Protein AF-0000000081809065 (afdb_homodimer)

pLDDT: mean 77.15, std 22.98, range [23.12, 98.31]

Nearest PDB structures (foldseek):
  3dem-assembly1_B  TM=3.403E-01  e=5.851E-09  Homo sapiens
  9fth-assembly1_B  TM=2.357E-01  e=2.225E-01  Desulfofustis sp. PB-SRB1
  6erj-assembly1_B  TM=1.792E-01  e=4.354E-01  Salmonella enterica subsp. enterica serovar Paratyphi A str. ATCC 9150
  6cpr-assembly1_A  TM=2.355E-01  e=7.984E+00  Homo sapiens
  3dem-assembly1_B  TM=3.404E-01  e=4.686E-09  Homo sapiens

Solvent-accessible surface area (backbone atoms only — not comparable to full-atom values): 41038 Å² total; per-residue (Å²): 135,84,81,76,78,76,78,76,77,78,78,77,74,78,80,75,82,70,83,76,71,86,68,79,82,69,79,79,72,75,79,72,75,75,69,75,69,56,55,59,58,54,70,56,35,81,76,46,80,61,67,59,70,69,65,39,83,29,70,61,74,52,63,56,88,87,37,73,48,57,20,36,25,27,29,62,67,58,28,50,73,66,66,29,44,76,45,57,62,23,79,93,63,73,21,22,13,21,36,37,67,31,41,71,70,32,67,43,35,50,71,41,28,27,42,39,64,76,77,74,77,52,45,76,36,40,36,37,34,37,56,71,58,76,78,54,75,70,75,75,61,80,61,65,76,61,52,51,37,29,36,36,39,37,23,60,34,33,31,42,39,57,30,36,70,31,84,79,55,56,75,50,6,17,28,42,76,49,15,26,40,33,62,45,56,42,53,71,66,39,46,50,44,40,16,49,37,55,76,42,61,39,49,39,54,40,36,87,88,39,78,52,25,32,36,38,39,37,39,29,54,64,77,60,81,64,85,64,77,67,39,38,34,28,40,31,39,63,34,34,48,53,34,85,78,61,62,58,51,54,29,33,29,71,45,70,61,65,53,53,73,48,65,41,71,16,50,66,61,87,86,56,85,62,48,31,30,53,18,44,28,29,48,18,42,30,44,51,52,48,67,52,38,34,28,40,34,38,39,49,90,41,38,24,49,36,66,35,80,81,48,44,56,40,52,20,40,44,70,72,36,79,60,21,31,38,32,36,74,39,13,39,91,82,42,50,57,41,65,66,54,27,39,22,38,19,19,20,26,56,75,64,49,59,23,36,45,39,54,43,50,41,36,39,25,27,42,42,58,47,64,48,77,80,33,53,28,31,30,36,36,39,33,39,35,59,27,69,107,134,84,81,77,80,76,80,76,77,77,78,79,75,78,79,76,82,70,83,75,72,85,67,78,80,69,79,79,71,75,81,71,74,71,68,73,68,56,55,60,58,55,70,56,36,82,74,45,80,61,64,58,69,69,66,40,83,28,71,59,73,51,62,56,87,86,37,73,45,56,20,36,25,28,28,63,67,58,27,50,75,67,67,29,45,76,46,59,62,22,79,94,64,72,22,22,13,20,36,37,70,31,39,72,69,31,67,44,37,49,69,41,28,27,42,38,61,76,76,74,76,52,45,76,38,38,34,37,34,38,56,71,58,75,78,54,76,69,75,74,60,80,64,63,78,62,53,53,37,30,36,36,41,37,24,60,34,32,31,44,39,58,29,36,71,34,83,79,59,56,73,51,8,18,26,42,74,49,15,26,39,32,61,47,58,42,52,70,67,38,44,50,43,40,16,47,38,55,74,42,60,39,48,40,54,42,36,88,88,40,80,54,26,32,37,37,40,35,38,27,54,62,76,59,80,65,85,65,77,66,41,38,34,29,41,33,39,62,33,35,50,53,34,86,78,60,61,58,50,54,29,33,28,71,45,71,61,65,53,54,72,47,64,41,70,16,49,66,63,86,86,57,84,61,48,29,28,51,17,46,28,29,50,17,41,31,44,53,53,48,66,50,39,32,29,41,33,39,38,50,92,41,37,25,50,35,61,39,82,81,50,46,57,40,52,19,40,44,72,72,35,79,58,22,31,38,32,37,72,40,14,39,92,81,43,51,57,43,63,67,54,28,39,24,38,20,19,21,26,56,75,64,49,61,23,36,47,39,54,44,51,41,38,38,26,26,42,41,59,46,68,49,78,80,33,54,27,31,30,36,36,39,33,39,33,61,28,68,107

Organism: Hyalella azteca (NCBI:txid294128)

Radius of gyration: 30.52 Å; Cα contacts (8 Å, |Δi|>4): 1988; chains: 2; bounding box: 99×77×63 Å

Structure (mmCIF, N/CA/C/O backbone):
data_AF-0000000081809065-model_v1
#
loop_
_entity.id
_entity.type
_entity.pdbx_description
1 polymer 'Uncharacterized protein LOC108675334'
#
loop_
_atom_site.group_PDB
_atom_site.id
_atom_site.type_symbol
_atom_site.label_atom_id
_atom_site.label_alt_id
_atom_site.label_comp_id
_atom_site.label_asym_id
_atom_site.label_entity_id
_atom_site.label_seq_id
_atom_site.pdbx_PDB_ins_code
_atom_site.Cartn_x
_atom_site.Cartn_y
_atom_site.Cartn_z
_atom_site.occupancy
_atom_site.B_iso_or_equiv
_atom_site.auth_seq_id
_atom_site.auth_comp_id
_atom_site.auth_asym_id
_atom_site.auth_atom_id
_atom_site.pdbx_PDB_model_num
ATOM 1 N N . MET A 1 1 ? -63 3.146 37.375 1 24.23 1 MET A N 1
ATOM 2 C CA . MET A 1 1 ? -61.719 3.705 36.875 1 24.23 1 MET A CA 1
ATOM 3 C C . MET A 1 1 ? -61.344 3.1 35.531 1 24.23 1 MET A C 1
ATOM 5 O O . MET A 1 1 ? -61.219 1.881 35.406 1 24.23 1 MET A O 1
ATOM 9 N N . ARG A 1 2 ? -61.844 3.664 34.375 1 30.89 2 ARG A N 1
ATOM 10 C CA . ARG A 1 2 ? -61.625 3.268 33 1 30.89 2 ARG A CA 1
ATOM 11 C C . ARG A 1 2 ? -60.188 3.424 32.594 1 30.89 2 ARG A C 1
ATOM 13 O O . ARG A 1 2 ? -59.594 4.496 32.75 1 30.89 2 ARG A O 1
ATOM 20 N N . ILE A 1 3 ? -59.406 2.365 32.625 1 30.69 3 ILE A N 1
ATOM 21 C CA . ILE A 1 3 ? -58 2.342 32.219 1 30.69 3 ILE A CA 1
ATOM 22 C C . ILE A 1 3 ? -57.875 2.67 30.75 1 30.69 3 ILE A C 1
ATOM 24 O O . ILE A 1 3 ? -58.469 1.993 29.906 1 30.69 3 ILE A O 1
ATOM 28 N N . VAL A 1 4 ? -57.781 3.912 30.328 1 30.38 4 VAL A N 1
ATOM 29 C CA . VAL A 1 4 ? -57.5 4.34 28.953 1 30.38 4 VAL A CA 1
ATOM 30 C C . VAL A 1 4 ? -56.062 3.951 28.578 1 30.38 4 VAL A C 1
ATOM 32 O O . VAL A 1 4 ? -55.125 4.305 29.281 1 30.38 4 VAL A O 1
ATOM 35 N N . PHE A 1 5 ? -55.906 2.824 27.891 1 29.28 5 PHE A N 1
ATOM 36 C CA . PHE A 1 5 ? -54.625 2.443 27.297 1 29.28 5 PHE A CA 1
ATOM 37 C C . PHE A 1 5 ? -54.25 3.396 26.156 1 29.28 5 PHE A C 1
ATOM 39 O O . PHE A 1 5 ? -55.062 3.604 25.234 1 29.28 5 PHE A O 1
ATOM 46 N N . VAL A 1 6 ? -53.594 4.449 26.391 1 27.91 6 VAL A N 1
ATOM 47 C CA . VAL A 1 6 ? -53 5.309 25.375 1 27.91 6 VAL A CA 1
ATOM 48 C C . VAL A 1 6 ? -51.875 4.566 24.641 1 27.91 6 VAL A C 1
ATOM 50 O O . VAL A 1 6 ? -50.906 4.152 25.266 1 27.91 6 VAL A O 1
ATOM 53 N N . THR A 1 7 ? -52.25 3.846 23.625 1 26.67 7 THR A N 1
ATOM 54 C CA . THR A 1 7 ? -51.219 3.293 22.75 1 26.67 7 THR A CA 1
ATOM 55 C C . THR A 1 7 ? -50.406 4.406 22.078 1 26.67 7 THR A C 1
ATOM 57 O O . THR A 1 7 ? -51 5.238 21.359 1 26.67 7 THR A O 1
ATOM 60 N N . VAL A 1 8 ? -49.406 4.871 22.688 1 29.39 8 VAL A N 1
ATOM 61 C CA . VAL A 1 8 ? -48.469 5.773 22.031 1 29.39 8 VAL A CA 1
ATOM 62 C C . VAL A 1 8 ? -47.781 5.051 20.875 1 29.39 8 VAL A C 1
ATOM 64 O O . VAL A 1 8 ? -47.094 4.047 21.078 1 29.39 8 VAL A O 1
ATOM 67 N N . VAL A 1 9 ? -48.406 5.043 19.734 1 28.41 9 VAL A N 1
ATOM 68 C CA . VAL A 1 9 ? -47.719 4.594 18.516 1 28.41 9 VAL A CA 1
ATOM 69 C C . VAL A 1 9 ? -46.531 5.504 18.219 1 28.41 9 VAL A C 1
ATOM 71 O O . VAL A 1 9 ? -46.688 6.711 18.031 1 28.41 9 VAL A O 1
ATOM 74 N N . VAL A 1 10 ? -45.375 5.168 18.734 1 29.55 10 VAL A N 1
ATOM 75 C CA . VAL A 1 10 ? -44.156 5.824 18.328 1 29.55 10 VAL A CA 1
ATOM 76 C C . VAL A 1 10 ? -43.844 5.48 16.875 1 29.55 10 VAL A C 1
ATOM 78 O O . VAL A 1 10 ? -43.656 4.312 16.531 1 29.55 10 VAL A O 1
ATOM 81 N N . VAL A 1 11 ? -44.438 6.219 15.977 1 28.17 11 VAL A N 1
ATOM 82 C CA . VAL A 1 11 ? -44.031 6.105 14.578 1 28.17 11 VAL A CA 1
ATOM 83 C C . VAL A 1 11 ? -42.562 6.539 14.43 1 28.17 11 VAL A C 1
ATOM 85 O O . VAL A 1 11 ? -42.219 7.684 14.742 1 28.17 11 VAL A O 1
ATOM 88 N N . VAL A 1 12 ? -41.656 5.605 14.523 1 28.86 12 VAL A N 1
ATOM 89 C CA . VAL A 1 12 ? -40.281 5.859 14.148 1 28.86 12 VAL A CA 1
ATOM 90 C C . VAL A 1 12 ? -40.156 6.004 12.633 1 28.86 12 VAL A C 1
ATOM 92 O O . VAL A 1 12 ? -40.469 5.07 11.891 1 28.86 12 VAL A O 1
ATOM 95 N N . VAL A 1 13 ? -40.438 7.211 12.148 1 28.44 13 VAL A N 1
ATOM 96 C CA . VAL A 1 13 ? -40.125 7.465 10.742 1 28.44 13 VAL A CA 1
ATOM 97 C C . VAL A 1 13 ? -38.625 7.422 10.516 1 28.44 13 VAL A C 1
ATOM 99 O O . VAL A 1 13 ? -37.875 8.188 11.133 1 28.44 13 VAL A O 1
ATOM 102 N N . VAL A 1 14 ? -38.125 6.305 10.125 1 30.41 14 VAL A N 1
ATOM 103 C CA . VAL A 1 14 ? -36.75 6.137 9.68 1 30.41 14 VAL A CA 1
ATOM 104 C C . VAL A 1 14 ? -36.562 6.75 8.297 1 30.41 14 VAL A C 1
ATOM 106 O O . VAL A 1 14 ? -37.219 6.32 7.332 1 30.41 14 VAL A O 1
ATOM 109 N N . VAL A 1 15 ? -36.281 8.047 8.18 1 28.58 15 VAL A N 1
ATOM 110 C CA . VAL A 1 15 ? -35.969 8.625 6.879 1 28.58 15 VAL A CA 1
ATOM 111 C C . VAL A 1 15 ? -34.562 8.164 6.449 1 28.58 15 VAL A C 1
ATOM 113 O O . VAL A 1 15 ? -33.562 8.438 7.137 1 28.58 15 VAL A O 1
ATOM 116 N N . CYS A 1 16 ? -34.438 7.055 5.785 1 30.27 16 CYS A N 1
ATOM 117 C CA . CYS A 1 16 ? -33.219 6.609 5.148 1 30.27 16 CYS A CA 1
ATOM 118 C C . CYS A 1 16 ? -32.781 7.57 4.047 1 30.27 16 CYS A C 1
ATOM 120 O O . CYS A 1 16 ? -33.594 7.895 3.158 1 30.27 16 CYS A O 1
ATOM 122 N N . GLY A 1 17 ? -31.969 8.586 4.246 1 27.55 17 GLY A N 1
ATOM 123 C CA . GLY A 1 17 ? -31.469 9.5 3.229 1 27.55 17 GLY A CA 1
ATOM 124 C C . GLY A 1 17 ? -30.844 8.781 2.049 1 27.55 17 GLY A C 1
ATOM 125 O O . GLY A 1 17 ? -29.859 8.055 2.209 1 27.55 17 GLY A O 1
ATOM 126 N N . VAL A 1 18 ? -31.594 8.258 1.086 1 25.88 18 VAL A N 1
ATOM 127 C CA . VAL A 1 18 ? -31.016 7.902 -0.207 1 25.88 18 VAL A CA 1
ATOM 128 C C . VAL A 1 18 ? -30.391 9.141 -0.854 1 25.88 18 VAL A C 1
ATOM 130 O O . VAL A 1 18 ? -31.031 10.195 -0.918 1 25.88 18 VAL A O 1
ATOM 133 N N . ALA A 1 19 ? -29.016 9.227 -0.984 1 27.05 19 ALA A N 1
ATOM 134 C CA . ALA A 1 19 ? -28.406 10.242 -1.837 1 27.05 19 ALA A CA 1
ATOM 135 C C . ALA A 1 19 ? -29.094 10.297 -3.199 1 27.05 19 ALA A C 1
ATOM 137 O O . ALA A 1 19 ? -29.188 9.281 -3.893 1 27.05 19 ALA A O 1
ATOM 138 N N . ALA A 1 20 ? -30.047 11.125 -3.479 1 25.81 20 ALA A N 1
ATOM 139 C CA . ALA A 1 20 ? -30.625 11.461 -4.781 1 25.81 20 ALA A CA 1
ATOM 140 C C . ALA A 1 20 ? -29.531 11.75 -5.805 1 25.81 20 ALA A C 1
ATOM 142 O O . ALA A 1 20 ? -28.719 12.656 -5.617 1 25.81 20 ALA A O 1
ATOM 143 N N . GLY A 1 21 ? -28.969 10.805 -6.547 1 24.55 21 GLY A N 1
ATOM 144 C CA . GLY A 1 21 ? -28.328 11.164 -7.801 1 24.55 21 GLY A CA 1
ATOM 145 C C . GLY A 1 21 ? -29.125 12.164 -8.617 1 24.55 21 GLY A C 1
ATOM 146 O O . GLY A 1 21 ? -30.359 12.156 -8.578 1 24.55 21 GLY A O 1
ATOM 147 N N . ASP A 1 22 ? -28.516 13.32 -8.992 1 24.06 22 ASP A N 1
ATOM 148 C CA . ASP A 1 22 ? -29.031 14.383 -9.844 1 24.06 22 ASP A CA 1
ATOM 149 C C . ASP A 1 22 ? -29.688 13.812 -11.094 1 24.06 22 ASP A C 1
ATOM 151 O O . ASP A 1 22 ? -29.016 13.289 -11.977 1 24.06 22 ASP A O 1
ATOM 155 N N . VAL A 1 23 ? -30.812 13.133 -11.047 1 24.42 23 VAL A N 1
ATOM 156 C CA . VAL A 1 23 ? -31.562 12.961 -12.289 1 24.42 23 VAL A CA 1
ATOM 157 C C . VAL A 1 23 ? -31.75 14.32 -12.969 1 24.42 23 VAL A C 1
ATOM 159 O O . VAL A 1 23 ? -31.922 15.336 -12.297 1 24.42 23 VAL A O 1
ATOM 162 N N . ASP A 1 24 ? -31.281 14.461 -14.219 1 23.17 24 ASP A N 1
ATOM 163 C CA . ASP A 1 24 ? -31.578 15.547 -15.148 1 23.17 24 ASP A CA 1
ATOM 164 C C . ASP A 1 24 ? -33.062 15.93 -15.094 1 23.17 24 ASP A C 1
ATOM 166 O O . ASP A 1 24 ? -33.938 15.055 -15.016 1 23.17 24 ASP A O 1
ATOM 170 N N . ASP A 1 25 ? -33.344 17.156 -14.68 1 24.03 25 ASP A N 1
ATOM 171 C CA . ASP A 1 25 ? -34.594 17.922 -14.586 1 24.03 25 ASP A CA 1
ATOM 172 C C . ASP A 1 25 ? -35.375 17.844 -15.883 1 24.03 25 ASP A C 1
ATOM 174 O O . ASP A 1 25 ? -35.312 18.75 -16.719 1 24.03 25 ASP A O 1
ATOM 178 N N . ASN A 1 26 ? -35.312 16.781 -16.688 1 23.92 26 ASN A N 1
ATOM 179 C CA . ASN A 1 26 ? -36.312 16.969 -17.75 1 23.92 26 ASN A CA 1
ATOM 180 C C . ASN A 1 26 ? -37.688 17.281 -17.172 1 23.92 26 ASN A C 1
ATOM 182 O O . ASN A 1 26 ? -37.969 16.922 -16.031 1 23.92 26 ASN A O 1
ATOM 186 N N . ASP A 1 27 ? -38.625 18.094 -18 1 23.73 27 ASP A N 1
ATOM 187 C CA . ASP A 1 27 ? -39.844 18.906 -17.938 1 23.73 27 ASP A CA 1
ATOM 188 C C . ASP A 1 27 ? -41 18.078 -17.42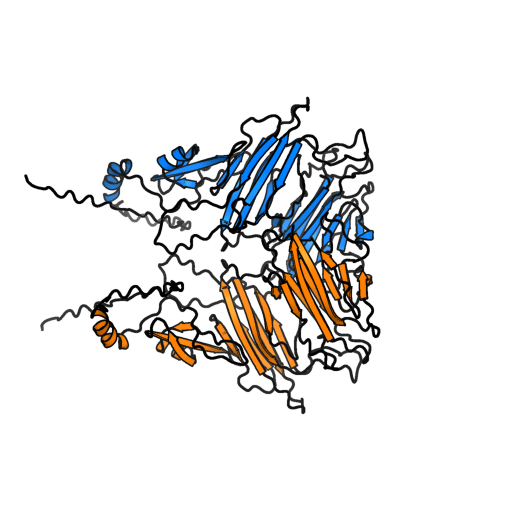2 1 23.73 27 ASP A C 1
ATOM 190 O O . ASP A 1 27 ? -42.156 18.484 -17.578 1 23.73 27 ASP A O 1
ATOM 194 N N . VAL A 1 28 ? -40.906 16.797 -17.062 1 24.75 28 VAL A N 1
ATOM 195 C CA . VAL A 1 28 ? -42.281 16.297 -16.984 1 24.75 28 VAL A CA 1
ATOM 196 C C . VAL A 1 28 ? -43 16.969 -15.828 1 24.75 28 VAL A C 1
ATOM 198 O O . VAL A 1 28 ? -42.562 16.906 -14.68 1 24.75 28 VAL A O 1
ATOM 201 N N . HIS A 1 29 ? -43.875 18.016 -16 1 24.3 29 HIS A N 1
ATOM 202 C CA . HIS A 1 29 ? -44.875 18.781 -15.266 1 24.3 29 HIS A CA 1
ATOM 203 C C . HIS A 1 29 ? -45.812 17.875 -14.469 1 24.3 29 HIS A C 1
ATOM 205 O O . HIS A 1 29 ? -46.875 18.297 -14.031 1 24.3 29 HIS A O 1
ATOM 211 N N . SER A 1 30 ? -45.594 16.516 -14.445 1 24.59 30 SER A N 1
ATOM 212 C CA . SER A 1 30 ? -46.812 15.953 -13.875 1 24.59 30 SER A CA 1
ATOM 213 C C . SER A 1 30 ? -47.062 16.484 -12.461 1 24.59 30 SER A C 1
ATOM 215 O O . SER A 1 30 ? -46.094 16.75 -11.719 1 24.59 30 SER A O 1
ATOM 217 N N . SER A 1 31 ? -48.281 17.062 -12.156 1 26.75 31 SER A N 1
ATOM 218 C CA . SER A 1 31 ? -49 17.625 -11.008 1 26.75 31 SER A CA 1
ATOM 219 C C . SER A 1 31 ? -48.906 16.719 -9.789 1 26.75 31 SER A C 1
ATOM 221 O O . SER A 1 31 ? -49.781 15.891 -9.547 1 26.75 31 SER A O 1
ATOM 223 N N . ALA A 1 32 ? -47.906 15.969 -9.633 1 25.86 32 ALA A N 1
ATOM 224 C CA . ALA A 1 32 ? -47.969 15.062 -8.492 1 25.86 32 ALA A CA 1
ATOM 225 C C . ALA A 1 32 ? -48.156 15.828 -7.184 1 25.86 32 ALA A C 1
ATOM 227 O O . ALA A 1 32 ? -47.344 16.688 -6.844 1 25.86 32 ALA A O 1
ATOM 228 N N . ARG A 1 33 ? -49.5 15.977 -6.781 1 28.31 33 ARG A N 1
ATOM 229 C CA . ARG A 1 33 ? -50.031 16.484 -5.52 1 28.31 33 ARG A CA 1
ATOM 230 C C . ARG A 1 33 ? -49.219 15.961 -4.34 1 28.31 33 ARG A C 1
ATOM 232 O O . ARG A 1 33 ? -48.875 14.773 -4.281 1 28.31 33 ARG A O 1
ATOM 239 N N . GLU A 1 34 ? -48.469 16.891 -3.797 1 31.88 34 GLU A N 1
ATOM 240 C CA . GLU A 1 34 ? -47.719 16.703 -2.551 1 31.88 34 GLU A CA 1
ATOM 241 C C . GLU A 1 34 ? -48.562 16.016 -1.495 1 31.88 34 GLU A C 1
ATOM 243 O O . GLU A 1 34 ? -49.688 16.453 -1.189 1 31.88 34 GLU A O 1
ATOM 248 N N . PRO A 1 35 ? -48.594 14.734 -1.345 1 31.77 35 PRO A N 1
ATOM 249 C CA . PRO A 1 35 ? -49.531 14.18 -0.372 1 31.77 35 PRO A CA 1
ATOM 250 C C . PRO A 1 35 ? -49.562 14.969 0.934 1 31.77 35 PRO A C 1
ATOM 252 O O . PRO A 1 35 ? -48.562 15.555 1.335 1 31.77 35 PRO A O 1
ATOM 255 N N . ARG A 1 36 ? -50.781 15.461 1.458 1 32.72 36 ARG A N 1
ATOM 256 C CA . ARG A 1 36 ? -51.219 16.156 2.656 1 32.72 36 ARG A CA 1
ATOM 257 C C . ARG A 1 36 ? -50.594 15.562 3.91 1 32.72 36 ARG A C 1
ATOM 259 O O . ARG A 1 36 ? -50.875 16.016 5.023 1 32.72 36 ARG A O 1
ATOM 266 N N . THR A 1 37 ? -50.125 14.367 3.783 1 31.86 37 THR A N 1
ATOM 267 C CA . THR A 1 37 ? -49.625 13.758 5.02 1 31.86 37 THR A CA 1
ATOM 268 C C . THR A 1 37 ? -48.375 14.477 5.52 1 31.86 37 THR A C 1
ATOM 270 O O . THR A 1 37 ? -47.875 14.156 6.59 1 31.86 37 THR A O 1
ATOM 273 N N . GLY A 1 38 ? -47.875 15.398 4.836 1 35.44 38 GLY A N 1
ATOM 274 C CA . GLY A 1 38 ? -46.688 16.172 5.199 1 35.44 38 GLY A CA 1
ATOM 275 C C . GLY A 1 38 ? -46.938 17.156 6.332 1 35.44 38 GLY A C 1
ATOM 276 O O . GLY A 1 38 ? -46.031 17.547 7.035 1 35.44 38 GLY A O 1
ATOM 277 N N . GLY A 1 39 ? -48.188 17.641 6.395 1 34.34 39 GLY A N 1
ATOM 278 C CA . GLY A 1 39 ? -48.531 18.641 7.387 1 34.34 39 GLY A CA 1
ATOM 279 C C . GLY A 1 39 ? -48.594 18.094 8.805 1 34.34 39 GLY A C 1
ATOM 280 O O . GLY A 1 39 ? -48.188 18.781 9.75 1 34.34 39 GLY A O 1
ATOM 281 N N . ILE A 1 40 ? -49.25 16.984 8.953 1 33.72 40 ILE A N 1
ATOM 282 C CA . ILE A 1 40 ? -49.406 16.438 10.297 1 33.72 40 ILE A CA 1
ATOM 283 C C . ILE A 1 40 ? -48.062 15.984 10.828 1 33.72 40 ILE A C 1
ATOM 285 O O . ILE A 1 40 ? -47.719 16.25 11.984 1 33.72 40 ILE A O 1
ATOM 289 N N . ILE A 1 41 ? -47.312 15.352 9.992 1 35.47 41 ILE A N 1
ATOM 290 C CA . ILE A 1 41 ? -46 14.914 10.484 1 35.47 41 ILE A CA 1
ATOM 291 C C . ILE A 1 41 ? -45.125 16.125 10.797 1 35.47 41 ILE A C 1
ATOM 293 O O . ILE A 1 41 ? -44.281 16.078 11.695 1 35.47 41 ILE A O 1
ATOM 297 N N . LYS A 1 42 ? -45.406 17.234 10.172 1 41.19 42 LYS A N 1
ATOM 298 C CA . LYS A 1 42 ? -44.656 18.453 10.422 1 41.19 42 LYS A CA 1
ATOM 299 C C . LYS A 1 42 ? -45.094 19.109 11.734 1 41.19 42 LYS A C 1
ATOM 301 O O . LYS A 1 42 ? -44.281 19.734 12.422 1 41.19 42 LYS A O 1
ATOM 306 N N . SER A 1 43 ? -46.344 19.156 12.031 1 37.44 43 SER A N 1
ATOM 307 C CA . SER A 1 43 ? -46.844 19.812 13.234 1 37.44 43 SER A CA 1
ATOM 308 C C . SER A 1 43 ? -46.469 19.016 14.492 1 37.44 43 SER A C 1
ATOM 310 O O . SER A 1 43 ? -46.469 19.562 15.594 1 37.44 43 SER A O 1
ATOM 312 N N . MET A 1 44 ? -46.5 17.656 14.492 1 37.12 44 MET A N 1
ATOM 313 C CA . MET A 1 44 ? -46.156 16.859 15.672 1 37.12 44 MET A CA 1
ATOM 314 C C . MET A 1 44 ? -44.656 16.609 15.758 1 37.12 44 MET A C 1
ATOM 316 O O . MET A 1 44 ? -44.188 16.016 16.734 1 37.12 44 MET A O 1
ATOM 320 N N . LEU A 1 45 ? -43.969 17.047 14.766 1 41.66 45 LEU A N 1
ATOM 321 C CA . LEU A 1 45 ? -42.562 16.797 14.578 1 41.66 45 LEU A CA 1
ATOM 322 C C . LEU A 1 45 ? -41.719 17.516 15.641 1 41.66 45 LEU A C 1
ATOM 324 O O . LEU A 1 45 ? -40.656 17.047 16.016 1 41.66 45 LEU A O 1
ATOM 328 N N . PRO A 1 46 ? -42.156 18.719 15.977 1 40.22 46 PRO A N 1
ATOM 329 C CA . PRO A 1 46 ? -41.312 19.297 17.016 1 40.22 46 PRO A CA 1
ATOM 330 C C . PRO A 1 46 ? -41.219 18.406 18.25 1 40.22 46 PRO A C 1
ATOM 332 O O . PRO A 1 46 ? -40.344 18.625 19.094 1 40.22 46 PRO A O 1
ATOM 335 N N . TYR A 1 47 ? -42.156 17.672 18.453 1 40.56 47 TYR A N 1
ATOM 336 C CA . TYR A 1 47 ? -42.156 16.938 19.703 1 40.56 47 TYR A CA 1
ATOM 337 C C . TYR A 1 47 ? -41.406 15.609 19.562 1 40.56 47 TYR A C 1
ATOM 339 O O . TYR A 1 47 ? -41.219 14.898 20.531 1 40.56 47 TYR A O 1
ATOM 347 N N . PHE A 1 48 ? -41.156 15.148 18.312 1 38.31 48 PHE A N 1
ATOM 348 C CA . PHE A 1 48 ? -40.438 13.891 18.172 1 38.31 48 PHE A CA 1
ATOM 349 C C . PHE A 1 48 ? -38.969 14.141 17.906 1 38.31 48 PHE A C 1
ATOM 351 O O . PHE A 1 48 ? -38.594 15.008 17.109 1 38.31 48 PHE A O 1
ATOM 358 N N . ASN A 1 49 ? -38.219 13.953 18.922 1 41.91 49 ASN A N 1
ATOM 359 C CA . ASN A 1 49 ? -36.75 13.883 18.703 1 41.91 49 ASN A CA 1
ATOM 360 C C . ASN A 1 49 ? -36.406 13 17.5 1 41.91 49 ASN A C 1
ATOM 362 O O . ASN A 1 49 ? -36.594 11.781 17.562 1 41.91 49 ASN A O 1
ATOM 366 N N . LEU A 1 50 ? -36.688 13.594 16.328 1 44.41 50 LEU A N 1
ATOM 367 C CA . LEU A 1 50 ? -36.25 12.859 15.141 1 44.41 50 LEU A CA 1
ATOM 368 C C . LEU A 1 50 ? -34.812 12.344 15.297 1 44.41 50 LEU A C 1
ATOM 370 O O . LEU A 1 50 ? -33.906 13.133 15.477 1 44.41 50 LEU A O 1
ATOM 374 N N . LYS A 1 51 ? -34.75 11.172 15.852 1 48.47 51 LYS A N 1
ATOM 375 C CA . LYS A 1 51 ? -33.406 10.547 15.922 1 48.47 51 LYS A CA 1
ATOM 376 C C . LYS A 1 51 ? -32.906 10.203 14.523 1 48.47 51 LYS A C 1
ATOM 378 O O . LYS A 1 51 ? -33.562 9.469 13.781 1 48.47 51 LYS A O 1
ATOM 383 N N . ILE A 1 52 ? -32.312 11.242 13.93 1 46.84 52 ILE A N 1
ATOM 384 C 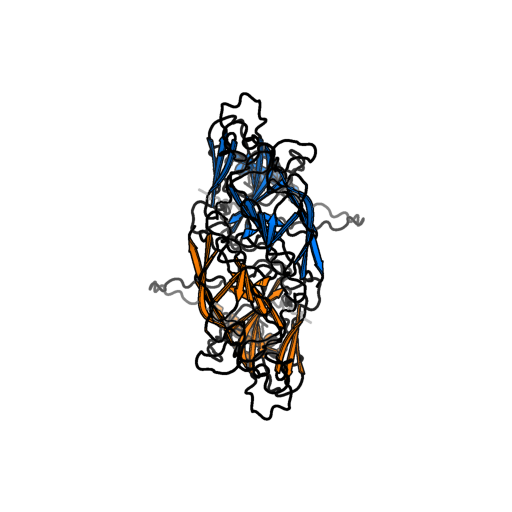CA . ILE A 1 52 ? -31.547 10.891 12.742 1 46.84 52 ILE A CA 1
ATOM 385 C C . ILE A 1 52 ? -30.594 9.734 13.062 1 46.84 52 ILE A C 1
ATOM 387 O O . ILE A 1 52 ? -29.703 9.883 13.898 1 46.84 52 ILE A O 1
ATOM 391 N N . LYS A 1 53 ? -30.922 8.477 12.812 1 52.5 53 LYS A N 1
ATOM 392 C CA . LYS A 1 53 ? -30.281 7.227 13.195 1 52.5 53 LYS A CA 1
ATOM 393 C C . LYS A 1 53 ? -28.812 7.191 12.75 1 52.5 53 LYS A C 1
ATOM 395 O O . LYS A 1 53 ? -27.953 6.719 13.477 1 52.5 53 LYS A O 1
ATOM 400 N N . ASN A 1 54 ? -28.531 7.73 11.508 1 57.22 54 ASN A N 1
ATOM 401 C CA . ASN A 1 54 ? -27.141 7.668 11.07 1 57.22 54 ASN A CA 1
ATOM 402 C C . ASN A 1 54 ? -26.656 9.023 10.555 1 57.22 54 ASN A C 1
ATOM 404 O O . ASN A 1 54 ? -26.984 9.414 9.43 1 57.22 54 ASN A O 1
ATOM 408 N N . PRO A 1 55 ? -26 9.719 11.578 1 63.81 55 PRO A N 1
ATOM 409 C CA . PRO A 1 55 ? -25.469 11.008 11.117 1 63.81 55 PRO A CA 1
ATOM 410 C C . PRO A 1 55 ? -24.656 10.883 9.828 1 63.81 55 PRO A C 1
ATOM 412 O O . PRO A 1 55 ? -23.922 9.906 9.648 1 63.81 55 PRO A O 1
ATOM 415 N N . PHE A 1 56 ? -25.047 11.688 8.891 1 75.25 56 PHE A N 1
ATOM 416 C CA . PHE A 1 56 ? -24.375 11.68 7.605 1 75.25 56 PHE A CA 1
ATOM 417 C C . PHE A 1 56 ? -23.797 13.062 7.293 1 75.25 56 PHE A C 1
ATOM 419 O O . PHE A 1 56 ? -24.078 14.031 8 1 75.25 56 PHE A O 1
ATOM 426 N N . GLU A 1 57 ? -22.953 13.078 6.367 1 86.12 57 GLU A N 1
ATOM 427 C CA . GLU A 1 57 ? -22.266 14.312 5.973 1 86.12 57 GLU A CA 1
ATOM 428 C C . GLU A 1 57 ? -23.266 15.336 5.434 1 86.12 57 GLU A C 1
ATOM 430 O O . GLU A 1 57 ? -24.172 14.984 4.684 1 86.12 57 GLU A O 1
ATOM 435 N N . CYS A 1 58 ? -23.203 16.531 5.895 1 88.5 58 CYS A N 1
ATOM 436 C CA . CYS A 1 58 ? -23.969 17.641 5.34 1 88.5 58 CYS A CA 1
ATOM 437 C C . CYS A 1 58 ? -23.047 18.797 4.965 1 88.5 58 CYS A C 1
ATOM 439 O O . CYS A 1 58 ? -21.953 18.938 5.52 1 88.5 58 CYS A O 1
ATOM 441 N N . ARG A 1 59 ? -23.516 19.578 3.973 1 89.81 59 ARG A N 1
ATOM 442 C CA . ARG A 1 59 ? -22.781 20.719 3.451 1 89.81 59 ARG A CA 1
ATOM 443 C C . ARG A 1 59 ? -23.609 21.984 3.527 1 89.81 59 ARG A C 1
ATOM 445 O O . ARG A 1 59 ? -24.453 22.234 2.662 1 89.81 59 ARG A O 1
ATOM 452 N N . PRO A 1 60 ? -23.375 22.797 4.453 1 89.75 60 PRO A N 1
ATOM 453 C CA . PRO A 1 60 ? -24.156 24.031 4.609 1 89.75 60 PRO A CA 1
ATOM 454 C C . PRO A 1 60 ? -23.859 25.062 3.535 1 89.75 60 PRO A C 1
ATOM 456 O O . PRO A 1 60 ? -24.594 26.047 3.385 1 89.75 60 PRO A O 1
ATOM 459 N N . GLY A 1 61 ? -22.859 24.891 2.781 1 86 61 GLY A N 1
ATOM 460 C CA . GLY A 1 61 ? -22.5 25.844 1.74 1 86 61 GLY A CA 1
ATOM 461 C C . GLY A 1 61 ? -21.453 26.859 2.189 1 86 61 GLY A C 1
ATOM 462 O O . GLY A 1 61 ? -20.812 27.5 1.359 1 86 61 GLY A O 1
ATOM 463 N N . THR A 1 62 ? -21.312 27.016 3.447 1 88.75 62 THR A N 1
ATOM 464 C CA . THR A 1 62 ? -20.312 27.922 3.992 1 88.75 62 THR A CA 1
ATOM 465 C C . THR A 1 62 ? -18.906 27.422 3.664 1 88.75 62 THR A C 1
ATOM 467 O O . THR A 1 62 ? -18.672 26.203 3.615 1 88.75 62 THR A O 1
ATOM 470 N N . ARG A 1 63 ? -18.062 28.391 3.357 1 91.75 63 ARG A N 1
ATOM 471 C CA . ARG A 1 63 ? -16.641 28.109 3.127 1 91.75 63 ARG A CA 1
ATOM 472 C C . ARG A 1 63 ? -15.758 28.891 4.086 1 91.75 63 ARG A C 1
ATOM 474 O O . ARG A 1 63 ? -16.078 30.016 4.461 1 91.75 63 ARG A O 1
ATOM 481 N N . ILE A 1 64 ? -14.758 28.266 4.547 1 89.06 64 ILE A N 1
ATOM 482 C CA . ILE A 1 64 ? -13.734 28.922 5.352 1 89.06 64 ILE A CA 1
ATOM 483 C C . ILE A 1 64 ? -12.375 28.766 4.68 1 89.06 64 ILE A C 1
ATOM 485 O O . ILE A 1 64 ? -11.938 27.641 4.402 1 89.06 64 ILE A O 1
ATOM 489 N N . ASN A 1 65 ? -11.664 29.906 4.43 1 87.12 65 ASN A N 1
ATOM 490 C CA . ASN A 1 65 ? -10.367 29.922 3.76 1 87.12 65 ASN A CA 1
ATOM 491 C C . ASN A 1 65 ? -10.383 29.078 2.486 1 87.12 65 ASN A C 1
ATOM 493 O O . ASN A 1 65 ? -9.469 28.281 2.252 1 87.12 65 ASN A O 1
ATOM 497 N N . GLY A 1 66 ? -11.469 29.109 1.769 1 89.44 66 GLY A N 1
ATOM 498 C CA . GLY A 1 66 ? -11.602 28.469 0.476 1 89.44 66 GLY A CA 1
ATOM 499 C C . GLY A 1 66 ? -12.055 27.016 0.581 1 89.44 66 GLY A C 1
ATOM 500 O O . GLY A 1 66 ? -12.328 26.375 -0.434 1 89.44 66 GLY A O 1
ATOM 501 N N . TYR A 1 67 ? -12.148 26.5 1.754 1 92.56 67 TYR A N 1
ATOM 502 C CA . TYR A 1 67 ? -12.562 25.109 1.936 1 92.56 67 TYR A CA 1
ATOM 503 C C . TYR A 1 67 ? -14.023 25.031 2.348 1 92.56 67 TYR A C 1
ATOM 505 O O . TYR A 1 67 ? -14.492 25.812 3.176 1 92.56 67 TYR A O 1
ATOM 513 N N . PRO A 1 68 ? -14.719 24.141 1.75 1 92.38 68 PRO A N 1
ATOM 514 C CA . PRO A 1 68 ? -16.094 23.953 2.189 1 92.38 68 PRO A CA 1
ATOM 515 C C . PRO A 1 68 ? -16.203 23.391 3.607 1 92.38 68 PRO A C 1
ATOM 517 O O . PRO A 1 68 ? -15.438 22.5 3.973 1 92.38 68 PRO A O 1
ATOM 520 N N . VAL A 1 69 ? -17.109 23.906 4.297 1 93.69 69 VAL A N 1
ATOM 521 C CA . VAL A 1 69 ? -17.359 23.391 5.641 1 93.69 69 VAL A CA 1
ATOM 522 C C . VAL A 1 69 ? -18.234 22.141 5.562 1 93.69 69 VAL A C 1
ATOM 524 O O . VAL A 1 69 ? -19.266 22.156 4.887 1 93.69 69 VAL A O 1
ATOM 527 N N . LEU A 1 70 ? -17.75 21.094 6.195 1 93.62 70 LEU A N 1
ATOM 528 C CA . LEU A 1 70 ? -18.516 19.859 6.266 1 93.62 70 LEU A CA 1
ATOM 529 C C . LEU A 1 70 ? -19.016 19.594 7.688 1 93.62 70 LEU A C 1
ATOM 531 O O . LEU A 1 70 ? -18.266 19.766 8.648 1 93.62 70 LEU A O 1
ATOM 535 N N . GLY A 1 71 ? -20.312 19.266 7.75 1 92.38 71 GLY A N 1
ATOM 536 C CA . GLY A 1 71 ? -20.875 18.953 9.047 1 92.38 71 GLY A CA 1
ATOM 537 C C . GLY A 1 71 ? -21.5 17.562 9.109 1 92.38 71 GLY A C 1
ATOM 538 O O . GLY A 1 71 ? -21.297 16.75 8.203 1 92.38 71 GLY A O 1
ATOM 539 N N . THR A 1 72 ? -21.984 17.328 10.219 1 88.94 72 THR A N 1
ATOM 540 C CA . THR A 1 72 ? -22.719 16.078 10.438 1 88.94 72 THR A CA 1
ATOM 541 C C . THR A 1 72 ? -24.188 16.359 10.695 1 88.94 72 THR A C 1
ATOM 543 O O . THR A 1 72 ? -24.531 17.156 11.57 1 88.94 72 THR A O 1
ATOM 546 N N . CYS A 1 73 ? -25.047 15.711 9.938 1 87.44 73 CYS A N 1
ATOM 547 C CA . CYS A 1 73 ? -26.484 15.914 10.078 1 87.44 73 CYS A CA 1
ATOM 548 C C . CYS A 1 73 ? -27.016 15.195 11.32 1 87.44 73 CYS A C 1
ATOM 550 O O . CYS A 1 73 ? -26.828 13.984 11.461 1 87.44 73 CYS A O 1
ATOM 552 N N . MET A 1 74 ? -27.578 15.984 12.141 1 86 74 MET A N 1
ATOM 553 C CA . MET A 1 74 ? -28.156 15.453 13.367 1 86 74 MET A CA 1
ATOM 554 C C . MET A 1 74 ? -29.25 16.375 13.898 1 86 74 MET A C 1
ATOM 556 O O . MET A 1 74 ? -29.562 17.391 13.273 1 86 74 MET A O 1
ATOM 560 N N . SER A 1 75 ? -29.891 15.891 14.969 1 83.5 75 SER A N 1
ATOM 561 C CA . SER A 1 75 ? -30.891 16.766 15.562 1 83.5 75 SER A CA 1
ATOM 562 C C . SER A 1 75 ? -30.266 17.984 16.219 1 83.5 75 SER A C 1
ATOM 564 O O . SER A 1 75 ? -29.094 17.938 16.609 1 83.5 75 SER A O 1
ATOM 566 N N . GLN A 1 76 ? -31.031 19.016 16.281 1 87.19 76 GLN A N 1
ATOM 567 C CA . GLN A 1 76 ? -30.547 20.219 16.953 1 87.19 76 GLN A CA 1
ATOM 568 C C . GLN A 1 76 ? -30.156 19.938 18.391 1 87.19 76 GLN A C 1
ATOM 570 O O . GLN A 1 76 ? -29.172 20.469 18.906 1 87.19 76 GLN A O 1
ATOM 575 N N . TYR A 1 77 ? -30.969 19.094 19 1 85.31 77 TYR A N 1
ATOM 576 C CA . TYR A 1 77 ? -30.703 18.734 20.391 1 85.31 77 TYR A CA 1
ATOM 577 C C . TYR A 1 77 ? -29.359 18.016 20.516 1 85.31 77 TYR A C 1
ATOM 579 O O . TYR A 1 77 ? -28.547 18.375 21.391 1 85.31 77 TYR A O 1
ATOM 587 N N . ASP A 1 78 ? -29.141 17.125 19.641 1 85.75 78 ASP A N 1
ATOM 588 C CA . ASP A 1 78 ? -27.891 16.375 19.688 1 85.75 78 ASP A CA 1
ATOM 589 C C . ASP A 1 78 ? -26.688 17.281 19.406 1 85.75 78 ASP A C 1
ATOM 591 O O . ASP A 1 78 ? -25.641 17.156 20.047 1 85.75 78 ASP A O 1
ATOM 595 N N . CYS A 1 79 ? -26.844 18.141 18.438 1 90.44 79 CYS A N 1
ATOM 596 C CA . CYS A 1 79 ? -25.766 19.047 18.094 1 90.44 79 CYS A CA 1
ATOM 597 C C . CYS A 1 79 ? -25.406 19.938 19.281 1 90.44 79 CYS A C 1
ATOM 599 O O . CYS A 1 79 ? -24.234 20.125 19.594 1 90.44 79 CYS A O 1
ATOM 601 N N . THR A 1 80 ? -26.391 20.422 19.953 1 91.19 80 THR A N 1
ATOM 602 C CA . THR A 1 80 ? -26.172 21.297 21.094 1 91.19 80 THR A CA 1
ATOM 603 C C . THR A 1 80 ? -25.531 20.516 22.25 1 91.19 80 THR A C 1
ATOM 605 O O . THR A 1 80 ? -24.672 21.047 22.953 1 91.19 80 THR A O 1
ATOM 608 N N . ALA A 1 81 ? -25.969 19.328 22.375 1 88.5 81 ALA A N 1
ATOM 609 C CA . ALA A 1 81 ? -25.406 18.484 23.422 1 88.5 81 ALA A CA 1
ATOM 610 C C . ALA A 1 81 ? -23.906 18.25 23.203 1 88.5 81 ALA A C 1
ATOM 612 O O . ALA A 1 81 ? -23.156 18.094 24.156 1 88.5 81 ALA A O 1
ATOM 613 N N . LEU A 1 82 ? -23.594 18.344 21.984 1 89.5 82 LEU A N 1
ATOM 614 C CA . LEU A 1 82 ? -22.188 18.125 21.641 1 89.5 82 LEU A CA 1
ATOM 615 C C . LEU A 1 82 ? -21.438 19.453 21.547 1 89.5 82 LEU A C 1
ATOM 617 O O . LEU A 1 82 ? -20.281 19.484 21.141 1 89.5 82 LEU A O 1
ATOM 621 N N . ARG A 1 83 ? -22.156 20.5 21.844 1 91.44 83 ARG A N 1
ATOM 622 C CA . ARG A 1 83 ? -21.609 21.859 21.781 1 91.44 83 ARG A CA 1
ATOM 623 C C . ARG A 1 83 ? -21.172 22.203 20.359 1 91.44 83 ARG A C 1
ATOM 625 O O . ARG A 1 83 ? -20.156 22.875 20.172 1 91.44 83 ARG A O 1
ATOM 632 N N . GLY A 1 84 ? -21.922 21.672 19.438 1 94.56 84 GLY A N 1
ATOM 633 C CA . GLY A 1 84 ? -21.672 21.984 18.047 1 94.56 84 GLY A CA 1
ATOM 634 C C . GLY A 1 84 ? -22.359 23.266 17.594 1 94.56 84 GLY A C 1
ATOM 635 O O . GLY A 1 84 ? -23.234 23.797 18.297 1 94.56 84 GLY A O 1
ATOM 636 N N . ARG A 1 85 ? -21.875 23.766 16.484 1 94.38 85 ARG A N 1
ATOM 637 C CA . ARG A 1 85 ? -22.516 24.922 15.867 1 94.38 85 ARG A CA 1
ATOM 638 C C . ARG A 1 85 ? -23.422 24.5 14.727 1 94.38 85 ARG A C 1
ATOM 640 O O . ARG A 1 85 ? -23.047 23.688 13.883 1 94.38 85 ARG A O 1
ATOM 647 N N . ILE A 1 86 ? -24.547 25.031 14.734 1 93.62 86 ILE A N 1
ATOM 648 C CA . ILE A 1 86 ? -25.516 24.719 13.68 1 93.62 86 ILE A CA 1
ATOM 649 C C . ILE A 1 86 ? -25.281 25.641 12.484 1 93.62 86 ILE A C 1
ATOM 651 O O . ILE A 1 86 ? -25.188 26.859 12.641 1 93.62 86 ILE A O 1
ATOM 655 N N . ASP A 1 87 ? -25.078 25.031 11.43 1 94.25 87 ASP A N 1
ATOM 656 C CA . ASP A 1 87 ? -24.906 25.781 10.195 1 94.25 87 ASP A CA 1
ATOM 657 C C . ASP A 1 87 ? -25.828 25.25 9.094 1 94.25 87 ASP A C 1
ATOM 659 O O . ASP A 1 87 ? -25.391 24.469 8.242 1 94.25 87 ASP A O 1
ATOM 663 N N . GLY A 1 88 ? -27.062 25.641 9.102 1 91.25 88 GLY A N 1
ATOM 664 C CA . GLY A 1 88 ? -28.031 25.219 8.117 1 91.25 88 GLY A CA 1
ATOM 665 C C . GLY A 1 88 ? -28.812 23.984 8.539 1 91.25 88 GLY A C 1
ATOM 666 O O . GLY A 1 88 ? -28.719 23.562 9.695 1 91.25 88 GLY A O 1
ATOM 667 N N . THR A 1 89 ? -29.688 23.516 7.566 1 88.25 89 THR A N 1
ATOM 668 C CA . THR A 1 89 ? -30.516 22.344 7.812 1 88.25 89 THR A CA 1
ATOM 669 C C . THR A 1 89 ? -30.125 21.188 6.879 1 88.25 89 THR A C 1
ATOM 671 O O . THR A 1 89 ? -29.406 21.406 5.902 1 88.25 89 THR A O 1
ATOM 674 N N . CYS A 1 90 ? -30.391 20.062 7.273 1 85.06 90 CYS A N 1
ATOM 675 C CA . CYS A 1 90 ? -30.188 18.859 6.469 1 85.06 90 CYS A CA 1
ATOM 676 C C . CYS A 1 90 ? -31.375 17.922 6.586 1 85.06 90 CYS A C 1
ATOM 678 O O . CYS A 1 90 ? -32.375 18.25 7.207 1 85.06 90 CYS A O 1
ATOM 680 N N . ALA A 1 91 ? -31.234 16.797 5.836 1 81.06 91 ALA A N 1
ATOM 681 C CA . ALA A 1 91 ? -32.312 15.812 5.859 1 81.06 91 ALA A CA 1
ATOM 682 C C . ALA A 1 91 ? -33.656 16.453 5.559 1 81.06 91 ALA A C 1
ATOM 684 O O . ALA A 1 91 ? -34.625 16.297 6.32 1 81.06 91 ALA A O 1
ATOM 685 N N . SER A 1 92 ? -33.719 17.172 4.535 1 77.25 92 SER A N 1
ATOM 686 C CA . SER A 1 92 ? -34.938 17.812 4.023 1 77.25 92 SER A CA 1
ATOM 687 C C . SER A 1 92 ? -35.531 18.75 5.055 1 77.25 92 SER A C 1
ATOM 689 O O . SER A 1 92 ? -36.781 18.812 5.199 1 77.25 92 SER A O 1
ATOM 691 N N . GLY A 1 93 ? -34.594 19.297 5.902 1 81.5 93 GLY A N 1
ATOM 692 C CA . GLY A 1 93 ? -35.031 20.312 6.848 1 81.5 93 GLY A CA 1
ATOM 693 C C . GLY A 1 93 ? -35.312 19.75 8.234 1 81.5 93 GLY A C 1
ATOM 694 O O . GLY A 1 93 ? -35.5 20.516 9.188 1 81.5 93 GLY A O 1
ATOM 695 N N . TYR A 1 94 ? -35.312 18.422 8.32 1 79.12 94 TYR A N 1
ATOM 696 C CA . TYR A 1 94 ? -35.656 17.797 9.602 1 79.12 94 TYR A CA 1
ATOM 697 C C . TYR A 1 94 ? -34.406 17.688 10.484 1 79.12 94 TYR A C 1
ATOM 699 O O . TYR A 1 94 ? -34.5 17.375 11.672 1 79.12 94 TYR A O 1
ATOM 707 N N . GLY A 1 95 ? -33.344 17.922 9.883 1 87 95 GLY A N 1
ATOM 708 C CA . GLY A 1 95 ? -32.094 17.875 10.641 1 87 95 GLY A CA 1
ATOM 709 C C . GLY A 1 95 ? -31.297 19.156 10.562 1 87 95 GLY A C 1
ATOM 710 O O . GLY A 1 95 ? -31.656 20.078 9.828 1 87 95 GLY A O 1
ATOM 711 N N . SER A 1 96 ? -30.344 19.25 11.445 1 89.56 96 SER A N 1
ATOM 712 C CA . SER A 1 96 ? -29.406 20.359 11.445 1 89.56 96 SER A CA 1
ATOM 713 C C . SER A 1 96 ? -28 19.906 11.039 1 89.56 96 SER A C 1
ATOM 715 O O . SER A 1 96 ? -27.578 18.812 11.391 1 89.56 96 SER A O 1
ATOM 717 N N . CYS A 1 97 ? -27.391 20.766 10.281 1 92.88 97 CYS A N 1
ATOM 718 C CA . CYS A 1 97 ? -25.984 20.5 9.961 1 92.88 97 CYS A CA 1
ATOM 719 C C . CYS A 1 97 ? -25.078 20.969 11.086 1 92.88 97 CYS A C 1
ATOM 721 O O . CYS A 1 97 ? -24.844 22.172 11.242 1 92.88 97 CYS A O 1
ATOM 723 N N . CYS A 1 98 ? -24.609 20.047 11.789 1 93.38 98 CYS A N 1
ATOM 724 C CA . CYS A 1 98 ? -23.828 20.312 12.992 1 93.38 98 CYS A CA 1
ATOM 725 C C . CYS A 1 98 ? -22.344 20.391 12.688 1 93.38 98 CYS A C 1
ATOM 727 O O . CYS A 1 98 ? -21.781 19.438 12.133 1 93.38 98 CYS A O 1
ATOM 729 N N . ILE A 1 99 ? -21.703 21.516 12.992 1 95.5 99 ILE A N 1
ATOM 730 C CA . ILE A 1 99 ? -20.266 21.688 12.859 1 95.5 99 ILE A CA 1
ATOM 731 C C . ILE A 1 99 ? -19.594 21.484 14.219 1 95.5 99 ILE A C 1
ATOM 733 O O . ILE A 1 99 ? -19.812 22.266 15.148 1 95.5 99 ILE A O 1
ATOM 737 N N . LEU A 1 100 ? -18.828 20.422 14.281 1 95.19 100 LEU A N 1
ATOM 738 C CA . LEU A 1 100 ? -18.125 20.109 15.516 1 95.19 100 LEU A CA 1
ATOM 739 C C . LEU A 1 100 ? -16.688 20.641 15.469 1 95.19 100 LEU A C 1
ATOM 741 O O . LEU A 1 100 ? -16.016 20.5 14.453 1 95.19 100 LEU A O 1
ATOM 745 N N . GLU A 1 101 ? -16.297 21.281 16.547 1 96.06 101 GLU A N 1
ATOM 746 C CA . GLU A 1 101 ? -14.953 21.844 16.672 1 96.06 101 GLU A CA 1
ATOM 747 C C . GLU A 1 101 ? -14.297 21.422 17.984 1 96.06 101 GLU A C 1
ATOM 749 O O . GLU A 1 101 ? -14.969 21.312 19.016 1 96.06 101 GLU A O 1
ATOM 754 N N . ALA A 1 102 ? -13.07 21.062 17.859 1 96.06 102 ALA A N 1
ATOM 755 C CA . ALA A 1 102 ? -12.266 20.734 19.031 1 96.06 102 ALA A CA 1
ATOM 756 C C . ALA A 1 102 ? -11.172 21.781 19.266 1 96.06 102 ALA A C 1
ATOM 758 O O . ALA A 1 102 ? -10.375 22.062 18.375 1 96.06 102 ALA A O 1
ATOM 759 N N . GLY A 1 103 ? -11.203 22.328 20.469 1 94.44 103 GLY A N 1
ATOM 760 C CA . GLY A 1 103 ? -10.164 23.266 20.875 1 94.44 103 GLY A CA 1
ATOM 761 C C . GLY A 1 103 ? -9.094 22.625 21.734 1 94.44 103 GLY A C 1
ATOM 762 O O . GLY A 1 103 ? -9.086 21.406 21.922 1 94.44 103 GLY A O 1
ATOM 763 N N . CYS A 1 104 ? -8.172 23.531 22.188 1 93.25 104 CYS A N 1
ATOM 764 C CA . CYS A 1 104 ? -7.062 23.047 23.016 1 93.25 104 CYS A CA 1
ATOM 765 C C . CYS A 1 104 ? -7.57 22.234 24.203 1 93.25 104 CYS A C 1
ATOM 767 O O . CYS A 1 104 ? -8.453 22.688 24.922 1 93.25 104 CYS A O 1
ATOM 769 N N . GLY A 1 105 ? -7.023 21.016 24.312 1 93.75 105 GLY A N 1
ATOM 770 C CA . GLY A 1 105 ? -7.383 20.156 25.438 1 93.75 105 GLY A CA 1
ATOM 771 C C . GLY A 1 105 ? -8.531 19.219 25.109 1 93.75 105 GLY A C 1
ATOM 772 O O . GLY A 1 105 ? -8.797 18.281 25.875 1 93.75 105 GLY A O 1
ATOM 773 N N . ASP A 1 106 ? -9.156 19.391 24 1 94.94 106 ASP A N 1
ATOM 774 C CA . ASP A 1 106 ? -10.344 18.609 23.672 1 94.94 106 ASP A CA 1
ATOM 775 C C . ASP A 1 106 ? -9.977 17.266 23.062 1 94.94 106 ASP A C 1
ATOM 777 O O . ASP A 1 106 ? -8.828 17.062 22.672 1 94.94 106 ASP A O 1
ATOM 781 N N . THR A 1 107 ? -10.93 16.375 23.016 1 94.38 107 THR A N 1
ATOM 782 C CA . THR A 1 107 ? -10.828 15.07 22.375 1 94.38 107 THR A CA 1
ATOM 783 C C . THR A 1 107 ? -11.734 15.008 21.141 1 94.38 107 THR A C 1
ATOM 785 O O . THR A 1 107 ? -12.906 15.383 21.203 1 94.38 107 THR A O 1
ATOM 788 N N . VAL A 1 108 ? -11.109 14.633 20.094 1 94.62 108 VAL A N 1
ATOM 789 C CA . VAL A 1 108 ? -11.867 14.367 18.875 1 94.62 108 VAL A CA 1
ATOM 790 C C . VAL A 1 108 ? -12.32 12.906 18.859 1 94.62 108 VAL A C 1
ATOM 792 O O . VAL A 1 108 ? -11.492 11.992 18.906 1 94.62 108 VAL A O 1
ATOM 795 N N . GLU A 1 109 ? -13.578 12.664 18.734 1 90.88 109 GLU A N 1
ATOM 796 C CA . GLU A 1 109 ? -14.078 11.289 18.734 1 90.88 109 GLU A CA 1
ATOM 797 C C . GLU A 1 109 ? -15.219 11.117 17.75 1 90.88 109 GLU A C 1
ATOM 799 O O . GLU A 1 109 ? -15.867 10.062 17.719 1 90.88 109 GLU A O 1
ATOM 804 N N . ARG A 1 110 ? -15.477 12.148 17.031 1 89.44 110 ARG A N 1
ATOM 805 C CA . ARG A 1 110 ? -16.531 12.094 16.031 1 89.44 110 ARG A CA 1
ATOM 806 C C . ARG A 1 110 ? -16.016 12.555 14.664 1 89.44 110 ARG A C 1
ATOM 808 O O . ARG A 1 110 ? -15.188 13.461 14.586 1 89.44 110 ARG A O 1
ATOM 815 N N . ASN A 1 111 ? -16.594 11.953 13.664 1 89.75 111 ASN A N 1
ATOM 816 C CA . ASN A 1 111 ? -16.172 12.273 12.305 1 89.75 111 ASN A CA 1
ATOM 817 C C . ASN A 1 111 ? -16.469 13.734 11.961 1 89.75 111 ASN A C 1
ATOM 819 O O . ASN A 1 111 ? -17.438 14.312 12.445 1 89.75 111 ASN A O 1
ATOM 823 N N . ARG A 1 112 ? -15.586 14.359 11.188 1 92.25 112 ARG A N 1
ATOM 824 C CA . ARG A 1 112 ? -15.719 15.711 10.656 1 92.25 112 ARG A CA 1
ATOM 825 C C . ARG A 1 112 ? -15.633 16.75 11.773 1 92.25 112 ARG A C 1
ATOM 827 O O . ARG A 1 112 ? -16.359 17.75 11.758 1 92.25 112 ARG A O 1
ATOM 834 N N . THR A 1 113 ? -14.984 16.391 12.781 1 95.31 113 THR A N 1
ATOM 835 C CA . THR A 1 113 ? -14.656 17.375 13.805 1 95.31 113 THR A CA 1
ATOM 836 C C . THR A 1 113 ? -13.43 18.188 13.398 1 95.31 113 THR A C 1
ATOM 838 O O . THR A 1 113 ? -12.438 17.625 12.938 1 95.31 113 THR A O 1
ATOM 841 N N . TYR A 1 114 ? -13.555 19.516 13.539 1 96.94 114 TYR A N 1
ATOM 842 C CA . TYR A 1 114 ? -12.438 20.391 13.188 1 96.94 114 TYR A CA 1
ATOM 843 C C . TYR A 1 114 ? -11.562 20.672 14.398 1 96.94 114 TYR A C 1
ATOM 845 O O . TYR A 1 114 ? -12.062 21.109 15.438 1 96.94 114 TYR A O 1
ATOM 853 N N . ILE A 1 115 ? -10.289 20.422 14.234 1 97.19 115 ILE A N 1
ATOM 854 C CA . ILE A 1 115 ? -9.32 20.875 15.234 1 97.19 115 ILE A CA 1
ATOM 855 C C . ILE A 1 115 ? -8.922 22.312 14.945 1 97.19 115 ILE A C 1
ATOM 857 O O . ILE A 1 115 ? -8.367 22.609 13.883 1 97.19 115 ILE A O 1
ATOM 861 N N . ILE A 1 116 ? -9.195 23.188 15.883 1 95.31 116 ILE A N 1
ATOM 862 C CA . ILE A 1 116 ? -8.992 24.594 15.594 1 95.31 116 ILE A CA 1
ATOM 863 C C . ILE A 1 116 ? -8.172 25.234 16.703 1 95.31 116 ILE A C 1
ATOM 865 O O . ILE A 1 116 ? -8.039 24.672 17.797 1 95.31 116 ILE A O 1
ATOM 869 N N . ASN A 1 117 ? -7.566 26.328 16.344 1 89.75 117 ASN A N 1
ATOM 870 C CA . ASN A 1 117 ? -6.965 27.203 17.359 1 89.75 117 ASN A CA 1
ATOM 871 C C . ASN A 1 117 ? -8 28.125 17.984 1 89.75 117 ASN A C 1
ATOM 873 O O . ASN A 1 117 ? -8.555 29 17.312 1 89.75 117 ASN A O 1
ATOM 877 N N . ASN A 1 118 ? -8.367 27.938 19.188 1 81.25 118 ASN A N 1
ATOM 878 C CA . ASN A 1 118 ? -9.359 28.766 19.844 1 81.25 118 ASN A CA 1
ATOM 879 C C . ASN A 1 118 ? -8.711 29.969 20.547 1 81.25 118 ASN A C 1
ATOM 881 O O . ASN A 1 118 ? -8.992 30.234 21.719 1 81.25 118 ASN A O 1
ATOM 885 N N . GLY A 1 119 ? -7.844 30.641 19.875 1 77.94 119 GLY A N 1
ATOM 886 C CA . GLY A 1 119 ? -7.289 31.891 20.391 1 77.94 119 GLY A CA 1
ATOM 887 C C . GLY A 1 119 ? -6.027 31.688 21.203 1 77.94 119 GLY A C 1
ATOM 888 O O . GLY A 1 119 ? -5.504 32.625 21.797 1 77.94 119 GLY A O 1
ATOM 889 N N . THR A 1 120 ? -5.531 30.453 21.297 1 78.56 120 THR A N 1
ATOM 890 C CA . THR A 1 120 ? -4.285 30.219 22.016 1 78.56 120 THR A CA 1
ATOM 891 C C . THR A 1 120 ? -3.105 30.844 21.281 1 78.56 120 THR A C 1
ATOM 893 O O . THR A 1 120 ? -2.947 30.641 20.078 1 78.56 120 THR A O 1
ATOM 896 N N . THR A 1 121 ? -2.383 31.641 22 1 78.88 121 THR A N 1
ATOM 897 C CA . THR A 1 121 ? -1.297 32.344 21.344 1 78.88 121 THR A CA 1
ATOM 898 C C . THR A 1 121 ? 0.058 31.828 21.812 1 78.88 121 THR A C 1
ATOM 900 O O . THR A 1 121 ? 1.081 32.094 21.172 1 78.88 121 THR A O 1
ATOM 903 N N . SER A 1 122 ? 0.103 31.141 22.922 1 83.75 122 SER A N 1
ATOM 904 C CA . SER A 1 122 ? 1.363 30.609 23.438 1 83.75 122 SER A CA 1
ATOM 905 C C . SER A 1 122 ? 1.135 29.375 24.297 1 83.75 122 SER A C 1
ATOM 907 O O . SER A 1 122 ? -0.005 29.062 24.641 1 83.75 122 SER A O 1
ATOM 909 N N . GLY A 1 123 ? 2.336 28.688 24.531 1 88.25 123 GLY A N 1
ATOM 910 C CA . GLY A 1 123 ? 2.27 27.484 25.359 1 88.25 123 GLY A CA 1
ATOM 911 C C . GLY A 1 123 ? 2.062 26.219 24.562 1 88.25 123 GLY A C 1
ATOM 912 O O . GLY A 1 123 ? 2.488 26.125 23.422 1 88.25 123 GLY A O 1
ATOM 913 N N . THR A 1 124 ? 1.6 25.219 25.281 1 92 124 THR A N 1
ATOM 914 C CA . THR A 1 124 ? 1.389 23.906 24.688 1 92 124 THR A CA 1
ATOM 915 C C . THR A 1 124 ? -0.1 23.578 24.609 1 92 124 THR A C 1
ATOM 917 O O . THR A 1 124 ? -0.818 23.688 25.609 1 92 124 THR A O 1
ATOM 920 N N . CYS A 1 125 ? -0.532 23.328 23.469 1 92.94 125 CYS A N 1
ATOM 921 C CA . CYS A 1 125 ? -1.896 22.875 23.25 1 92.94 125 CYS A CA 1
ATOM 922 C C . CYS A 1 125 ? -1.912 21.406 22.812 1 92.94 125 CYS A C 1
ATOM 924 O O . CYS A 1 125 ? -1.191 21.031 21.875 1 92.94 125 CYS A O 1
ATOM 926 N N . THR A 1 126 ? -2.74 20.594 23.422 1 94.81 126 THR A N 1
ATOM 927 C CA . THR A 1 126 ? -2.826 19.188 23.078 1 94.81 126 THR A CA 1
ATOM 928 C C . THR A 1 126 ? -4.246 18.812 22.656 1 94.81 126 THR A C 1
ATOM 930 O O . THR A 1 126 ? -5.219 19.312 23.234 1 94.81 126 THR A O 1
ATOM 933 N N . TYR A 1 127 ? -4.344 18.016 21.672 1 95.88 127 TYR A N 1
ATOM 934 C CA . TYR A 1 127 ? -5.59 17.406 21.203 1 95.88 127 TYR A CA 1
ATOM 935 C C . TYR A 1 127 ? -5.496 15.891 21.234 1 95.88 127 TYR A C 1
ATOM 937 O O . TYR A 1 127 ? -4.473 15.32 20.859 1 95.88 127 TYR A O 1
ATOM 945 N N . THR A 1 128 ? -6.504 15.258 21.672 1 94.62 128 THR A N 1
ATOM 946 C CA . THR A 1 128 ? -6.551 13.805 21.641 1 94.62 128 THR A CA 1
ATOM 947 C C . THR A 1 128 ? -7.477 13.312 20.531 1 94.62 128 THR A C 1
ATOM 949 O O . THR A 1 128 ? -8.602 13.805 20.391 1 94.62 128 THR A O 1
ATOM 952 N N . ILE A 1 129 ? -6.957 12.5 19.719 1 93.31 129 ILE A N 1
ATOM 953 C CA . ILE A 1 129 ? -7.793 11.789 18.75 1 93.31 129 ILE A CA 1
ATOM 954 C C . ILE A 1 129 ? -8.125 10.398 19.281 1 93.31 129 ILE A C 1
ATOM 956 O O . ILE A 1 129 ? -7.234 9.57 19.469 1 93.31 129 ILE A O 1
ATOM 960 N N . ALA A 1 130 ? -9.375 10.148 19.5 1 90.56 130 ALA A N 1
ATOM 961 C CA . ALA A 1 130 ? -9.859 8.867 20.016 1 90.56 130 ALA A CA 1
ATOM 962 C C . ALA A 1 130 ? -10.484 8.031 18.891 1 90.56 130 ALA A C 1
ATOM 964 O O . ALA A 1 130 ? -10.742 8.531 17.797 1 90.56 130 ALA A O 1
ATOM 965 N N . PRO A 1 131 ? -10.547 6.668 19.203 1 85.69 131 PRO A N 1
ATOM 966 C CA . PRO A 1 131 ? -11.328 5.898 18.25 1 85.69 131 PRO A CA 1
ATOM 967 C C . PRO A 1 131 ? -12.734 6.453 18.047 1 85.69 131 PRO A C 1
ATOM 969 O O . PRO A 1 131 ? -13.312 7.031 18.969 1 85.69 131 PRO A O 1
ATOM 972 N N . MET A 1 132 ? -13.219 6.238 16.891 1 84.62 132 MET A N 1
ATOM 973 C CA . MET A 1 132 ? -14.5 6.844 16.516 1 84.62 132 MET A CA 1
ATOM 974 C C . MET A 1 132 ? -15.625 6.34 17.422 1 84.62 132 MET A C 1
ATOM 976 O O . MET A 1 132 ? -15.758 5.133 17.641 1 84.62 132 MET A O 1
ATOM 980 N N . LYS A 1 133 ? -16.266 7.223 18.031 1 74.94 133 LYS A N 1
ATOM 981 C CA . LYS A 1 133 ? -17.469 6.887 18.766 1 74.94 133 LYS A CA 1
ATOM 982 C C . LYS A 1 133 ? -18.672 6.766 17.844 1 74.94 133 LYS A C 1
ATOM 984 O O . LYS A 1 133 ? -18.891 7.633 17 1 74.94 133 LYS A O 1
ATOM 989 N N . ILE A 1 134 ? -19.141 5.508 17.781 1 57.81 134 ILE A N 1
ATOM 990 C CA . ILE A 1 134 ? -20.328 5.273 16.969 1 57.81 134 ILE A CA 1
ATOM 991 C C . ILE A 1 134 ? -21.578 5.531 17.812 1 57.81 134 ILE A C 1
ATOM 993 O O . ILE A 1 134 ? -21.781 4.898 18.859 1 57.81 134 ILE A O 1
ATOM 997 N N . ASP A 1 135 ? -21.922 6.793 17.859 1 51.03 135 ASP A N 1
ATOM 998 C CA . ASP A 1 135 ? -23.078 7.105 18.672 1 51.03 135 ASP A CA 1
ATOM 999 C C . ASP A 1 135 ? -24.219 6.133 18.406 1 51.03 135 ASP A C 1
ATOM 1001 O O . ASP A 1 135 ? -25.219 6.117 19.125 1 51.03 135 ASP A O 1
ATOM 1005 N N . TYR A 1 136 ? -24.406 5.512 17.344 1 40.81 136 TYR A N 1
ATOM 1006 C CA . TYR A 1 136 ? -25.781 5.09 17.047 1 40.81 136 TYR A CA 1
ATOM 1007 C C . TYR A 1 136 ? -26.047 3.711 17.641 1 40.81 136 TYR A C 1
ATOM 1009 O O . TYR A 1 136 ? -25.234 2.799 17.516 1 40.81 136 TYR A O 1
ATOM 1017 N N . LYS A 1 137 ? -26.781 3.689 18.719 1 37.5 137 LYS A N 1
ATOM 1018 C CA . LYS A 1 137 ? -27.562 2.543 19.172 1 37.5 137 LYS A CA 1
ATOM 1019 C C . LYS A 1 137 ? -28.172 1.782 17.984 1 37.5 137 LYS A C 1
ATOM 1021 O O . LYS A 1 137 ? -29.141 1.049 18.156 1 37.5 137 LYS A O 1
ATOM 1026 N N . VAL A 1 138 ? -28.109 2.057 16.938 1 34.38 138 VAL A N 1
ATOM 1027 C CA . VAL A 1 138 ? -28.891 1.182 16.062 1 34.38 138 VAL A CA 1
ATOM 1028 C C . VAL A 1 138 ? -28.359 -0.25 16.172 1 34.38 138 VAL A C 1
ATOM 1030 O O . VAL A 1 138 ? -27.266 -0.551 15.711 1 34.38 138 VAL A O 1
ATOM 1033 N N . LYS A 1 139 ? -28.781 -0.908 17.156 1 33.91 139 LYS A N 1
ATOM 1034 C CA . LYS A 1 139 ? -28.656 -2.352 17.328 1 33.91 139 LYS A CA 1
ATOM 1035 C C . LYS A 1 139 ? -28.734 -3.076 15.984 1 33.91 139 LYS A C 1
ATOM 1037 O O . LYS A 1 139 ? -28.078 -4.105 15.789 1 33.91 139 LYS A O 1
ATOM 1042 N N . ASN A 1 140 ? -29.859 -3.084 15.359 1 30.67 140 ASN A N 1
ATOM 1043 C CA . ASN A 1 140 ? -30.312 -4.152 14.477 1 30.67 140 ASN A CA 1
ATOM 1044 C C . ASN A 1 140 ? -29.547 -4.137 13.148 1 30.67 140 ASN A C 1
ATOM 1046 O O . ASN A 1 140 ? -29.797 -4.965 12.273 1 30.67 140 ASN A O 1
ATOM 1050 N N . SER A 1 141 ? -29.609 -2.975 12.508 1 31.56 141 SER A N 1
ATOM 1051 C CA . SER A 1 141 ? -29.188 -3.133 11.117 1 31.56 141 SER A CA 1
ATOM 1052 C C . SER A 1 141 ? -27.719 -3.492 11.016 1 31.56 141 SER A C 1
ATOM 1054 O O . SER A 1 141 ? -26.906 -3.029 11.82 1 31.56 141 SER A O 1
ATOM 1056 N N . VAL A 1 142 ? -27.5 -4.562 10.57 1 32.03 142 VAL A N 1
ATOM 1057 C CA . VAL A 1 142 ? -26.25 -5.172 10.141 1 32.03 142 VAL A CA 1
ATOM 1058 C C . VAL A 1 142 ? -25.266 -4.09 9.719 1 32.03 142 VAL A C 1
ATOM 1060 O O . VAL A 1 142 ? -24.781 -4.082 8.578 1 32.03 142 VAL A O 1
ATOM 1063 N N . SER A 1 143 ? -25.734 -2.885 9.883 1 35.38 143 SER A N 1
ATOM 1064 C CA . SER A 1 143 ? -24.719 -1.959 9.414 1 35.38 143 SER A CA 1
ATOM 1065 C C . SER A 1 143 ? -23.406 -2.174 10.156 1 35.38 143 SER A C 1
ATOM 1067 O O . SER A 1 143 ? -23.344 -2.02 11.375 1 35.38 143 SER A O 1
ATOM 1069 N N . GLU A 1 144 ? -22.828 -3.256 10.023 1 37.91 144 GLU A N 1
ATOM 1070 C CA . GLU A 1 144 ? -21.469 -3.529 10.453 1 37.91 144 GLU A CA 1
ATOM 1071 C C . GLU A 1 144 ? -20.734 -2.244 10.852 1 37.91 144 GLU A C 1
ATOM 1073 O O . GLU A 1 144 ? -20.656 -1.307 10.055 1 37.91 144 GLU A O 1
ATOM 1078 N N . ALA A 1 145 ? -21.172 -1.798 11.992 1 42.56 145 ALA A N 1
ATOM 1079 C CA . ALA A 1 145 ? -20.406 -0.745 12.656 1 42.56 145 ALA A CA 1
ATOM 1080 C C . ALA A 1 145 ? -19 -0.645 12.094 1 42.56 145 ALA A C 1
ATOM 1082 O O . ALA A 1 145 ? -18.125 -1.468 12.414 1 42.56 145 ALA A O 1
ATOM 1083 N N . VAL A 1 146 ? -18.906 -0.46 10.805 1 52.44 146 VAL A N 1
ATOM 1084 C CA . VAL A 1 146 ? -17.656 -0.414 10.055 1 52.44 146 VAL A CA 1
ATOM 1085 C C . VAL A 1 146 ? -16.656 0.517 10.758 1 52.44 146 VAL A C 1
ATOM 1087 O O . VAL A 1 146 ? -16.875 1.73 10.812 1 52.44 146 VAL A O 1
ATOM 1090 N N . GLY A 1 147 ? -16.141 0.042 11.984 1 69.38 147 GLY A N 1
ATOM 1091 C CA . GLY A 1 147 ? -15.062 0.752 12.664 1 69.38 147 GLY A CA 1
ATOM 1092 C C . GLY A 1 147 ? -14.086 1.42 11.711 1 69.38 147 GLY A C 1
ATOM 1093 O O . GLY A 1 147 ? -14 1.043 10.539 1 69.38 147 GLY A O 1
ATOM 1094 N N . ALA A 1 148 ? -13.805 2.67 12.07 1 83.94 148 ALA A N 1
ATOM 1095 C CA . ALA A 1 148 ? -12.766 3.365 11.32 1 83.94 148 ALA A CA 1
ATOM 1096 C C . ALA A 1 148 ? -11.398 2.738 11.555 1 83.94 148 ALA A C 1
ATOM 1098 O O . ALA A 1 148 ? -11.086 2.324 12.68 1 83.94 148 ALA A O 1
ATOM 1099 N N . CYS A 1 149 ? -10.672 2.629 10.516 1 83.56 149 CYS A N 1
ATOM 1100 C CA . CYS A 1 149 ? -9.336 2.043 10.633 1 83.56 149 CYS A CA 1
ATOM 1101 C C . CYS A 1 149 ? -8.258 3.092 10.391 1 83.56 149 CYS A C 1
ATOM 1103 O O . CYS A 1 149 ? -7.082 2.85 10.664 1 83.56 149 CYS A O 1
ATOM 1105 N N . GLN A 1 150 ? -8.688 4.246 9.922 1 90 150 GLN A N 1
ATOM 1106 C CA . GLN A 1 150 ? -7.746 5.348 9.734 1 90 150 GLN A CA 1
ATOM 1107 C C . GLN A 1 150 ? -8.414 6.695 10 1 90 150 GLN A C 1
ATOM 1109 O O . GLN A 1 150 ? -9.633 6.816 9.898 1 90 150 GLN A O 1
ATOM 1114 N N . VAL A 1 151 ? -7.625 7.574 10.391 1 92.88 151 VAL A N 1
ATOM 1115 C CA . VAL A 1 151 ? -8.039 8.969 10.453 1 92.88 151 VAL A CA 1
ATOM 1116 C C . VAL A 1 151 ? -7.191 9.805 9.492 1 92.88 151 VAL A C 1
ATOM 1118 O O . VAL A 1 151 ? -5.965 9.664 9.461 1 92.88 151 VAL A O 1
ATOM 1121 N N . ARG A 1 152 ? -7.867 10.547 8.703 1 95.69 152 ARG A N 1
ATOM 1122 C CA . ARG A 1 152 ? -7.172 11.492 7.84 1 95.69 152 ARG A CA 1
ATOM 1123 C C . ARG A 1 152 ? -7.309 12.914 8.367 1 95.69 152 ARG A C 1
ATOM 1125 O O . ARG A 1 152 ? -8.398 13.328 8.781 1 95.69 152 ARG A O 1
ATOM 1132 N N . LEU A 1 153 ? -6.238 13.641 8.477 1 96.81 153 LEU A N 1
ATOM 1133 C CA . LEU A 1 153 ? -6.219 15.055 8.82 1 96.81 153 LEU A CA 1
ATOM 1134 C C . LEU A 1 153 ? -5.93 15.914 7.598 1 96.81 153 LEU A C 1
ATOM 1136 O O . LEU A 1 153 ? -4.883 15.766 6.965 1 96.81 153 LEU A O 1
ATOM 1140 N N . ASP A 1 154 ? -6.875 16.734 7.285 1 97.69 154 ASP A N 1
ATOM 1141 C CA . ASP A 1 154 ? -6.684 17.703 6.203 1 97.69 154 ASP A CA 1
ATOM 1142 C C . ASP A 1 154 ? -6.398 19.094 6.754 1 97.69 154 ASP A C 1
ATOM 1144 O O . ASP A 1 154 ? -7.207 19.641 7.504 1 97.69 154 ASP A O 1
ATOM 1148 N N . PHE A 1 155 ? -5.262 19.609 6.359 1 98.12 155 PHE A N 1
ATOM 1149 C CA . PHE A 1 155 ? -4.883 20.938 6.82 1 98.12 155 PHE A CA 1
ATOM 1150 C C . PHE A 1 155 ? -5.527 22.031 5.961 1 98.12 155 PHE A C 1
ATOM 1152 O O . PHE A 1 155 ? -4.91 22.531 5.023 1 98.12 155 PHE A O 1
ATOM 1159 N N . GLU A 1 156 ? -6.668 22.469 6.41 1 97.06 156 GLU A N 1
ATOM 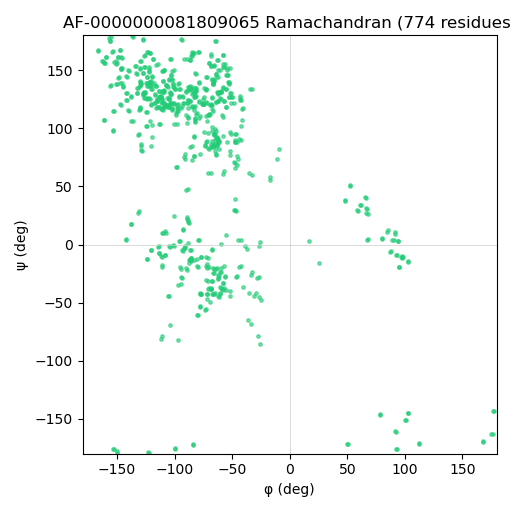1160 C CA . GLU A 1 156 ? -7.379 23.484 5.641 1 97.06 156 GLU A CA 1
ATOM 1161 C C . GLU A 1 156 ? -6.754 24.875 5.836 1 97.06 156 GLU A C 1
ATOM 1163 O O . GLU A 1 156 ? -6.699 25.672 4.898 1 97.06 156 GLU A O 1
ATOM 1168 N N . THR A 1 157 ? -6.438 25.125 7.031 1 95.38 157 THR A N 1
ATOM 1169 C CA . THR A 1 157 ? -5.559 26.234 7.406 1 95.38 157 THR A CA 1
ATOM 1170 C C . THR A 1 157 ? -4.441 25.734 8.32 1 95.38 157 THR A C 1
ATOM 1172 O O . THR A 1 157 ? -4.672 24.906 9.203 1 95.38 157 THR A O 1
ATOM 1175 N N . PHE A 1 158 ? -3.285 26.266 8.023 1 96.44 158 PHE A N 1
ATOM 1176 C CA . PHE A 1 158 ? -2.172 25.859 8.875 1 96.44 158 PHE A CA 1
ATOM 1177 C C . PHE A 1 158 ? -1.018 26.844 8.758 1 96.44 158 PHE A C 1
ATOM 1179 O O . PHE A 1 158 ? -0.333 26.891 7.738 1 96.44 158 PHE A O 1
ATOM 1186 N N . SER A 1 159 ? -0.857 27.594 9.758 1 93.75 159 SER A N 1
ATOM 1187 C CA . SER A 1 159 ? 0.212 28.594 9.805 1 93.75 159 SER A CA 1
ATOM 1188 C C . SER A 1 159 ? 0.847 28.656 11.188 1 93.75 159 SER A C 1
ATOM 1190 O O . SER A 1 159 ? 0.16 28.906 12.18 1 93.75 159 SER A O 1
ATOM 1192 N N . LEU A 1 160 ? 2.061 28.312 11.266 1 93.62 160 LEU A N 1
ATOM 1193 C CA . LEU A 1 160 ? 2.902 28.422 12.453 1 93.62 160 LEU A CA 1
ATOM 1194 C C . LEU A 1 160 ? 4.195 29.172 12.133 1 93.62 160 LEU A C 1
ATOM 1196 O O . LEU A 1 160 ? 4.414 29.578 10.984 1 93.62 160 LEU A O 1
ATOM 1200 N N . SER A 1 161 ? 4.992 29.391 13.164 1 91.06 161 SER A N 1
ATOM 1201 C CA . SER A 1 161 ? 6.277 30.031 12.922 1 91.06 161 SER A CA 1
ATOM 1202 C C . SER A 1 161 ? 7.176 29.156 12.047 1 91.06 161 SER A C 1
ATOM 1204 O O . SER A 1 161 ? 7.133 27.938 12.125 1 91.06 161 SER A O 1
ATOM 1206 N N . GLN A 1 162 ? 7.977 29.859 11.234 1 89.75 162 GLN A N 1
ATOM 1207 C CA . GLN A 1 162 ? 8.93 29.156 10.375 1 89.75 162 GLN A CA 1
ATOM 1208 C C . GLN A 1 162 ? 9.992 28.453 11.203 1 89.75 162 GLN A C 1
ATOM 1210 O O . GLN A 1 162 ? 10.227 28.797 12.359 1 89.75 162 GLN A O 1
ATOM 1215 N N . PRO A 1 163 ? 10.555 27.359 10.586 1 89.44 163 PRO A N 1
ATOM 1216 C CA . PRO A 1 163 ? 11.664 26.719 11.297 1 89.44 163 PRO A CA 1
ATOM 1217 C C . PRO A 1 163 ? 12.82 27.688 11.578 1 89.44 163 PRO A C 1
ATOM 1219 O O . PRO A 1 163 ? 12.914 28.734 10.945 1 89.44 163 PRO A O 1
ATOM 1222 N N . ASP A 1 164 ? 13.648 27.25 12.5 1 83.88 164 ASP A N 1
ATOM 1223 C CA . ASP A 1 164 ? 14.789 28.078 12.891 1 83.88 164 ASP A CA 1
ATOM 1224 C C . ASP A 1 164 ? 15.688 28.359 11.688 1 83.88 164 ASP A C 1
ATOM 1226 O O . ASP A 1 164 ? 16.062 27.453 10.953 1 83.88 164 ASP A O 1
ATOM 1230 N N . GLN A 1 165 ? 16.094 29.625 11.453 1 76.88 165 GLN A N 1
ATOM 1231 C CA . GLN A 1 165 ? 16.844 30.062 10.273 1 76.88 165 GLN A CA 1
ATOM 1232 C C . GLN A 1 165 ? 18.344 29.922 10.508 1 76.88 165 GLN A C 1
ATOM 1234 O O . GLN A 1 165 ? 19.141 30.062 9.57 1 76.88 165 GLN A O 1
ATOM 1239 N N . GLY A 1 166 ? 18.953 29.203 11.375 1 63.97 166 GLY A N 1
ATOM 1240 C CA . GLY A 1 166 ? 20.359 28.906 11.602 1 63.97 166 GLY A CA 1
ATOM 1241 C C . GLY A 1 166 ? 21.156 30.125 12.047 1 63.97 166 GLY A C 1
ATOM 1242 O O . GLY A 1 166 ? 22.359 30.188 11.844 1 63.97 166 GLY A O 1
ATOM 1243 N N . THR A 1 167 ? 20.656 31.328 12.289 1 54.09 167 THR A N 1
ATOM 1244 C CA . THR A 1 167 ? 21.578 32.438 12.516 1 54.09 167 THR A CA 1
ATOM 1245 C C . THR A 1 167 ? 22.609 32.094 13.594 1 54.09 167 THR A C 1
ATOM 1247 O O . THR A 1 167 ? 23.641 32.719 13.719 1 54.09 167 THR A O 1
ATOM 1250 N N . THR A 1 168 ? 22.375 31.5 14.586 1 47.78 168 THR A N 1
ATOM 1251 C CA . THR A 1 168 ? 23.422 31.547 15.602 1 47.78 168 THR A CA 1
ATOM 1252 C C . THR A 1 168 ? 24.203 30.234 15.648 1 47.78 168 THR A C 1
ATOM 1254 O O . THR A 1 168 ? 25.406 30.234 15.898 1 47.78 168 THR A O 1
ATOM 1257 N N . THR A 1 169 ? 23.766 29.078 16.062 1 44.75 169 THR A N 1
ATOM 1258 C CA . THR A 1 169 ? 24.531 27.859 16.203 1 44.75 169 THR A CA 1
ATOM 1259 C C . THR A 1 169 ? 24.094 26.812 15.195 1 44.75 169 THR A C 1
ATOM 1261 O O . THR A 1 169 ? 22.891 26.578 15.016 1 44.75 169 THR A O 1
ATOM 1264 N N . PRO A 1 170 ? 25.109 26.422 14.219 1 49.66 170 PRO A N 1
ATOM 1265 C CA . PRO A 1 170 ? 24.922 25.516 13.086 1 49.66 170 PRO A CA 1
ATOM 1266 C C . PRO A 1 170 ? 23.922 24.391 13.375 1 49.66 170 PRO A C 1
ATOM 1268 O O . PRO A 1 170 ? 23.25 23.906 12.469 1 49.66 170 PRO A O 1
ATOM 1271 N N . ASN A 1 171 ? 23.812 24.062 14.656 1 49.09 171 ASN A N 1
ATOM 1272 C CA . ASN A 1 171 ? 23.281 22.75 15 1 49.09 171 ASN A CA 1
ATOM 1273 C C . ASN A 1 171 ? 21.766 22.766 15.125 1 49.09 171 ASN A C 1
ATOM 1275 O O . ASN A 1 171 ? 21.156 21.719 15.336 1 49.09 171 ASN A O 1
ATOM 1279 N N . ASN A 1 172 ? 21.172 23.938 14.883 1 56.44 172 ASN A N 1
ATOM 1280 C CA . ASN A 1 172 ? 19.734 23.859 15.125 1 56.44 172 ASN A CA 1
ATOM 1281 C C . ASN A 1 172 ? 18.938 24.453 13.977 1 56.44 172 ASN A C 1
ATOM 1283 O O . ASN A 1 172 ? 17.812 24.938 14.18 1 56.44 172 ASN A O 1
ATOM 1287 N N . ALA A 1 173 ? 19.516 24.422 12.766 1 63.88 173 ALA A N 1
ATOM 1288 C CA . ALA A 1 173 ? 18.797 25.016 11.641 1 63.88 173 ALA A CA 1
ATOM 1289 C C . ALA A 1 173 ? 17.766 24.047 11.086 1 63.88 173 ALA A C 1
ATOM 1291 O O . ALA A 1 173 ? 17.953 22.828 11.117 1 63.88 173 ALA A O 1
ATOM 1292 N N . SER A 1 174 ? 16.594 24.578 10.844 1 78.44 174 SER A N 1
ATOM 1293 C CA . SER A 1 174 ? 15.516 23.938 10.078 1 78.44 174 SER A CA 1
ATOM 1294 C C . SER A 1 174 ? 14.586 23.141 10.984 1 78.44 174 SER A C 1
ATOM 1296 O O . SER A 1 174 ? 13.734 22.391 10.508 1 78.44 174 SER A O 1
ATOM 1298 N N . VAL A 1 175 ? 14.852 23.375 12.336 1 87 175 VAL A N 1
ATOM 1299 C CA . VAL A 1 175 ? 14.023 22.625 13.266 1 87 175 VAL A CA 1
ATOM 1300 C C . VAL A 1 175 ? 12.898 23.516 13.805 1 87 175 VAL A C 1
ATOM 1302 O O . VAL A 1 175 ? 13.07 24.734 13.938 1 87 175 VAL A O 1
ATOM 1305 N N . CYS A 1 176 ? 11.812 22.953 14.117 1 90.19 176 CYS A N 1
ATOM 1306 C CA . CYS A 1 176 ? 10.633 23.656 14.594 1 90.19 176 CYS A CA 1
ATOM 1307 C C . CYS A 1 176 ? 10.719 23.922 16.094 1 90.19 176 CYS A C 1
ATOM 1309 O O . CYS A 1 176 ? 9.945 23.375 16.875 1 90.19 176 CYS A O 1
ATOM 1311 N N . ASN A 1 177 ? 11.562 24.938 16.469 1 86.12 177 ASN A N 1
ATOM 1312 C CA . ASN A 1 177 ? 11.82 25.219 17.875 1 86.12 177 ASN A CA 1
ATOM 1313 C C . ASN A 1 177 ? 10.883 26.297 18.406 1 86.12 177 ASN A C 1
ATOM 1315 O O . ASN A 1 177 ? 10.625 26.359 19.609 1 86.12 177 ASN A O 1
ATOM 1319 N N . ILE A 1 178 ? 10.43 27.203 17.562 1 87.56 178 ILE A N 1
ATOM 1320 C CA . ILE A 1 178 ? 9.539 28.281 18 1 87.56 178 ILE A CA 1
ATOM 1321 C C . ILE A 1 178 ? 8.109 27.75 18.109 1 87.56 178 ILE A C 1
ATOM 1323 O O . ILE A 1 178 ? 7.496 27.812 19.172 1 87.56 178 ILE A O 1
ATOM 1327 N N . ASP A 1 179 ? 7.645 27.297 16.984 1 91.69 179 ASP A N 1
ATOM 1328 C CA . ASP A 1 179 ? 6.367 26.594 16.953 1 91.69 179 ASP A CA 1
ATOM 1329 C C . ASP A 1 179 ? 6.543 25.172 16.438 1 91.69 179 ASP A C 1
ATOM 1331 O O . ASP A 1 179 ? 7.383 24.922 15.57 1 91.69 179 ASP A O 1
ATOM 1335 N N . SER A 1 180 ? 5.789 24.266 16.969 1 94.31 180 SER A N 1
ATOM 1336 C CA . SER A 1 180 ? 5.859 22.891 16.469 1 94.31 180 SER A CA 1
ATOM 1337 C C . SER A 1 180 ? 4.504 22.203 16.531 1 94.31 180 SER A C 1
ATOM 1339 O O . SER A 1 180 ? 3.721 22.469 17.453 1 94.31 180 SER A O 1
ATOM 1341 N N . PHE A 1 181 ? 4.23 21.516 15.578 1 96.12 181 PHE A N 1
ATOM 1342 C CA . PHE A 1 181 ? 3.094 20.609 15.484 1 96.12 181 PHE A CA 1
ATOM 1343 C C . PHE A 1 181 ? 3.564 19.156 15.406 1 96.12 181 PHE A C 1
ATOM 1345 O O . PHE A 1 181 ? 4.297 18.797 14.484 1 96.12 181 PHE A O 1
ATOM 1352 N N . GLU A 1 182 ? 3.193 18.359 16.359 1 95.5 182 GLU A N 1
ATOM 1353 C CA . GLU A 1 182 ? 3.645 16.969 16.422 1 95.5 182 GLU A CA 1
ATOM 1354 C C . GLU A 1 182 ? 2.477 16.016 16.672 1 95.5 182 GLU A C 1
ATOM 1356 O O . GLU A 1 182 ? 1.584 16.312 17.469 1 95.5 182 GLU A O 1
ATOM 1361 N N . VAL A 1 183 ? 2.475 14.961 15.906 1 93.69 183 VAL A N 1
ATOM 1362 C CA . VAL A 1 183 ? 1.489 13.898 16.109 1 93.69 183 VAL A CA 1
ATOM 1363 C C . VAL A 1 183 ? 2.17 12.664 16.672 1 93.69 183 VAL A C 1
ATOM 1365 O O . VAL A 1 183 ? 3.131 12.148 16.094 1 93.69 183 VAL A O 1
ATOM 1368 N N . THR A 1 184 ? 1.717 12.234 17.828 1 88.5 184 THR A N 1
ATOM 1369 C CA . THR A 1 184 ? 2.246 11.016 18.453 1 88.5 184 THR A CA 1
ATOM 1370 C C . THR A 1 184 ? 1.15 9.969 18.609 1 88.5 184 THR A C 1
ATOM 1372 O O . THR A 1 184 ? -0 10.305 18.891 1 88.5 184 THR A O 1
ATOM 1375 N N . GLY A 1 185 ? 1.448 8.727 18.344 1 77.94 185 GLY A N 1
ATOM 1376 C CA . GLY A 1 185 ? 0.489 7.637 18.438 1 77.94 185 GLY A CA 1
ATOM 1377 C C . GLY A 1 185 ? 1.051 6.301 18 1 77.94 185 GLY A C 1
ATOM 1378 O O . GLY A 1 185 ? 2.221 5.996 18.234 1 77.94 185 GLY A O 1
ATOM 1379 N N . ASN A 1 186 ? 0.118 5.582 17.359 1 66 186 ASN A N 1
ATOM 1380 C CA . ASN A 1 186 ? 0.435 4.203 17.016 1 66 186 ASN A CA 1
ATOM 1381 C C . ASN A 1 186 ? 1.102 4.113 15.641 1 66 186 ASN A C 1
ATOM 1383 O O . ASN A 1 186 ? 0.914 3.135 14.922 1 66 186 ASN A O 1
ATOM 1387 N N . THR A 1 187 ? 1.655 5.172 15.242 1 69.44 187 THR A N 1
ATOM 1388 C CA . THR A 1 187 ? 2.344 5.184 13.961 1 69.44 187 THR A CA 1
ATOM 1389 C C . THR A 1 187 ? 3.777 5.684 14.117 1 69.44 187 THR A C 1
ATOM 1391 O O . THR A 1 187 ? 4.16 6.16 15.188 1 69.44 187 THR A O 1
ATOM 1394 N N . ASN A 1 188 ? 4.52 5.363 13.07 1 72 188 ASN A N 1
ATOM 1395 C CA . ASN A 1 188 ? 5.859 5.938 13.016 1 72 188 ASN A CA 1
ATOM 1396 C C . ASN A 1 188 ? 5.82 7.465 13.07 1 72 188 ASN A C 1
ATOM 1398 O O . ASN A 1 188 ? 5.105 8.094 12.289 1 72 188 ASN A O 1
ATOM 1402 N N . ALA A 1 189 ? 6.559 7.922 14.094 1 82.25 189 ALA A N 1
ATOM 1403 C CA . ALA A 1 189 ? 6.66 9.375 14.195 1 82.25 189 ALA A CA 1
ATOM 1404 C C . ALA A 1 189 ? 7.387 9.961 12.992 1 82.25 189 ALA A C 1
ATOM 1406 O O . ALA A 1 189 ? 8.492 9.523 12.656 1 82.25 189 ALA A O 1
ATOM 1407 N N . PHE A 1 190 ? 6.754 10.844 12.297 1 90.56 190 PHE A N 1
ATOM 1408 C CA . PHE A 1 190 ? 7.383 11.414 11.117 1 90.56 190 PHE A CA 1
ATOM 1409 C C . PHE A 1 190 ? 8.117 12.703 11.461 1 90.56 190 PHE A C 1
ATOM 1411 O O . PHE A 1 190 ? 8.805 13.281 10.609 1 90.56 190 PHE A O 1
ATOM 1418 N N . GLY A 1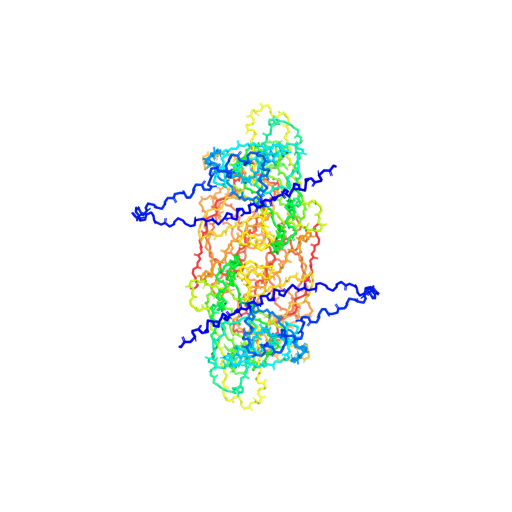 191 ? 8 13.188 12.742 1 92.88 191 GLY A N 1
ATOM 1419 C CA . GLY A 1 191 ? 8.688 14.398 13.172 1 92.88 191 GLY A CA 1
ATOM 1420 C C . GLY A 1 191 ? 7.746 15.547 13.461 1 92.88 191 GLY A C 1
ATOM 1421 O O . GLY A 1 191 ? 6.531 15.352 13.57 1 92.88 191 GLY A O 1
ATOM 1422 N N . LYS A 1 192 ? 8.383 16.703 13.68 1 94.69 192 LYS A N 1
ATOM 1423 C CA . LYS A 1 192 ? 7.637 17.922 13.945 1 94.69 192 LYS A CA 1
ATOM 1424 C C . LYS A 1 192 ? 7.555 18.812 12.703 1 94.69 192 LYS A C 1
ATOM 1426 O O . LYS A 1 192 ? 8.531 18.938 11.969 1 94.69 192 LYS A O 1
ATOM 1431 N N . ILE A 1 193 ? 6.348 19.344 12.531 1 96.88 193 ILE A N 1
ATOM 1432 C CA . ILE A 1 193 ? 6.262 20.281 11.422 1 96.88 193 ILE A CA 1
ATOM 1433 C C . ILE A 1 193 ? 5.879 21.656 11.945 1 96.88 193 ILE A C 1
ATOM 1435 O O . ILE A 1 193 ? 5.422 21.797 13.078 1 96.88 193 ILE A O 1
ATOM 1439 N N . CYS A 1 194 ? 6.152 22.672 11.195 1 95 194 CYS A N 1
ATOM 1440 C CA . CYS A 1 194 ? 5.836 24.062 11.453 1 95 194 CYS A CA 1
ATOM 1441 C C . CYS A 1 194 ? 5.695 24.844 10.148 1 95 194 CYS A C 1
ATOM 1443 O O . CYS A 1 194 ? 5.594 24.25 9.078 1 95 194 CYS A O 1
ATOM 1445 N N . GLY A 1 195 ? 5.496 26.094 10.281 1 94.62 195 GLY A N 1
ATOM 1446 C CA . GLY A 1 195 ? 5.398 26.938 9.102 1 94.62 195 GLY A CA 1
ATOM 1447 C C . GLY A 1 195 ? 4.051 26.859 8.414 1 94.62 195 GLY A C 1
ATOM 1448 O O . GLY A 1 195 ? 3.014 26.766 9.078 1 94.62 195 GLY A O 1
ATOM 1449 N N . GLU A 1 196 ? 4.113 27 7.059 1 96.12 196 GLU A N 1
ATOM 1450 C CA . GLU A 1 196 ? 2.9 27.031 6.246 1 96.12 196 GLU A CA 1
ATOM 1451 C C . GLU A 1 196 ? 2.602 25.656 5.648 1 96.12 196 GLU A C 1
ATOM 1453 O O . GLU A 1 196 ? 3.393 25.141 4.859 1 96.12 196 GLU A O 1
ATOM 1458 N N . ASN A 1 197 ? 1.417 25.094 5.969 1 97.88 197 ASN A N 1
ATOM 1459 C CA . ASN A 1 197 ? 1.12 23.75 5.473 1 97.88 197 ASN A CA 1
ATOM 1460 C C . ASN A 1 197 ? -0.322 23.641 4.988 1 97.88 197 ASN A C 1
ATOM 1462 O O . ASN A 1 197 ? -0.871 22.547 4.91 1 97.88 197 ASN A O 1
ATOM 1466 N N . GLN A 1 198 ? -0.922 24.797 4.75 1 96.19 198 GLN A N 1
ATOM 1467 C CA . GLN A 1 198 ? -2.268 24.766 4.188 1 96.19 198 GLN A CA 1
ATOM 1468 C C . GLN A 1 198 ? -2.322 23.859 2.953 1 96.19 198 GLN A C 1
ATOM 1470 O O . GLN A 1 198 ? -1.456 23.953 2.078 1 96.19 198 GLN A O 1
ATOM 1475 N N . GLY A 1 199 ? -3.293 22.938 2.893 1 96.25 199 GLY A N 1
ATOM 1476 C CA . GLY A 1 199 ? -3.484 22.078 1.739 1 96.25 199 GLY A CA 1
ATOM 1477 C C . GLY A 1 199 ? -2.834 20.703 1.897 1 96.25 199 GLY A C 1
ATOM 1478 O O . GLY A 1 199 ? -3.078 19.797 1.102 1 96.25 199 GLY A O 1
ATOM 1479 N N . GLN A 1 200 ? -2.035 20.516 2.873 1 97.88 200 GLN A N 1
ATOM 1480 C CA . GLN A 1 200 ? -1.415 19.234 3.152 1 97.88 200 GLN A CA 1
ATOM 1481 C C . GLN A 1 200 ? -2.381 18.297 3.883 1 97.88 200 GLN A C 1
ATOM 1483 O O . GLN A 1 200 ? -3.436 18.734 4.348 1 97.88 200 GLN A O 1
ATOM 1488 N N . HIS A 1 201 ? -2.053 16.984 3.938 1 97.75 201 HIS A N 1
ATOM 1489 C CA . HIS A 1 201 ? -2.826 16.016 4.711 1 97.75 201 HIS A CA 1
ATOM 1490 C C . HIS A 1 201 ? -1.927 14.945 5.301 1 97.75 201 HIS A C 1
ATOM 1492 O O . HIS A 1 201 ? -0.781 14.781 4.875 1 97.75 201 HIS A O 1
ATOM 1498 N N . ILE A 1 202 ? -2.412 14.266 6.305 1 96.31 202 ILE A N 1
ATOM 1499 C CA . ILE A 1 202 ? -1.717 13.102 6.832 1 96.31 202 ILE A CA 1
ATOM 1500 C C . ILE A 1 202 ? -2.73 12.008 7.18 1 96.31 202 ILE A C 1
ATOM 1502 O O . ILE A 1 202 ? -3.887 12.305 7.488 1 96.31 202 ILE A O 1
ATOM 1506 N N . TYR A 1 203 ? -2.303 10.758 7.062 1 94.25 203 TYR A N 1
ATOM 1507 C CA . TYR A 1 203 ? -3.074 9.586 7.453 1 94.25 203 TYR A CA 1
ATOM 1508 C C . TYR A 1 203 ? -2.533 8.984 8.75 1 94.25 203 TYR A C 1
ATOM 1510 O O . TYR A 1 203 ? -1.319 8.867 8.922 1 94.25 203 TYR A O 1
ATOM 1518 N N . LEU A 1 204 ? -3.463 8.633 9.641 1 91.25 204 LEU A N 1
ATOM 1519 C CA . LEU A 1 204 ? -3.121 7.988 10.906 1 91.25 204 LEU A CA 1
ATOM 1520 C C . LEU A 1 204 ? -3.859 6.66 11.055 1 91.25 204 LEU A C 1
ATOM 1522 O O . LEU A 1 204 ? -5.086 6.609 10.938 1 91.25 204 LEU A O 1
ATOM 1526 N N . PRO A 1 205 ? -3.09 5.609 11.281 1 88.31 205 PRO A N 1
ATOM 1527 C CA . PRO A 1 205 ? -3.76 4.328 11.516 1 88.31 205 PRO A CA 1
ATOM 1528 C C . PRO A 1 205 ? -4.457 4.266 12.875 1 88.31 205 PRO A C 1
ATOM 1530 O O . PRO A 1 205 ? -3.971 4.836 13.852 1 88.31 205 PRO A O 1
ATOM 1533 N N . ILE A 1 206 ? -5.582 3.613 12.914 1 85.31 206 ILE A N 1
ATOM 1534 C CA . ILE A 1 206 ? -6.293 3.383 14.172 1 85.31 206 ILE A CA 1
ATOM 1535 C C . ILE A 1 206 ? -6.016 1.967 14.664 1 85.31 206 ILE A C 1
ATOM 1537 O O . ILE A 1 206 ? -6.184 0.996 13.922 1 85.31 206 ILE A O 1
ATOM 1541 N N . ASP A 1 207 ? -5.512 1.942 15.789 1 79.44 207 ASP A N 1
ATOM 1542 C CA . ASP A 1 207 ? -5.449 0.667 16.5 1 79.44 207 ASP A CA 1
ATOM 1543 C C . ASP A 1 207 ? -6.715 0.432 17.312 1 79.44 207 ASP A C 1
ATOM 1545 O O . ASP A 1 207 ? -6.918 1.076 18.344 1 79.44 207 ASP A O 1
ATOM 1549 N N . SER A 1 208 ? -7.488 -0.493 16.859 1 69.12 208 SER A N 1
ATOM 1550 C CA . SER A 1 208 ? -8.773 -0.74 17.5 1 69.12 208 SER A CA 1
ATOM 1551 C C . SER A 1 208 ? -8.594 -1.211 18.938 1 69.12 208 SER A C 1
ATOM 1553 O O . SER A 1 208 ? -9.516 -1.104 19.75 1 69.12 208 SER A O 1
ATOM 1555 N N . LYS A 1 209 ? -7.41 -1.688 19.156 1 73.06 209 LYS A N 1
ATOM 1556 C CA . LYS A 1 209 ? -7.16 -2.199 20.5 1 73.06 209 LYS A CA 1
ATOM 1557 C C . LYS A 1 209 ? -6.691 -1.085 21.422 1 73.06 209 LYS A C 1
ATOM 1559 O O . LYS A 1 209 ? -6.664 -1.26 22.656 1 73.06 209 LYS A O 1
ATOM 1564 N N . ALA A 1 210 ? -6.344 0.024 20.719 1 73.56 210 ALA A N 1
ATOM 1565 C CA . ALA A 1 210 ? -5.84 1.146 21.5 1 73.56 210 ALA A CA 1
ATOM 1566 C C . ALA A 1 210 ? -6.949 2.152 21.797 1 73.56 210 ALA A C 1
ATOM 1568 O O . ALA A 1 210 ? -7.824 2.381 20.969 1 73.56 210 ALA A O 1
ATOM 1569 N N . GLY A 1 211 ? -6.98 2.688 23 1 72.88 211 GLY A N 1
ATOM 1570 C CA . GLY A 1 211 ? -7.941 3.707 23.375 1 72.88 211 GLY A CA 1
ATOM 1571 C C . GLY A 1 211 ? -7.672 5.055 22.734 1 72.88 211 GLY A C 1
ATOM 1572 O O . GLY A 1 211 ? -8.531 5.941 22.75 1 72.88 211 GLY A O 1
ATOM 1573 N N . THR A 1 212 ? -6.508 5.195 22.328 1 82 212 THR A N 1
ATOM 1574 C CA . THR A 1 212 ? -6.117 6.453 21.688 1 82 212 THR A CA 1
ATOM 1575 C C . THR A 1 212 ? -5.488 6.203 20.328 1 82 212 THR A C 1
ATOM 1577 O O . THR A 1 212 ? -4.695 5.277 20.156 1 82 212 THR A O 1
ATOM 1580 N N . VAL A 1 213 ? -6.027 6.977 19.375 1 85.94 213 VAL A N 1
ATOM 1581 C CA . VAL A 1 213 ? -5.465 6.918 18.031 1 85.94 213 VAL A CA 1
ATOM 1582 C C . VAL A 1 213 ? -4.168 7.723 17.984 1 85.94 213 VAL A C 1
ATOM 1584 O O . VAL A 1 213 ? -3.129 7.207 17.547 1 85.94 213 VAL A O 1
ATOM 1587 N N . ALA A 1 214 ? -4.266 8.938 18.406 1 91 214 ALA A N 1
ATOM 1588 C CA . ALA A 1 214 ? -3.1 9.812 18.375 1 91 214 ALA A CA 1
ATOM 1589 C C . ALA A 1 214 ? -3.291 11.016 19.297 1 91 214 ALA A C 1
ATOM 1591 O O . ALA A 1 214 ? -4.41 11.312 19.719 1 91 214 ALA A O 1
ATOM 1592 N N . THR A 1 215 ? -2.225 11.57 19.672 1 93.38 215 THR A N 1
ATOM 1593 C CA . THR A 1 215 ? -2.188 12.859 20.359 1 93.38 215 THR A CA 1
ATOM 1594 C C . THR A 1 215 ? -1.477 13.906 19.516 1 93.38 215 THR A C 1
ATOM 1596 O O . THR A 1 215 ? -0.369 13.672 19.016 1 93.38 215 THR A O 1
ATOM 1599 N N . ILE A 1 216 ? -2.17 14.938 19.312 1 94.19 216 ILE A N 1
ATOM 1600 C CA . ILE A 1 216 ? -1.576 16.078 18.641 1 94.19 216 ILE A CA 1
ATOM 1601 C C . ILE A 1 216 ? -1.083 17.094 19.656 1 94.19 216 ILE A C 1
ATOM 1603 O O . ILE A 1 216 ? -1.831 17.5 20.547 1 94.19 216 ILE A O 1
ATOM 1607 N N . THR A 1 217 ? 0.107 17.484 19.562 1 94.62 217 THR A N 1
ATOM 1608 C CA . THR A 1 217 ? 0.687 18.5 20.422 1 94.62 217 THR A CA 1
ATOM 1609 C C . THR A 1 217 ? 1.189 19.688 19.609 1 94.62 217 THR A C 1
ATOM 1611 O O . THR A 1 217 ? 2.016 19.516 18.703 1 94.62 217 THR A O 1
ATOM 1614 N N . VAL A 1 218 ? 0.633 20.828 19.922 1 93.69 218 VAL A N 1
ATOM 1615 C CA . VAL A 1 218 ? 1.115 22.078 19.344 1 93.69 218 VAL A CA 1
ATOM 1616 C C . VAL A 1 218 ? 1.829 22.906 20.406 1 93.69 218 VAL A C 1
ATOM 1618 O O . VAL A 1 218 ? 1.231 23.266 21.422 1 93.69 218 VAL A O 1
ATOM 1621 N N . VAL A 1 219 ? 3.078 23.156 20.156 1 92.19 219 VAL A N 1
ATOM 1622 C CA . VAL A 1 219 ? 3.863 23.969 21.062 1 92.19 219 VAL A CA 1
ATOM 1623 C C . VAL A 1 219 ? 4.105 25.344 20.438 1 92.19 219 VAL A C 1
ATOM 1625 O O . VAL A 1 219 ? 4.551 25.453 19.297 1 92.19 219 VAL A O 1
ATOM 1628 N N . MET A 1 220 ? 3.764 26.328 21.156 1 89.12 220 MET A N 1
ATOM 1629 C CA . MET A 1 220 ? 3.939 27.703 20.719 1 89.12 220 MET A CA 1
ATOM 1630 C C . MET A 1 220 ? 4.824 28.469 21.703 1 89.12 220 MET A C 1
ATOM 1632 O O . MET A 1 220 ? 4.43 28.703 22.844 1 89.12 220 MET A O 1
ATOM 1636 N N . SER A 1 221 ? 6.055 28.75 21.344 1 79.75 221 SER A N 1
ATOM 1637 C CA . SER A 1 221 ? 6.953 29.469 22.234 1 79.75 221 SER A CA 1
ATOM 1638 C C . SER A 1 221 ? 6.566 30.938 22.344 1 79.75 221 SER A C 1
ATOM 1640 O O . SER A 1 221 ? 6.082 31.531 21.375 1 79.75 221 SER A O 1
ATOM 1642 N N . GLY A 1 222 ? 6.055 31.484 23.453 1 63.94 222 GLY A N 1
ATOM 1643 C CA . GLY A 1 222 ? 5.605 32.812 23.812 1 63.94 222 GLY A CA 1
ATOM 1644 C C . GLY A 1 222 ? 6.508 33.938 23.281 1 63.94 222 GLY A C 1
ATOM 1645 O O . GLY A 1 222 ? 6.113 35.094 23.234 1 63.94 222 GLY A O 1
ATOM 1646 N N . ALA A 1 223 ? 7.754 33.594 23.312 1 50.41 223 ALA A N 1
ATOM 1647 C CA . ALA A 1 223 ? 8.719 34.688 23.203 1 50.41 223 ALA A CA 1
ATOM 1648 C C . ALA A 1 223 ? 8.539 35.438 21.891 1 50.41 223 ALA A C 1
ATOM 1650 O O . ALA A 1 223 ? 9.258 36.406 21.625 1 50.41 223 ALA A O 1
ATOM 1651 N N . THR A 1 224 ? 7.898 34.781 20.922 1 50.56 224 THR A N 1
ATOM 1652 C CA . THR A 1 224 ? 8.227 35.5 19.688 1 50.56 224 THR A CA 1
ATOM 1653 C C . THR A 1 224 ? 7.477 36.812 19.609 1 50.56 224 THR A C 1
ATOM 1655 O O . THR A 1 224 ? 6.27 36.875 19.844 1 50.56 224 THR A O 1
ATOM 1658 N N . THR A 1 225 ? 8.172 37.812 20 1 45 225 THR A N 1
ATOM 1659 C CA . THR A 1 225 ? 7.859 39.188 19.703 1 45 225 THR A CA 1
ATOM 1660 C C . THR A 1 225 ? 7.121 39.312 18.359 1 45 225 THR A C 1
ATOM 1662 O O . THR A 1 225 ? 6.574 40.375 18.047 1 45 225 THR A O 1
ATOM 1665 N N . THR A 1 226 ? 7.578 38.562 17.391 1 49.91 226 THR A N 1
ATOM 1666 C CA . THR A 1 226 ? 7.023 38.781 16.062 1 49.91 226 THR A CA 1
ATOM 1667 C C . THR A 1 226 ? 5.652 38.125 15.938 1 49.91 226 THR A C 1
ATOM 1669 O O . THR A 1 226 ? 5.449 37 16.391 1 49.91 226 THR A O 1
ATOM 1672 N N . ALA A 1 227 ? 4.656 38.938 15.852 1 53.38 227 ALA A N 1
ATOM 1673 C CA . ALA A 1 227 ? 3.232 38.719 15.609 1 53.38 227 ALA A CA 1
ATOM 1674 C C . ALA A 1 227 ? 3.018 37.562 14.641 1 53.38 227 ALA A C 1
ATOM 1676 O O . ALA A 1 227 ? 3.07 37.75 13.422 1 53.38 227 ALA A O 1
ATOM 1677 N N . VAL A 1 228 ? 3.447 36.25 14.945 1 64.44 228 VAL A N 1
ATOM 1678 C CA . VAL A 1 228 ? 3.141 35.156 14.047 1 64.44 228 VAL A CA 1
ATOM 1679 C C . VAL A 1 228 ? 1.644 34.844 14.086 1 64.44 228 VAL A C 1
ATOM 1681 O O . VAL A 1 228 ? 1.038 34.844 15.164 1 64.44 228 VAL A O 1
ATOM 1684 N N . ASN A 1 229 ? 0.981 35.125 12.945 1 78.81 229 ASN A N 1
ATOM 1685 C CA . ASN A 1 229 ? -0.428 34.781 12.805 1 78.81 229 ASN A CA 1
ATOM 1686 C C . ASN A 1 229 ? -0.635 33.281 12.852 1 78.81 229 ASN A C 1
ATOM 1688 O O . ASN A 1 229 ? -0.721 32.625 11.805 1 78.81 22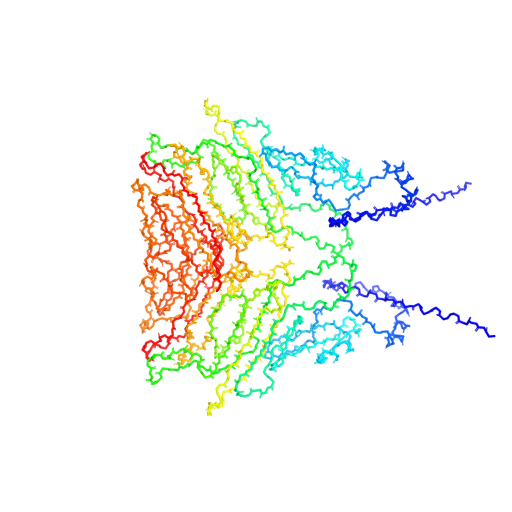9 ASN A O 1
ATOM 1692 N N . ARG A 1 230 ? -0.587 32.75 14.102 1 89.62 230 ARG A N 1
ATOM 1693 C CA . ARG A 1 230 ? -0.802 31.344 14.328 1 89.62 230 ARG A CA 1
ATOM 1694 C C . ARG A 1 230 ? -2.254 30.953 14.062 1 89.62 230 ARG A C 1
ATOM 1696 O O . ARG A 1 230 ? -3.172 31.562 14.617 1 89.62 230 ARG A O 1
ATOM 1703 N N . SER A 1 231 ? -2.422 30.062 13.133 1 91 231 SER A N 1
ATOM 1704 C CA . SER A 1 231 ? -3.779 29.609 12.828 1 91 231 SER A CA 1
ATOM 1705 C C . SER A 1 231 ? -3.781 28.219 12.211 1 91 231 SER A C 1
ATOM 1707 O O . SER A 1 231 ? -2.914 27.891 11.391 1 91 231 SER A O 1
ATOM 1709 N N . TRP A 1 232 ? -4.707 27.453 12.688 1 95.44 232 TRP A N 1
ATOM 1710 C CA . TRP A 1 232 ? -4.918 26.156 12.031 1 95.44 232 TRP A CA 1
ATOM 1711 C C . TRP A 1 232 ? -6.379 25.734 12.125 1 95.44 232 TRP A C 1
ATOM 1713 O O . TRP A 1 232 ? -7.078 26.094 13.078 1 95.44 232 TRP A O 1
ATOM 1723 N N . ARG A 1 233 ? -6.797 25.172 11.164 1 96 233 ARG A N 1
ATOM 1724 C CA . ARG A 1 233 ? -8.078 24.484 11.023 1 96 233 ARG A CA 1
ATOM 1725 C C . ARG A 1 233 ? -7.91 23.156 10.305 1 96 233 ARG A C 1
ATOM 1727 O O . ARG A 1 233 ? -7.691 23.125 9.094 1 96 233 ARG A O 1
ATOM 1734 N N . ILE A 1 234 ? -8.008 22.062 11.039 1 97.75 234 ILE A N 1
ATOM 1735 C CA . ILE A 1 234 ? -7.699 20.719 10.539 1 97.75 234 ILE A CA 1
ATOM 1736 C C . ILE A 1 234 ? -8.961 19.875 10.555 1 97.75 234 ILE A C 1
ATOM 1738 O O . ILE A 1 234 ? -9.562 19.641 11.609 1 97.75 234 ILE A O 1
ATOM 1742 N N . ARG A 1 235 ? -9.359 19.469 9.445 1 97 235 ARG A N 1
ATOM 1743 C CA . ARG A 1 235 ? -10.516 18.594 9.344 1 97 235 ARG A CA 1
ATOM 1744 C C . ARG A 1 235 ? -10.133 17.141 9.609 1 97 235 ARG A C 1
ATOM 1746 O O . ARG A 1 235 ? -9.172 16.625 9.031 1 97 235 ARG A O 1
ATOM 1753 N N . THR A 1 236 ? -10.914 16.484 10.484 1 96.12 236 THR A N 1
ATOM 1754 C CA . THR A 1 236 ? -10.68 15.078 10.781 1 96.12 236 THR A CA 1
ATOM 1755 C C . THR A 1 236 ? -11.703 14.195 10.062 1 96.12 236 THR A C 1
ATOM 1757 O O . THR A 1 236 ? -12.906 14.461 10.109 1 96.12 236 THR A O 1
ATOM 1760 N N . THR A 1 237 ? -11.203 13.234 9.398 1 94.06 237 THR A N 1
ATOM 1761 C CA . THR A 1 237 ? -12.055 12.266 8.727 1 94.06 237 THR A CA 1
ATOM 1762 C C . THR A 1 237 ? -11.727 10.844 9.18 1 94.06 237 THR A C 1
ATOM 1764 O O . THR A 1 237 ? -10.625 10.352 8.953 1 94.06 237 THR A O 1
ATOM 1767 N N . TYR A 1 238 ? -12.703 10.25 9.859 1 91.19 238 TYR A N 1
ATOM 1768 C CA . TYR A 1 238 ? -12.57 8.836 10.18 1 91.19 238 TYR A CA 1
ATOM 1769 C C . TYR A 1 238 ? -12.906 7.969 8.969 1 91.19 238 TYR A C 1
ATOM 1771 O O . TYR A 1 238 ? -14.008 8.047 8.43 1 91.19 238 TYR A O 1
ATOM 1779 N N . ILE A 1 239 ? -11.938 7.156 8.609 1 89.25 239 ILE A N 1
ATOM 1780 C CA . ILE A 1 239 ? -12.094 6.324 7.422 1 89.25 239 ILE A CA 1
ATOM 1781 C C . ILE A 1 239 ? -12.438 4.895 7.836 1 89.25 239 ILE A C 1
ATOM 1783 O O . ILE A 1 239 ? -11.648 4.227 8.508 1 89.25 239 ILE A O 1
ATOM 1787 N N . PRO A 1 240 ? -13.602 4.504 7.426 1 81.62 240 PRO A N 1
ATOM 1788 C CA . PRO A 1 240 ? -13.961 3.119 7.742 1 81.62 240 PRO A CA 1
ATOM 1789 C C . PRO A 1 240 ? -12.961 2.107 7.191 1 81.62 240 PRO A C 1
ATOM 1791 O O . PRO A 1 240 ? -12.312 2.363 6.172 1 81.62 240 PRO A O 1
ATOM 1794 N N . CYS A 1 241 ? -12.906 0.996 7.867 1 76.56 241 CYS A N 1
ATOM 1795 C CA . CYS A 1 241 ? -11.969 -0.048 7.465 1 76.56 241 CYS A CA 1
ATOM 1796 C C . CYS A 1 241 ? -12.258 -0.525 6.047 1 76.56 241 CYS A C 1
ATOM 1798 O O . CYS A 1 241 ? -11.336 -0.847 5.297 1 76.56 241 CYS A O 1
ATOM 1800 N N . LEU A 1 242 ? -13.562 -0.556 5.797 1 73.88 242 LEU A N 1
ATOM 1801 C CA . LEU A 1 242 ? -13.984 -0.985 4.469 1 73.88 242 LEU A CA 1
ATOM 1802 C C . LEU A 1 242 ? -14.297 0.217 3.584 1 73.88 242 LEU A C 1
ATOM 1804 O O . LEU A 1 242 ? -15.461 0.527 3.336 1 73.88 242 LEU A O 1
ATOM 1808 N N . SER A 1 243 ? -13.227 1.012 3.26 1 74.81 243 SER A N 1
ATOM 1809 C CA . SER A 1 243 ? -13.391 2.234 2.48 1 74.81 243 SER A CA 1
ATOM 1810 C C . SER A 1 243 ? -12.359 2.309 1.356 1 74.81 243 SER A C 1
ATOM 1812 O O . SER A 1 243 ? -11.234 1.821 1.503 1 74.81 243 SER A O 1
ATOM 1814 N N . ASN A 1 244 ? -12.742 2.906 0.221 1 73.31 244 ASN A N 1
ATOM 1815 C CA . ASN A 1 244 ? -11.82 3.154 -0.881 1 73.31 244 ASN A CA 1
ATOM 1816 C C . ASN A 1 244 ? -10.938 4.371 -0.609 1 73.31 244 ASN A C 1
ATOM 1818 O O . ASN A 1 244 ? -10.07 4.703 -1.416 1 73.31 244 ASN A O 1
ATOM 1822 N N . MET A 1 245 ? -11.133 4.875 0.555 1 78.25 245 MET A N 1
ATOM 1823 C CA . MET A 1 245 ? -10.383 6.078 0.894 1 78.25 245 MET A CA 1
ATOM 1824 C C . MET A 1 245 ? -9.188 5.738 1.777 1 78.25 245 MET A C 1
ATOM 1826 O O . MET A 1 245 ? -8.406 6.621 2.141 1 78.25 245 MET A O 1
ATOM 1830 N N . THR A 1 246 ? -9.078 4.5 2.07 1 86.56 246 THR A N 1
ATOM 1831 C CA . THR A 1 246 ? -7.984 4.105 2.953 1 86.56 246 THR A CA 1
ATOM 1832 C C . THR A 1 246 ? -6.648 4.176 2.225 1 86.56 246 THR A C 1
ATOM 1834 O O . THR A 1 246 ? -6.551 3.791 1.057 1 86.56 246 THR A O 1
ATOM 1837 N N . ALA A 1 247 ? -5.715 4.75 2.881 1 91.19 247 ALA A N 1
ATOM 1838 C CA . ALA A 1 247 ? -4.336 4.672 2.404 1 91.19 247 ALA A CA 1
ATOM 1839 C C . ALA A 1 247 ? -3.684 3.359 2.832 1 91.19 247 ALA A C 1
ATOM 1841 O O . ALA A 1 247 ? -4.016 2.809 3.887 1 91.19 247 ALA A O 1
ATOM 1842 N N . PRO A 1 248 ? -2.756 2.865 1.944 1 89.12 248 PRO A N 1
ATOM 1843 C CA . PRO A 1 248 ? -1.993 1.722 2.451 1 89.12 248 PRO A CA 1
ATOM 1844 C C . PRO A 1 248 ? -1.326 2.008 3.795 1 89.12 248 PRO A C 1
ATOM 1846 O O . PRO A 1 248 ? -0.849 3.123 4.027 1 89.12 248 PRO A O 1
ATOM 1849 N N . PRO A 1 249 ? -1.359 1.015 4.652 1 86.44 249 PRO A N 1
ATOM 1850 C CA . PRO A 1 249 ? -0.705 1.242 5.941 1 86.44 249 PRO A CA 1
ATOM 1851 C C . PRO A 1 249 ? 0.757 1.66 5.797 1 86.44 249 PRO A C 1
ATOM 1853 O O . PRO A 1 249 ? 1.503 1.053 5.027 1 86.44 249 PRO A O 1
ATOM 1856 N N . GLY A 1 250 ? 1.092 2.686 6.559 1 89.12 250 GLY A N 1
ATOM 1857 C CA . GLY A 1 250 ? 2.465 3.164 6.516 1 89.12 250 GLY A CA 1
ATOM 1858 C C . GLY A 1 250 ? 2.627 4.434 5.699 1 89.12 250 GLY A C 1
ATOM 1859 O O . GLY A 1 250 ? 3.66 5.102 5.785 1 89.12 250 GLY A O 1
ATOM 1860 N N . CYS A 1 251 ? 1.635 4.766 4.922 1 93.06 251 CYS A N 1
ATOM 1861 C CA . CYS A 1 251 ? 1.669 5.988 4.129 1 93.06 251 CYS A CA 1
ATOM 1862 C C . CYS A 1 251 ? 1.236 7.191 4.965 1 93.06 251 CYS A C 1
ATOM 1864 O O . CYS A 1 251 ? 0.119 7.219 5.48 1 93.06 251 CYS A O 1
ATOM 1866 N N . LEU A 1 252 ? 2.137 8.125 5.105 1 95.31 252 LEU A N 1
ATOM 1867 C CA . LEU A 1 252 ? 1.714 9.352 5.773 1 95.31 252 LEU A CA 1
ATOM 1868 C C . LEU A 1 252 ? 0.789 10.164 4.875 1 95.31 252 LEU A C 1
ATOM 1870 O O . LEU A 1 252 ? -0.168 10.781 5.352 1 95.31 252 LEU A O 1
ATOM 1874 N N . GLN A 1 253 ? 1.156 10.234 3.652 1 97 253 GLN A N 1
ATOM 1875 C CA . GLN A 1 253 ? 0.336 10.883 2.633 1 97 253 GLN A CA 1
ATOM 1876 C C . GLN A 1 253 ? 0.01 9.922 1.496 1 97 253 GLN A C 1
ATOM 1878 O O . GLN A 1 253 ? 0.781 9 1.216 1 97 253 GLN A O 1
ATOM 1883 N N . TYR A 1 254 ? -1.123 10.156 0.969 1 96.56 254 TYR A N 1
ATOM 1884 C CA . TYR A 1 254 ? -1.578 9.273 -0.099 1 96.56 254 TYR A CA 1
ATOM 1885 C C . TYR A 1 254 ? -2.305 10.055 -1.184 1 96.56 254 TYR A C 1
ATOM 1887 O O . TYR A 1 254 ? -3.256 10.789 -0.898 1 96.56 254 TYR A O 1
ATOM 1895 N N . PHE A 1 255 ? -1.791 9.898 -2.439 1 96.56 255 PHE A N 1
ATOM 1896 C CA . PHE A 1 255 ? -2.35 10.609 -3.584 1 96.56 255 PHE A CA 1
ATOM 1897 C C . PHE A 1 255 ? -2.955 9.633 -4.586 1 96.56 255 PHE A C 1
ATOM 1899 O O . PHE A 1 255 ? -2.266 8.75 -5.09 1 96.56 255 PHE A O 1
ATOM 1906 N N . THR A 1 256 ? -4.215 9.789 -4.922 1 92.25 256 THR A N 1
ATOM 1907 C CA . THR A 1 256 ? -4.93 8.797 -5.723 1 92.25 256 THR A CA 1
ATOM 1908 C C . THR A 1 256 ? -5.188 9.328 -7.133 1 92.25 256 THR A C 1
ATOM 1910 O O . THR A 1 256 ? -5.578 8.57 -8.023 1 92.25 256 THR A O 1
ATOM 1913 N N . ASP A 1 257 ? -4.922 10.648 -7.398 1 93.12 257 ASP A N 1
ATOM 1914 C CA . ASP A 1 257 ? -5.133 11.219 -8.727 1 93.12 257 ASP A CA 1
ATOM 1915 C C . ASP A 1 257 ? -4.113 10.672 -9.719 1 93.12 257 ASP A C 1
ATOM 1917 O O . ASP A 1 257 ? -3.029 10.227 -9.328 1 93.12 257 ASP A O 1
ATOM 1921 N N . ALA A 1 258 ? -4.457 10.703 -11.039 1 92.06 258 ALA A N 1
ATOM 1922 C CA . ALA A 1 258 ? -3.578 10.188 -12.086 1 92.06 258 ALA A CA 1
ATOM 1923 C C . ALA A 1 258 ? -2.328 11.047 -12.227 1 92.06 258 ALA A C 1
ATOM 1925 O O . ALA A 1 258 ? -1.292 10.578 -12.703 1 92.06 258 ALA A O 1
ATOM 1926 N N . SER A 1 259 ? -2.516 12.297 -11.953 1 95.62 259 SER A N 1
ATOM 1927 C CA . SER A 1 259 ? -1.401 13.242 -11.984 1 95.62 259 SER A CA 1
ATOM 1928 C C . SER A 1 259 ? -1.606 14.375 -10.984 1 95.62 259 SER A C 1
ATOM 1930 O O . SER A 1 259 ? -2.715 14.57 -10.477 1 95.62 259 SER A O 1
ATOM 1932 N N . GLY A 1 260 ? -0.529 15.055 -10.656 1 97.06 260 GLY A N 1
ATOM 1933 C CA . GLY A 1 260 ? -0.597 16.172 -9.734 1 97.06 260 GLY A CA 1
ATOM 1934 C C . GLY A 1 260 ? 0.766 16.641 -9.258 1 97.06 260 GLY A C 1
ATOM 1935 O O . GLY A 1 260 ? 1.785 16.328 -9.875 1 97.06 260 GLY A O 1
ATOM 1936 N N . THR A 1 261 ? 0.739 17.5 -8.258 1 97.62 261 THR A N 1
ATOM 1937 C CA . THR A 1 261 ? 1.953 18.016 -7.629 1 97.62 261 THR A CA 1
ATOM 1938 C C . THR A 1 261 ? 1.909 17.812 -6.117 1 97.62 261 THR A C 1
ATOM 1940 O O . THR A 1 261 ? 0.894 18.078 -5.477 1 97.62 261 THR A O 1
ATOM 1943 N N . VAL A 1 262 ? 2.955 17.266 -5.629 1 97.69 262 VAL A N 1
ATOM 1944 C CA . VAL A 1 262 ? 3.098 17.047 -4.191 1 97.69 262 VAL A CA 1
ATOM 1945 C C . VAL A 1 262 ? 4.195 17.953 -3.637 1 97.69 262 VAL A C 1
ATOM 1947 O O . VAL A 1 262 ? 5.324 17.953 -4.133 1 97.69 262 VAL A O 1
ATOM 1950 N N . ASN A 1 263 ? 3.869 18.703 -2.607 1 98 263 ASN A N 1
ATOM 1951 C CA . ASN A 1 263 ? 4.84 19.594 -1.977 1 98 263 ASN A CA 1
ATOM 1952 C C . ASN A 1 263 ? 5.332 19.031 -0.648 1 98 263 ASN A C 1
ATOM 1954 O O . ASN A 1 263 ? 4.559 18.438 0.106 1 98 263 ASN A O 1
ATOM 1958 N N . SER A 1 264 ? 6.602 19.234 -0.411 1 97.5 264 SER A N 1
ATOM 1959 C CA . SER A 1 264 ? 7.074 18.969 0.944 1 97.5 264 SER A CA 1
ATOM 1960 C C . SER A 1 264 ? 6.387 19.875 1.954 1 97.5 264 SER A C 1
ATOM 1962 O O . SER A 1 264 ? 5.812 20.906 1.582 1 97.5 264 SER A O 1
ATOM 1964 N N . PHE A 1 265 ? 6.375 19.484 3.191 1 97.88 265 PHE A N 1
ATOM 1965 C CA . PHE A 1 265 ? 5.82 20.344 4.223 1 97.88 265 PHE A CA 1
ATOM 1966 C C . PHE A 1 265 ? 6.543 21.688 4.25 1 97.88 265 PHE A C 1
ATOM 1968 O O . PHE A 1 265 ? 7.77 21.75 4.113 1 97.88 265 PHE A O 1
ATOM 1975 N N . ASN A 1 266 ? 5.797 22.781 4.328 1 96.81 266 ASN A N 1
ATOM 1976 C CA . ASN A 1 266 ? 6.262 24.156 4.48 1 96.81 266 ASN A CA 1
ATOM 1977 C C . ASN A 1 266 ? 7.023 24.641 3.244 1 96.81 266 ASN A C 1
ATOM 1979 O O . ASN A 1 266 ? 8.031 25.328 3.361 1 96.81 266 ASN A O 1
ATOM 1983 N N . LEU A 1 267 ? 6.648 24.125 2.125 1 96.56 267 LEU A N 1
ATOM 1984 C CA . LEU A 1 267 ? 7.199 24.719 0.907 1 96.56 267 LEU A CA 1
ATOM 1985 C C . LEU A 1 267 ? 6.625 26.109 0.669 1 96.56 267 LEU A C 1
ATOM 1987 O O . LEU A 1 267 ? 5.449 26.25 0.327 1 96.56 267 LEU A O 1
ATOM 1991 N N . LEU A 1 268 ? 7.422 27.062 0.804 1 94.94 268 LEU A N 1
ATOM 1992 C CA . LEU A 1 268 ? 6.992 28.453 0.609 1 94.94 268 LEU A CA 1
ATOM 1993 C C . LEU A 1 268 ? 7.016 28.812 -0.87 1 94.94 268 LEU A C 1
ATOM 1995 O O . LEU A 1 268 ? 7.574 28.094 -1.689 1 94.94 268 LEU A O 1
ATOM 1999 N N . PRO A 1 269 ? 6.355 29.906 -1.194 1 93.19 269 PRO A N 1
ATOM 2000 C CA . PRO A 1 269 ? 6.395 30.359 -2.59 1 93.19 269 PRO A CA 1
ATOM 2001 C C . PRO A 1 269 ? 7.816 30.609 -3.092 1 93.19 269 PRO A C 1
ATOM 2003 O O . PRO A 1 269 ? 8.711 30.906 -2.301 1 93.19 269 PRO A O 1
ATOM 2006 N N . ALA A 1 270 ? 7.953 30.516 -4.371 1 89.62 270 ALA A N 1
ATOM 2007 C CA . ALA A 1 270 ? 9.266 30.609 -5.012 1 89.62 270 ALA A CA 1
ATOM 2008 C C . ALA A 1 270 ? 9.914 31.969 -4.727 1 89.62 270 ALA A C 1
ATOM 2010 O O . ALA A 1 270 ? 11.141 32.094 -4.766 1 89.62 270 ALA A O 1
ATOM 2011 N N . SER A 1 271 ? 9.164 32.938 -4.426 1 90 271 SER A N 1
ATOM 2012 C CA . SER A 1 271 ? 9.672 34.281 -4.168 1 90 271 SER A CA 1
ATOM 2013 C C . SER A 1 271 ? 10.297 34.375 -2.781 1 90 271 SER A C 1
ATOM 2015 O O . SER A 1 271 ? 11.008 35.312 -2.484 1 90 271 SER A O 1
ATOM 2017 N N . SER A 1 272 ? 10.078 33.344 -2.016 1 87.12 272 SER A N 1
ATOM 2018 C CA . SER A 1 272 ? 10.602 33.375 -0.655 1 87.12 272 SER A CA 1
ATOM 2019 C C . SER A 1 272 ? 12.094 33.062 -0.629 1 87.12 272 SER A C 1
ATOM 2021 O O . SER A 1 272 ? 12.562 32.219 -1.363 1 87.12 272 SER A O 1
ATOM 2023 N N . THR A 1 273 ? 12.844 33.781 0.183 1 78.88 273 THR A N 1
ATOM 2024 C CA . THR A 1 273 ? 14.273 33.531 0.371 1 78.88 273 THR A CA 1
ATOM 2025 C C . THR A 1 273 ? 14.539 32.938 1.74 1 78.88 273 THR A C 1
ATOM 2027 O O . THR A 1 273 ? 15.695 32.781 2.146 1 78.88 273 THR A O 1
ATOM 2030 N N . THR A 1 274 ? 13.508 32.531 2.4 1 78.94 274 THR A N 1
ATOM 2031 C CA . THR A 1 274 ? 13.578 31.984 3.748 1 78.94 274 THR A CA 1
ATOM 2032 C C . THR A 1 274 ? 13.812 30.469 3.701 1 78.94 274 THR A C 1
ATOM 2034 O O . THR A 1 274 ? 13.234 29.781 2.861 1 78.94 274 THR A O 1
ATOM 2037 N N . LEU A 1 275 ? 14.797 30 4.551 1 83.44 275 LEU A N 1
ATOM 2038 C CA . LEU A 1 275 ? 14.922 28.562 4.746 1 83.44 275 LEU A CA 1
ATOM 2039 C C . LEU A 1 275 ? 13.594 27.969 5.203 1 83.44 275 LEU A C 1
ATOM 2041 O O . LEU A 1 275 ? 13.039 28.375 6.223 1 83.44 275 LEU A O 1
ATOM 2045 N N . SER A 1 276 ? 13.062 27.062 4.371 1 89.19 276 SER A N 1
ATOM 2046 C CA . SER A 1 276 ? 11.727 26.594 4.723 1 89.19 276 SER A CA 1
ATOM 2047 C C . SER A 1 276 ? 11.695 25.062 4.859 1 89.19 276 SER A C 1
ATOM 2049 O O . SER A 1 276 ? 10.727 24.516 5.387 1 89.19 276 SER A O 1
ATOM 2051 N N . GLN A 1 277 ? 12.758 24.391 4.406 1 91.56 277 GLN A N 1
ATOM 2052 C CA . GLN A 1 277 ? 12.789 22.953 4.645 1 91.56 277 GLN A CA 1
ATOM 2053 C C . GLN A 1 277 ? 12.797 22.641 6.141 1 91.56 277 GLN A C 1
ATOM 2055 O O . GLN A 1 277 ? 13.594 23.219 6.891 1 91.56 277 GLN A O 1
ATOM 2060 N N . ILE A 1 278 ? 11.914 21.766 6.516 1 92.62 278 ILE A N 1
ATOM 2061 C CA . ILE A 1 278 ? 11.859 21.375 7.918 1 92.62 278 ILE A CA 1
ATOM 2062 C C . ILE A 1 278 ? 12.812 20.203 8.156 1 92.62 278 ILE A C 1
ATOM 2064 O O . ILE A 1 278 ? 12.867 19.266 7.359 1 92.62 278 ILE A O 1
ATOM 2068 N N . GLY A 1 279 ? 13.562 20.312 9.258 1 90.06 279 GLY A N 1
ATOM 2069 C CA . GLY A 1 279 ? 14.523 19.266 9.594 1 90.06 279 GLY A CA 1
ATOM 2070 C C . GLY A 1 279 ? 13.914 18.125 10.391 1 90.06 279 GLY A C 1
ATOM 2071 O O . GLY A 1 279 ? 12.836 18.281 10.984 1 90.06 279 GLY A O 1
ATOM 2072 N N . ASN A 1 280 ? 14.578 16.953 10.352 1 91.31 280 ASN A N 1
ATOM 2073 C CA . ASN A 1 280 ? 14.297 15.766 11.148 1 91.31 280 ASN A CA 1
ATOM 2074 C C . ASN A 1 280 ? 12.945 15.156 10.789 1 91.31 280 ASN A C 1
ATOM 2076 O O . ASN A 1 280 ? 12.188 14.75 11.664 1 91.31 280 ASN A O 1
ATOM 2080 N N . LEU A 1 281 ? 12.688 15.164 9.578 1 94.56 281 LEU A N 1
ATOM 2081 C CA . LEU A 1 281 ? 11.477 14.5 9.094 1 94.56 281 LEU A CA 1
ATOM 2082 C C . LEU A 1 281 ? 11.82 13.156 8.461 1 94.56 281 LEU A C 1
ATOM 2084 O O . LEU A 1 281 ? 12.906 12.977 7.91 1 94.56 281 LEU A O 1
ATOM 2088 N N . LYS A 1 282 ? 10.977 12.234 8.602 1 94.69 282 LYS A N 1
ATOM 2089 C CA . LYS A 1 282 ? 11 10.953 7.902 1 94.69 282 LYS A CA 1
ATOM 2090 C C . LYS A 1 282 ? 9.578 10.445 7.652 1 94.69 282 LYS A C 1
ATOM 2092 O O . LYS A 1 282 ? 8.828 10.188 8.594 1 94.69 282 LYS A O 1
ATOM 2097 N N . TYR A 1 283 ? 9.227 10.25 6.449 1 95.38 283 TYR A N 1
ATOM 2098 C CA . TYR A 1 283 ? 7.879 9.797 6.125 1 95.38 283 TYR A CA 1
ATOM 2099 C C . TYR A 1 283 ? 7.793 9.328 4.68 1 95.38 283 TYR A C 1
ATOM 2101 O O . TYR A 1 283 ? 8.719 9.547 3.893 1 95.38 283 TYR A O 1
ATOM 2109 N N . SER A 1 284 ? 6.668 8.648 4.398 1 95.44 284 SER A N 1
ATOM 2110 C CA . SER A 1 284 ? 6.457 8.133 3.049 1 95.44 284 SER A CA 1
ATOM 2111 C C . SER A 1 284 ? 5.25 8.797 2.387 1 95.44 284 SER A C 1
ATOM 2113 O O . SER A 1 284 ? 4.223 9.008 3.031 1 95.44 284 SER A O 1
ATOM 2115 N N . ILE A 1 285 ? 5.453 9.125 1.169 1 97.75 285 ILE A N 1
ATOM 2116 C CA . ILE A 1 285 ? 4.391 9.57 0.273 1 97.75 285 ILE A CA 1
ATOM 2117 C C . ILE A 1 285 ? 4.027 8.453 -0.694 1 97.75 285 ILE A C 1
ATOM 2119 O O . ILE A 1 285 ? 4.879 7.973 -1.451 1 97.75 285 ILE A O 1
ATOM 2123 N N . CYS A 1 286 ? 2.77 8.078 -0.636 1 96.62 286 CYS A N 1
ATOM 2124 C CA . CYS A 1 286 ? 2.34 6.965 -1.472 1 96.62 286 CYS A CA 1
ATOM 2125 C C . CYS A 1 286 ? 1.449 7.445 -2.609 1 96.62 286 CYS A C 1
ATOM 2127 O O . CYS A 1 286 ? 0.716 8.422 -2.459 1 96.62 286 CYS A O 1
ATOM 2129 N N . PHE A 1 287 ? 1.523 6.711 -3.691 1 95.81 287 PHE A N 1
ATOM 2130 C CA . PHE A 1 287 ? 0.752 7.039 -4.887 1 95.81 287 PHE A CA 1
ATOM 2131 C C . PHE A 1 287 ? -0.082 5.848 -5.336 1 95.81 287 PHE A C 1
ATOM 2133 O O . PHE A 1 287 ? 0.404 4.715 -5.359 1 95.81 287 PHE A O 1
ATOM 2140 N N . ASN A 1 288 ? -1.286 6.125 -5.547 1 88.88 288 ASN A N 1
ATOM 2141 C CA . ASN A 1 288 ? -2.193 5.062 -5.977 1 88.88 288 ASN A CA 1
ATOM 2142 C C . ASN A 1 288 ? -1.964 4.684 -7.434 1 88.88 288 ASN A C 1
ATOM 2144 O O . ASN A 1 288 ? -2.033 5.539 -8.32 1 88.88 288 ASN A O 1
ATOM 2148 N N . ASN A 1 289 ? -1.769 3.354 -7.543 1 81.81 289 ASN A N 1
ATOM 2149 C CA . ASN A 1 289 ? -1.691 2.818 -8.898 1 81.81 289 ASN A CA 1
ATOM 2150 C C . ASN A 1 289 ? -3.045 2.297 -9.375 1 81.81 289 ASN A C 1
ATOM 2152 O O . ASN A 1 289 ? -3.773 1.663 -8.609 1 81.81 289 ASN A O 1
ATOM 2156 N N . GLN A 1 290 ? -3.652 2.869 -10.445 1 77 290 GLN A N 1
ATOM 2157 C CA . GLN A 1 290 ? -4.934 2.428 -10.977 1 77 290 GLN A CA 1
ATOM 2158 C C . GLN A 1 290 ? -4.746 1.346 -12.039 1 77 290 GLN A C 1
ATOM 2160 O O . GLN A 1 290 ? -3.648 1.174 -12.57 1 77 290 GLN A O 1
ATOM 2165 N N . PRO A 1 291 ? -5.855 0.682 -12.172 1 75.12 291 PRO A N 1
ATOM 2166 C CA . PRO A 1 291 ? -5.738 -0.29 -13.258 1 75.12 291 PRO A CA 1
ATOM 2167 C C . PRO A 1 291 ? -5.266 0.343 -14.562 1 75.12 291 PRO A C 1
ATOM 2169 O O . PRO A 1 291 ? -5.613 1.489 -14.859 1 75.12 291 PRO A O 1
ATOM 2172 N N . ASN A 1 292 ? -4.43 -0.27 -15.258 1 76.62 292 ASN A N 1
ATOM 2173 C CA . ASN A 1 292 ? -3.871 0.136 -16.547 1 76.62 292 ASN A CA 1
ATOM 2174 C C . ASN A 1 292 ? -2.75 1.157 -16.375 1 76.62 292 ASN A C 1
ATOM 2176 O O . ASN A 1 292 ? -2.375 1.841 -17.328 1 76.62 292 ASN A O 1
ATOM 2180 N N . SER A 1 293 ? -2.396 1.43 -15.195 1 84.75 293 SER A N 1
ATOM 2181 C CA . SER A 1 293 ? -1.205 2.213 -14.883 1 84.75 293 SER A CA 1
ATOM 2182 C C . SER A 1 293 ? -0.085 1.326 -14.352 1 84.75 293 SER A C 1
ATOM 2184 O O . SER A 1 293 ? -0.226 0.711 -13.289 1 84.75 293 SER A O 1
ATOM 2186 N N . CYS A 1 294 ? 1.036 1.331 -15.094 1 86.31 294 CYS A N 1
ATOM 2187 C CA . CYS A 1 294 ? 2.082 0.381 -14.734 1 86.31 294 CYS A CA 1
ATOM 2188 C C . CYS A 1 294 ? 3.33 1.104 -14.242 1 86.31 294 CYS A C 1
ATOM 2190 O O . CYS A 1 294 ? 4.328 0.466 -13.891 1 86.31 294 CYS A O 1
ATOM 2192 N N . GLY A 1 295 ? 3.285 2.371 -14.266 1 91.38 295 GLY A N 1
ATOM 2193 C CA . GLY A 1 295 ? 4.414 3.156 -13.789 1 91.38 295 GLY A CA 1
ATOM 2194 C C . GLY A 1 295 ? 4.023 4.551 -13.336 1 91.38 295 GLY A C 1
ATOM 2195 O O . GLY A 1 295 ? 2.848 4.922 -13.391 1 91.38 295 GLY A O 1
ATOM 2196 N N . MET A 1 296 ? 4.977 5.285 -12.875 1 94.5 296 MET A N 1
ATOM 2197 C CA . MET A 1 296 ? 4.812 6.664 -12.422 1 94.5 296 MET A CA 1
ATOM 2198 C C . MET A 1 296 ? 6.016 7.516 -12.82 1 94.5 296 MET A C 1
ATOM 2200 O O . MET A 1 296 ? 7.16 7.098 -12.641 1 94.5 296 MET A O 1
ATOM 2204 N N . SER A 1 297 ? 5.738 8.633 -13.406 1 96 297 SER A N 1
ATOM 2205 C CA . SER A 1 297 ? 6.785 9.578 -13.773 1 96 297 SER A CA 1
ATOM 2206 C C . SER A 1 297 ? 6.852 10.734 -12.789 1 96 297 SER A C 1
ATOM 2208 O O . SER A 1 297 ? 5.82 11.234 -12.328 1 96 297 SER A O 1
ATOM 2210 N N . PHE A 1 298 ? 8.094 11.164 -12.508 1 96.06 298 PHE A N 1
ATOM 2211 C CA . PHE A 1 298 ? 8.305 12.242 -11.555 1 96.06 298 PHE A CA 1
ATOM 2212 C C . PHE A 1 298 ? 9.211 13.312 -12.148 1 96.06 298 PHE A C 1
ATOM 2214 O O . PHE A 1 298 ? 10.172 13 -12.852 1 96.06 298 PHE A O 1
ATOM 2221 N N . SER A 1 299 ? 8.922 14.477 -11.906 1 97.06 299 SER A N 1
ATOM 2222 C CA . SER A 1 299 ? 9.742 15.656 -12.18 1 97.06 299 SER A CA 1
ATOM 2223 C C . SER A 1 299 ? 9.523 16.734 -11.133 1 97.06 299 SER A C 1
ATOM 2225 O O . SER A 1 299 ? 8.664 16.594 -10.258 1 97.06 299 SER A O 1
ATOM 2227 N N . SER A 1 300 ? 10.414 17.719 -11.148 1 95.31 300 SER A N 1
ATOM 2228 C CA . SER A 1 300 ? 10.258 18.797 -10.164 1 95.31 300 SER A CA 1
ATOM 2229 C C . SER A 1 300 ? 10.672 20.141 -10.742 1 95.31 300 SER A C 1
ATOM 2231 O O . SER A 1 300 ? 11.68 20.234 -11.445 1 95.31 300 SER A O 1
ATOM 2233 N N . THR A 1 301 ? 9.828 21.172 -10.445 1 90.88 301 THR A N 1
ATOM 2234 C CA . THR A 1 301 ? 10.188 22.531 -10.828 1 90.88 301 THR A CA 1
ATOM 2235 C C . THR A 1 301 ? 10.867 23.266 -9.672 1 90.88 301 THR A C 1
ATOM 2237 O O . THR A 1 301 ? 11.516 24.297 -9.883 1 90.88 301 THR A O 1
ATOM 2240 N N . ARG A 1 302 ? 10.703 22.828 -8.5 1 92.25 302 ARG A N 1
ATOM 2241 C CA . ARG A 1 302 ? 11.344 23.344 -7.297 1 92.25 302 ARG A CA 1
ATOM 2242 C C . ARG A 1 302 ? 11.953 22.203 -6.477 1 92.25 302 ARG A C 1
ATOM 2244 O O . ARG A 1 302 ? 11.242 21.328 -6 1 92.25 302 ARG A O 1
ATOM 2251 N N . PHE A 1 303 ? 13.234 22.266 -6.379 1 92.69 303 PHE A N 1
ATOM 2252 C CA . PHE A 1 303 ? 13.938 21.203 -5.668 1 92.69 303 PHE A CA 1
ATOM 2253 C C . PHE A 1 303 ? 15.242 21.719 -5.07 1 92.69 303 PHE A C 1
ATOM 2255 O O . PHE A 1 303 ? 16.125 22.188 -5.797 1 92.69 303 PHE A O 1
ATOM 2262 N N . LEU A 1 304 ? 15.266 21.703 -3.795 1 90.44 304 LEU A N 1
ATOM 2263 C CA . LEU A 1 304 ? 16.5 22 -3.076 1 90.44 304 LEU A CA 1
ATOM 2264 C C . LEU A 1 304 ? 16.516 21.328 -1.708 1 90.44 304 LEU A C 1
ATOM 2266 O O . LEU A 1 304 ? 15.938 21.859 -0.749 1 90.44 304 LEU A O 1
ATOM 2270 N N . LEU A 1 305 ? 17.188 20.172 -1.634 1 89.44 305 LEU A N 1
ATOM 2271 C CA . LEU A 1 305 ? 17.188 19.406 -0.394 1 89.44 305 LEU A CA 1
ATOM 2272 C C . LEU A 1 305 ? 18.531 19.531 0.319 1 89.44 305 LEU A C 1
ATOM 2274 O O . LEU A 1 305 ? 18.594 19.484 1.55 1 89.44 305 LEU A O 1
ATOM 2278 N N . THR A 1 306 ? 19.578 19.438 -0.337 1 82.5 306 THR A N 1
ATOM 2279 C CA . THR A 1 306 ? 20.906 19.562 0.269 1 82.5 306 THR A CA 1
ATOM 2280 C C . THR A 1 306 ? 21.766 20.547 -0.514 1 82.5 306 THR A C 1
ATOM 2282 O O . THR A 1 306 ? 22.141 20.281 -1.659 1 82.5 306 THR A O 1
ATOM 2285 N N . GLY A 1 307 ? 22.219 21.734 0.158 1 65.69 307 GLY A N 1
ATOM 2286 C CA . GLY A 1 307 ? 23.156 22.828 -0.07 1 65.69 307 GLY A CA 1
ATOM 2287 C C . GLY A 1 307 ? 23.578 22.953 -1.524 1 65.69 307 GLY A C 1
ATOM 2288 O O . GLY A 1 307 ? 24.547 23.641 -1.836 1 65.69 307 GLY A O 1
ATOM 2289 N N . ALA A 1 308 ? 23.047 22.125 -2.479 1 54.41 308 ALA A N 1
ATOM 2290 C CA . ALA A 1 308 ? 23.844 22.359 -3.684 1 54.41 308 ALA A CA 1
ATOM 2291 C C . ALA A 1 308 ? 23.422 23.656 -4.379 1 54.41 308 ALA A C 1
ATOM 2293 O O . ALA A 1 308 ? 22.469 23.672 -5.156 1 54.41 308 ALA A O 1
ATOM 2294 N N . PRO A 1 309 ? 23.938 24.75 -3.732 1 50.81 309 PRO A N 1
ATOM 2295 C CA . PRO A 1 309 ? 23.609 26.031 -4.359 1 50.81 309 PRO A CA 1
ATOM 2296 C C . PRO A 1 309 ? 23.453 25.922 -5.875 1 50.81 309 PRO A C 1
ATOM 2298 O O . PRO A 1 309 ? 22.641 26.641 -6.469 1 50.81 309 PRO A O 1
ATOM 2301 N N . ASN A 1 310 ? 24.359 25.219 -6.516 1 51.12 310 ASN A N 1
ATOM 2302 C CA . ASN A 1 310 ? 24.391 25.578 -7.934 1 51.12 310 ASN A CA 1
ATOM 2303 C C . ASN A 1 310 ? 23.422 24.719 -8.742 1 51.12 310 ASN A C 1
ATOM 2305 O O . ASN A 1 310 ? 23.625 24.516 -9.945 1 51.12 310 ASN A O 1
ATOM 2309 N N . GLY A 1 311 ? 22.422 24.203 -8.031 1 64.69 311 GLY A N 1
ATOM 2310 C CA . GLY A 1 311 ? 21.422 23.672 -8.945 1 64.69 311 GLY A CA 1
ATOM 2311 C C . GLY A 1 311 ? 21.734 22.25 -9.406 1 64.69 311 GLY A C 1
ATOM 2312 O O . GLY A 1 311 ? 21.094 21.734 -10.32 1 64.69 311 GLY A O 1
ATOM 2313 N N . ALA A 1 312 ? 22.75 21.609 -8.727 1 83.69 312 ALA A N 1
ATOM 2314 C CA . ALA A 1 312 ? 23.141 20.312 -9.273 1 83.69 312 ALA A CA 1
ATOM 2315 C C . ALA A 1 312 ? 22.25 19.188 -8.734 1 83.69 312 ALA A C 1
ATOM 2317 O O . ALA A 1 312 ? 21.906 19.188 -7.551 1 83.69 312 ALA A O 1
ATOM 2318 N N . ALA A 1 313 ? 21.859 18.344 -9.625 1 87.38 313 ALA A N 1
ATOM 2319 C CA . ALA A 1 313 ? 21.094 17.141 -9.273 1 87.38 313 ALA A CA 1
ATOM 2320 C C . ALA A 1 313 ? 22.031 16 -8.867 1 87.38 313 ALA A C 1
ATOM 2322 O O . ALA A 1 313 ? 23.062 15.789 -9.492 1 87.38 313 ALA A O 1
ATOM 2323 N N . THR A 1 314 ? 21.719 15.414 -7.723 1 84.5 314 THR A N 1
ATOM 2324 C CA . THR A 1 314 ? 22.453 14.219 -7.328 1 84.5 314 THR A CA 1
ATOM 2325 C C . THR A 1 314 ? 21.516 13.016 -7.242 1 84.5 314 THR A C 1
ATOM 2327 O O . THR A 1 314 ? 20.469 13.078 -6.578 1 84.5 314 THR A O 1
ATOM 2330 N N . THR A 1 315 ? 21.859 12.031 -8.023 1 86.12 315 THR A N 1
ATOM 2331 C CA . THR A 1 315 ? 21.156 10.75 -8.008 1 86.12 315 THR A CA 1
ATOM 2332 C C . THR A 1 315 ? 22.141 9.602 -7.828 1 86.12 315 THR A C 1
ATOM 2334 O O . THR A 1 315 ? 23.188 9.57 -8.469 1 86.12 315 THR A O 1
ATOM 2337 N N . GLY A 1 316 ? 21.828 8.742 -6.875 1 82.44 316 GLY A N 1
ATOM 2338 C CA . GLY A 1 316 ? 22.75 7.637 -6.664 1 82.44 316 GLY A CA 1
ATOM 2339 C C . GLY A 1 316 ? 22.375 6.77 -5.477 1 82.44 316 GLY A C 1
ATOM 2340 O O . GLY A 1 316 ? 21.203 6.695 -5.098 1 82.44 316 GLY A O 1
ATOM 2341 N N . PRO A 1 317 ? 23.312 5.973 -5.008 1 83.31 317 PRO A N 1
ATOM 2342 C CA . PRO A 1 317 ? 23.094 5.199 -3.783 1 83.31 317 PRO A CA 1
ATOM 2343 C C . PRO A 1 317 ? 22.938 6.086 -2.549 1 83.31 317 PRO A C 1
ATOM 2345 O O . PRO A 1 317 ? 23.062 7.309 -2.639 1 83.31 317 PRO A O 1
ATOM 2348 N N . ALA A 1 318 ? 22.656 5.414 -1.497 1 84.19 318 ALA A N 1
ATOM 2349 C CA . ALA A 1 318 ? 22.406 6.137 -0.252 1 84.19 318 ALA A CA 1
ATOM 2350 C C . ALA A 1 318 ? 23.625 6.992 0.124 1 84.19 318 ALA A C 1
ATOM 2352 O O . ALA A 1 318 ? 23.469 8.078 0.691 1 84.19 318 ALA A O 1
ATOM 2353 N N . SER A 1 319 ? 24.75 6.512 -0.208 1 83.25 319 SER A N 1
ATOM 2354 C CA . SER A 1 319 ? 25.969 7.219 0.158 1 83.25 319 SER A CA 1
ATOM 2355 C C . SER A 1 319 ? 26.078 8.555 -0.572 1 83.25 319 SER A C 1
ATOM 2357 O O . SER A 1 319 ? 26.797 9.453 -0.126 1 83.25 319 SER A O 1
ATOM 2359 N N . SER A 1 320 ? 25.344 8.641 -1.66 1 83.44 320 SER A N 1
ATOM 2360 C CA . SER A 1 320 ? 25.391 9.867 -2.441 1 83.44 320 SER A CA 1
ATOM 2361 C C . SER A 1 320 ? 24.5 10.945 -1.816 1 83.44 320 SER A C 1
ATOM 2363 O O . SER A 1 320 ? 24.609 12.125 -2.17 1 83.44 320 SER A O 1
ATOM 2365 N N . CYS A 1 321 ? 23.594 10.531 -0.974 1 85.38 321 CYS A N 1
ATOM 2366 C CA . CYS A 1 321 ? 22.656 11.422 -0.305 1 85.38 321 CYS A CA 1
ATOM 2367 C C . CYS A 1 321 ? 22.641 11.18 1.198 1 85.38 321 CYS A C 1
ATOM 2369 O O . CYS A 1 321 ? 21.734 10.531 1.718 1 85.38 321 CYS A O 1
ATOM 2371 N N . ALA A 1 322 ? 23.516 11.773 1.917 1 80.31 322 ALA A N 1
ATOM 2372 C CA . ALA A 1 322 ? 23.75 11.398 3.309 1 80.31 322 ALA A CA 1
ATOM 2373 C C . ALA A 1 322 ? 22.828 12.188 4.25 1 80.31 322 ALA A C 1
ATOM 2375 O O . ALA A 1 322 ? 22.562 11.75 5.367 1 80.31 322 ALA A O 1
ATOM 2376 N N . GLU A 1 323 ? 22.328 13.297 3.859 1 84.94 323 GLU A N 1
ATOM 2377 C CA . GLU A 1 323 ? 21.625 14.172 4.785 1 84.94 323 GLU A CA 1
ATOM 2378 C C . GLU A 1 323 ? 20.125 14.219 4.461 1 84.94 323 GLU A C 1
ATOM 2380 O O . GLU A 1 323 ? 19.328 13.523 5.086 1 84.94 323 GLU A O 1
ATOM 2385 N N . ASP A 1 324 ? 19.781 14.992 3.449 1 89.88 324 ASP A N 1
ATOM 2386 C CA . ASP A 1 324 ? 18.406 15.133 3.018 1 89.88 324 ASP A CA 1
ATOM 2387 C C . ASP A 1 324 ? 18.188 14.484 1.653 1 89.88 324 ASP A C 1
ATOM 2389 O O . ASP A 1 324 ? 18.969 14.695 0.727 1 89.88 324 ASP A O 1
ATOM 2393 N N . TYR A 1 325 ? 17.109 13.648 1.602 1 91.88 325 TYR A N 1
ATOM 2394 C CA . TYR A 1 325 ? 16.891 12.984 0.324 1 91.88 325 TYR A CA 1
ATOM 2395 C C . TYR A 1 325 ? 15.445 12.508 0.202 1 91.88 325 TYR A C 1
ATOM 2397 O O . TYR A 1 325 ? 14.719 12.453 1.196 1 91.88 325 TYR A O 1
ATOM 2405 N N . ILE A 1 326 ? 15.078 12.258 -1.006 1 94.5 326 ILE A N 1
ATOM 2406 C CA . ILE A 1 326 ? 13.953 11.367 -1.289 1 94.5 326 ILE A CA 1
ATOM 2407 C C . ILE A 1 326 ? 14.469 10.07 -1.913 1 94.5 326 ILE A C 1
ATOM 2409 O O . ILE A 1 326 ? 15.516 10.055 -2.555 1 94.5 326 ILE A O 1
ATOM 2413 N N . ALA A 1 327 ? 13.758 9.039 -1.654 1 93.56 327 ALA A N 1
ATOM 2414 C CA . ALA A 1 327 ? 14.242 7.746 -2.125 1 93.56 327 ALA A CA 1
ATOM 2415 C C . ALA A 1 327 ? 13.086 6.875 -2.609 1 93.56 327 ALA A C 1
ATOM 2417 O O . ALA A 1 327 ? 11.984 6.93 -2.059 1 93.56 327 ALA A O 1
ATOM 2418 N N . THR A 1 328 ? 13.32 6.094 -3.615 1 92.31 328 THR A N 1
ATOM 2419 C CA . THR A 1 328 ? 12.383 5.113 -4.152 1 92.31 328 THR A CA 1
ATOM 2420 C C . THR A 1 328 ? 13.109 4.082 -5.008 1 92.31 328 THR A C 1
ATOM 2422 O O . THR A 1 328 ? 14.242 4.312 -5.438 1 92.31 328 THR A O 1
ATOM 2425 N N . THR A 1 329 ? 12.531 2.932 -5.156 1 90.69 329 THR A N 1
ATOM 2426 C CA . THR A 1 329 ? 13.07 1.959 -6.102 1 90.69 329 THR A CA 1
ATOM 2427 C C . THR A 1 329 ? 12.742 2.357 -7.535 1 90.69 329 THR A C 1
ATOM 2429 O O . THR A 1 329 ? 11.57 2.512 -7.887 1 90.69 329 THR A O 1
ATOM 2432 N N . VAL A 1 330 ? 13.797 2.539 -8.32 1 91.81 330 VAL A N 1
ATOM 2433 C CA . VAL A 1 330 ? 13.594 2.959 -9.703 1 91.81 330 VAL A CA 1
ATOM 2434 C C . VAL A 1 330 ? 13.953 1.817 -10.656 1 91.81 330 VAL A C 1
ATOM 2436 O O . VAL A 1 330 ? 15.117 1.414 -10.734 1 91.81 330 VAL A O 1
ATOM 2439 N N . VAL A 1 331 ? 12.953 1.363 -11.352 1 92.19 331 VAL A N 1
ATOM 2440 C CA . VAL A 1 331 ? 13.18 0.322 -12.344 1 92.19 331 VAL A CA 1
ATOM 2441 C C . VAL A 1 331 ? 12.469 0.688 -13.648 1 92.19 331 VAL A C 1
ATOM 2443 O O . VAL A 1 331 ? 11.469 1.411 -13.633 1 92.19 331 VAL A O 1
ATOM 2446 N N . ASP A 1 332 ? 12.984 0.19 -14.727 1 91.25 332 ASP A N 1
ATOM 2447 C CA . ASP A 1 332 ? 12.32 0.425 -16 1 91.25 332 ASP A CA 1
ATOM 2448 C C . ASP A 1 332 ? 11.203 -0.587 -16.234 1 91.25 332 ASP A C 1
ATOM 2450 O O . ASP A 1 332 ? 10.836 -1.331 -15.328 1 91.25 332 ASP A O 1
ATOM 2454 N N . ARG A 1 333 ? 10.641 -0.587 -17.406 1 88.5 333 ARG A N 1
ATOM 2455 C CA . ARG A 1 333 ? 9.477 -1.403 -17.734 1 88.5 333 ARG A CA 1
ATOM 2456 C C . ARG A 1 333 ? 9.797 -2.889 -17.609 1 88.5 333 ARG A C 1
ATOM 2458 O O . ARG A 1 333 ? 8.914 -3.705 -17.359 1 88.5 333 ARG A O 1
ATOM 2465 N N . THR A 1 334 ? 11 -3.225 -17.828 1 88.19 334 THR A N 1
ATOM 2466 C CA . THR A 1 334 ? 11.391 -4.629 -17.812 1 88.19 334 THR A CA 1
ATOM 2467 C C . THR A 1 334 ? 11.852 -5.035 -16.406 1 88.19 334 THR A C 1
ATOM 2469 O O . THR A 1 334 ? 12.227 -6.188 -16.188 1 88.19 334 THR A O 1
ATOM 2472 N N . GLY A 1 335 ? 11.883 -4.098 -15.469 1 89.25 335 GLY A N 1
ATOM 2473 C CA . GLY A 1 335 ? 12.281 -4.375 -14.102 1 89.25 335 GLY A CA 1
ATOM 2474 C C . GLY A 1 335 ? 13.758 -4.117 -13.844 1 89.25 335 GLY A C 1
ATOM 2475 O O . GLY A 1 335 ? 14.258 -4.363 -12.742 1 89.25 335 GLY A O 1
ATOM 2476 N N . VAL A 1 336 ? 14.43 -3.652 -14.812 1 88.94 336 VAL A N 1
ATOM 2477 C CA . VAL A 1 336 ? 15.859 -3.412 -14.664 1 88.94 336 VAL A CA 1
ATOM 2478 C C . VAL A 1 336 ? 16.094 -2.076 -13.961 1 88.94 336 VAL A C 1
ATOM 2480 O O . VAL A 1 336 ? 15.492 -1.062 -14.328 1 88.94 336 VAL A O 1
ATOM 2483 N N . ALA A 1 337 ? 16.906 -2.168 -12.891 1 87.44 337 ALA A N 1
ATOM 2484 C CA . ALA A 1 337 ? 17.234 -0.952 -12.148 1 87.44 337 ALA A CA 1
ATOM 2485 C C . ALA A 1 337 ? 18.203 -0.078 -12.93 1 87.44 337 ALA A C 1
ATOM 2487 O O . ALA A 1 337 ? 19.125 -0.587 -13.57 1 87.44 337 ALA A O 1
ATOM 2488 N N . SER A 1 338 ? 17.844 1.204 -12.938 1 75.06 338 SER A N 1
ATOM 2489 C CA . SER A 1 338 ? 18.797 2.125 -13.57 1 75.06 338 SER A CA 1
ATOM 2490 C C . SER A 1 338 ? 20.031 2.328 -12.703 1 75.06 338 SER A C 1
ATOM 2492 O O . SER A 1 338 ? 19.922 2.611 -11.508 1 75.06 338 SER A O 1
ATOM 2494 N N . THR A 1 339 ? 21.109 2.057 -13.211 1 64.62 339 THR A N 1
ATOM 2495 C CA . THR A 1 339 ? 22.375 2.232 -12.492 1 64.62 339 THR A CA 1
ATOM 2496 C C . THR A 1 339 ? 22.719 3.713 -12.375 1 64.62 339 THR A C 1
ATOM 2498 O O . THR A 1 339 ? 23.531 4.098 -11.523 1 64.62 339 THR A O 1
ATOM 2501 N N . THR A 1 340 ? 22.062 4.457 -13.227 1 58.38 340 THR A N 1
ATOM 2502 C CA . THR A 1 340 ? 22.391 5.879 -13.258 1 58.38 340 THR A CA 1
ATOM 2503 C C . THR A 1 340 ? 21.438 6.672 -12.367 1 58.38 340 THR A C 1
ATOM 2505 O O . THR A 1 340 ? 21.828 7.66 -11.75 1 58.38 340 THR A O 1
ATOM 2508 N N . SER A 1 341 ? 20.25 6.219 -12.336 1 59.69 341 SER A N 1
ATOM 2509 C CA . SER A 1 341 ? 19.266 7.027 -11.617 1 59.69 341 SER A CA 1
ATOM 2510 C C . SER A 1 341 ? 19.25 6.68 -10.133 1 59.69 341 SER A C 1
ATOM 2512 O O . SER A 1 341 ? 19.016 7.547 -9.289 1 59.69 341 SER A O 1
ATOM 2514 N N . GLY A 1 342 ? 19.844 5.672 -9.859 1 65.62 342 GLY A N 1
ATOM 2515 C CA . GLY A 1 342 ? 19.922 5.297 -8.461 1 65.62 342 GLY A CA 1
ATOM 2516 C C . GLY A 1 342 ? 18.562 5.328 -7.762 1 65.62 342 GLY A C 1
ATOM 2517 O O . GLY A 1 342 ? 17.531 5.449 -8.414 1 65.62 342 GLY A O 1
ATOM 2518 N N . SER A 1 343 ? 18.594 5.164 -6.379 1 85.75 343 SER A N 1
ATOM 2519 C CA . SER A 1 343 ? 17.375 5.059 -5.582 1 85.75 343 SER A CA 1
ATOM 2520 C C . SER A 1 343 ? 17.219 6.262 -4.66 1 85.75 343 SER A C 1
ATOM 2522 O O . SER A 1 343 ? 16.156 6.438 -4.043 1 85.75 343 SER A O 1
ATOM 2524 N N . PHE A 1 344 ? 18.344 7.137 -4.641 1 90.38 344 PHE A N 1
ATOM 2525 C CA . PHE A 1 344 ? 18.312 8.289 -3.754 1 90.38 344 PHE A CA 1
ATOM 2526 C C . PHE A 1 344 ? 18.531 9.578 -4.539 1 90.38 344 PHE A C 1
ATOM 2528 O O . PHE A 1 344 ? 19.359 9.633 -5.449 1 90.38 344 PHE A O 1
ATOM 2535 N N . PHE A 1 345 ? 17.75 10.586 -4.227 1 91.19 345 PHE A N 1
ATOM 2536 C CA . PHE A 1 345 ? 17.766 11.875 -4.91 1 91.19 345 PHE A CA 1
ATOM 2537 C C . PHE A 1 345 ? 17.969 13.016 -3.914 1 91.19 345 PHE A C 1
ATOM 2539 O O . PHE A 1 345 ? 17.25 13.109 -2.92 1 91.19 345 PHE A O 1
ATOM 2546 N N . CYS A 1 346 ? 18.938 13.797 -4.168 1 90.56 346 CYS A N 1
ATOM 2547 C CA . CYS A 1 346 ? 19.219 14.961 -3.326 1 90.56 346 CYS A CA 1
ATOM 2548 C C . CYS A 1 346 ? 19.859 16.078 -4.137 1 90.56 346 CYS A C 1
ATOM 2550 O O . CYS A 1 346 ? 19.875 16.031 -5.371 1 90.56 346 CYS A O 1
ATOM 2552 N N . GLY A 1 347 ? 20.172 17.156 -3.492 1 89.44 347 GLY A N 1
ATOM 2553 C CA . GLY A 1 347 ? 20.828 18.266 -4.164 1 89.44 347 GLY A CA 1
ATOM 2554 C C . GLY A 1 347 ? 19.875 19.391 -4.504 1 89.44 347 GLY A C 1
ATOM 2555 O O . GLY A 1 347 ? 18.922 19.656 -3.76 1 89.44 347 GLY A O 1
ATOM 2556 N N . GLY A 1 348 ? 20.188 20.125 -5.598 1 88.44 348 GLY A N 1
ATOM 2557 C CA . GLY A 1 348 ? 19.469 21.344 -5.926 1 88.44 348 GLY A CA 1
ATOM 2558 C C . GLY A 1 348 ? 18.5 21.172 -7.078 1 88.44 348 GLY A C 1
ATOM 2559 O O . GLY A 1 348 ? 17.828 22.125 -7.48 1 88.44 348 GLY A O 1
ATOM 2560 N N . ALA A 1 349 ? 18.469 20.016 -7.602 1 90.75 349 ALA A N 1
ATOM 2561 C CA . ALA A 1 349 ? 17.547 19.688 -8.68 1 90.75 349 ALA A CA 1
ATOM 2562 C C . ALA A 1 349 ? 17.203 18.203 -8.68 1 90.75 349 ALA A C 1
ATOM 2564 O O . ALA A 1 349 ? 17.938 17.391 -8.094 1 90.75 349 ALA A O 1
ATOM 2565 N N . LEU A 1 350 ? 16.109 17.922 -9.258 1 92.69 350 LEU A N 1
ATOM 2566 C CA . LEU A 1 350 ? 15.719 16.531 -9.43 1 92.69 350 LEU A CA 1
ATOM 2567 C C . LEU A 1 350 ? 15.844 16.109 -10.898 1 92.69 350 LEU A C 1
ATOM 2569 O O . LEU A 1 350 ? 15.242 16.734 -11.773 1 92.69 350 LEU A O 1
ATOM 2573 N N . THR A 1 351 ? 16.656 15.156 -11.141 1 91 351 THR A N 1
ATOM 2574 C CA . THR A 1 351 ? 16.609 14.531 -12.461 1 91 351 THR A CA 1
ATOM 2575 C C . THR A 1 351 ? 15.305 13.773 -12.656 1 91 351 THR A C 1
ATOM 2577 O O . THR A 1 351 ? 14.984 12.875 -11.867 1 91 351 THR A O 1
ATOM 2580 N N . PRO A 1 352 ? 14.562 14.195 -13.68 1 93.38 352 PRO A N 1
ATOM 2581 C CA . PRO A 1 352 ? 13.312 13.461 -13.898 1 93.38 352 PRO A CA 1
ATOM 2582 C C . PRO A 1 352 ? 13.531 11.961 -14.055 1 93.38 352 PRO A C 1
ATOM 2584 O O . PRO A 1 352 ? 14.539 11.531 -14.625 1 93.38 352 PRO A O 1
ATOM 2587 N N . PHE A 1 353 ? 12.531 11.172 -13.555 1 93.19 353 PHE A N 1
ATOM 2588 C CA . PHE A 1 353 ? 12.633 9.727 -13.695 1 93.19 353 PHE A CA 1
ATOM 2589 C C . PHE A 1 353 ? 11.25 9.094 -13.766 1 93.19 353 PHE A C 1
ATOM 2591 O O . PHE A 1 353 ? 10.25 9.727 -13.406 1 93.19 353 PHE A O 1
ATOM 2598 N N . THR A 1 354 ? 11.211 7.941 -14.383 1 93.31 354 THR A N 1
ATOM 2599 C CA . THR A 1 354 ? 10.039 7.078 -14.391 1 93.31 354 THR A CA 1
ATOM 2600 C C . THR A 1 354 ? 10.359 5.727 -13.758 1 93.31 354 THR A C 1
ATOM 2602 O O . THR A 1 354 ? 11.43 5.16 -13.992 1 93.31 354 THR A O 1
ATOM 2605 N N . THR A 1 355 ? 9.461 5.285 -12.875 1 93.62 355 THR A N 1
ATOM 2606 C CA . THR A 1 355 ? 9.672 3.963 -12.297 1 93.62 355 THR A CA 1
ATOM 2607 C C . THR A 1 355 ? 8.453 3.07 -12.523 1 93.62 355 THR A C 1
ATOM 2609 O O . THR A 1 355 ? 7.316 3.545 -12.5 1 93.62 355 THR A O 1
ATOM 2612 N N . TYR A 1 356 ? 8.758 1.803 -12.734 1 91.12 356 TYR A N 1
ATOM 2613 C CA . TYR A 1 356 ? 7.695 0.818 -12.93 1 91.12 356 TYR A CA 1
ATOM 2614 C C . TYR A 1 356 ? 7.621 -0.141 -11.75 1 91.12 356 TYR A C 1
ATOM 2616 O O . TYR A 1 356 ? 6.934 -1.162 -11.812 1 91.12 356 TYR A O 1
ATOM 2624 N N . ALA A 1 357 ? 8.367 0.236 -10.727 1 90.75 357 ALA A N 1
ATOM 2625 C CA . ALA A 1 357 ? 8.195 -0.473 -9.461 1 90.75 357 ALA A CA 1
ATOM 2626 C C . ALA A 1 357 ? 6.906 -0.041 -8.758 1 90.75 357 ALA A C 1
ATOM 2628 O O . ALA A 1 357 ? 6.711 1.145 -8.484 1 90.75 357 ALA A O 1
ATOM 2629 N N . GLN A 1 358 ? 6.012 -1.064 -8.523 1 89.81 358 GLN A N 1
ATOM 2630 C CA . GLN A 1 358 ? 4.754 -0.799 -7.836 1 89.81 358 GLN A CA 1
ATOM 2631 C C . GLN A 1 358 ? 4.625 -1.652 -6.578 1 89.81 358 GLN A C 1
ATOM 2633 O O . GLN A 1 358 ? 5.129 -2.777 -6.531 1 89.81 358 GLN A O 1
ATOM 2638 N N . PRO A 1 359 ? 3.865 -1.034 -5.605 1 91.81 359 PRO A N 1
ATOM 2639 C CA . PRO A 1 359 ? 3.311 0.313 -5.457 1 91.81 359 PRO A CA 1
ATOM 2640 C C . PRO A 1 359 ? 4.387 1.392 -5.391 1 91.81 359 PRO A C 1
ATOM 2642 O O . PRO A 1 359 ? 5.48 1.148 -4.867 1 91.81 359 PRO A O 1
ATOM 2645 N N . THR A 1 360 ? 4.023 2.512 -5.852 1 93.56 360 THR A N 1
ATOM 2646 C CA . THR A 1 360 ? 5.012 3.586 -5.879 1 93.56 360 THR A CA 1
ATOM 2647 C C . THR A 1 360 ? 4.992 4.371 -4.57 1 93.56 360 THR A C 1
ATOM 2649 O O . THR A 1 360 ? 3.951 4.887 -4.164 1 93.56 360 THR A O 1
ATOM 2652 N N . VAL A 1 361 ? 6.125 4.398 -3.924 1 95.5 361 VAL A N 1
ATOM 2653 C CA . VAL A 1 361 ? 6.305 5.086 -2.65 1 95.5 361 VAL A CA 1
ATOM 2654 C C . VAL A 1 361 ? 7.578 5.93 -2.693 1 95.5 361 VAL A C 1
ATOM 2656 O O . VAL A 1 361 ? 8.633 5.453 -3.123 1 95.5 361 VAL A O 1
ATOM 2659 N N . ILE A 1 362 ? 7.457 7.145 -2.318 1 96.56 362 ILE A N 1
ATOM 2660 C CA . ILE A 1 362 ? 8.625 8.008 -2.133 1 96.56 362 ILE A CA 1
ATOM 2661 C C . ILE A 1 362 ? 8.875 8.219 -0.643 1 96.56 362 ILE A C 1
ATOM 2663 O O . ILE A 1 362 ? 7.996 8.695 0.078 1 96.56 362 ILE A O 1
ATOM 2667 N N . PHE A 1 363 ? 10.062 7.812 -0.203 1 95.88 363 PHE A N 1
ATOM 2668 C CA . PHE A 1 363 ? 10.477 8.047 1.175 1 95.88 363 PHE A CA 1
ATOM 2669 C C . PHE A 1 363 ? 11.211 9.375 1.301 1 95.88 363 PHE A C 1
ATOM 2671 O O . PHE A 1 363 ? 12.102 9.68 0.507 1 95.88 363 PHE A O 1
ATOM 2678 N N . VAL A 1 364 ? 10.844 10.195 2.264 1 96.5 364 VAL A N 1
ATOM 2679 C CA . VAL A 1 364 ? 11.438 11.508 2.486 1 96.5 364 VAL A CA 1
ATOM 2680 C C . VAL A 1 364 ? 12.195 11.516 3.809 1 96.5 364 VAL A C 1
ATOM 2682 O O . VAL A 1 364 ? 11.672 11.086 4.836 1 96.5 364 VAL A O 1
ATOM 2685 N N . ARG A 1 365 ? 13.383 12.008 3.762 1 94.94 365 ARG A N 1
ATOM 2686 C CA . ARG A 1 365 ? 14.188 12.172 4.969 1 94.94 365 ARG A CA 1
ATOM 2687 C C . ARG A 1 365 ? 14.922 13.508 4.969 1 94.94 365 ARG A C 1
ATOM 2689 O O . ARG A 1 365 ? 15.57 13.867 3.982 1 94.94 365 ARG A O 1
ATOM 2696 N N . THR A 1 366 ? 14.766 14.266 6.031 1 92.06 366 THR A N 1
ATOM 2697 C CA . THR A 1 366 ? 15.562 15.461 6.266 1 92.06 366 THR A CA 1
ATOM 2698 C C . THR A 1 366 ? 16.266 15.391 7.621 1 92.06 366 THR A C 1
ATOM 2700 O O . THR A 1 366 ? 15.68 14.906 8.594 1 92.06 366 THR A O 1
ATOM 2703 N N . ASP A 1 367 ? 17.453 15.797 7.664 1 87.5 367 ASP A N 1
ATOM 2704 C CA . ASP A 1 367 ? 18.141 15.844 8.953 1 87.5 367 ASP A CA 1
ATOM 2705 C C . ASP A 1 367 ? 18.016 17.234 9.586 1 87.5 367 ASP A C 1
ATOM 2707 O O . ASP A 1 367 ? 17.344 18.109 9.047 1 87.5 367 ASP A O 1
ATOM 2711 N N . GLY A 1 368 ? 18.531 17.406 10.766 1 79.25 368 GLY A N 1
ATOM 2712 C CA . GLY A 1 368 ? 18.375 18.641 11.5 1 79.25 368 GLY A CA 1
ATOM 2713 C C . GLY A 1 368 ? 19.516 19.609 11.266 1 79.25 368 GLY A C 1
ATOM 2714 O O . GLY A 1 368 ? 19.781 20.484 12.102 1 79.25 368 GLY A O 1
ATOM 2715 N N . GLN A 1 369 ? 20.344 19.344 10.258 1 72.19 369 GLN A N 1
ATOM 2716 C CA . GLN A 1 369 ? 21.516 20.188 10.031 1 72.19 369 GLN A CA 1
ATOM 2717 C C . GLN A 1 369 ? 21.469 20.828 8.641 1 72.19 369 GLN A C 1
ATOM 2719 O O . GLN A 1 369 ? 21.734 20.156 7.641 1 72.19 369 GLN A O 1
ATOM 2724 N N . GLU A 1 370 ? 20.812 21.875 8.578 1 61.78 370 GLU A N 1
ATOM 2725 C CA . GLU A 1 370 ? 20.922 22.578 7.305 1 61.78 370 GLU A CA 1
ATOM 2726 C C . GLU A 1 370 ? 22.141 23.484 7.285 1 61.78 370 GLU A C 1
ATOM 2728 O O . GLU A 1 370 ? 22.25 24.422 8.094 1 61.78 370 GLU A O 1
ATOM 2733 N N . THR A 1 371 ? 23.344 22.719 7.184 1 51.81 371 THR A N 1
ATOM 2734 C CA . THR A 1 371 ? 24.672 23.281 7.398 1 51.81 371 THR A CA 1
ATOM 2735 C C . THR A 1 371 ? 24.688 24.781 7.113 1 51.81 371 THR A C 1
ATOM 2737 O O . THR A 1 371 ? 25.281 25.547 7.859 1 51.81 371 THR A O 1
ATOM 2740 N N . SER A 1 372 ? 24.906 25.141 5.691 1 51.56 372 SER A N 1
ATOM 2741 C CA . SER A 1 372 ? 25.359 26.5 5.438 1 51.56 372 SER A CA 1
ATOM 2742 C C . SER A 1 372 ? 24.203 27.484 5.41 1 51.56 372 SER A C 1
ATOM 2744 O O . SER A 1 372 ? 23.125 27.172 4.871 1 51.56 372 SER A O 1
ATOM 2746 N N . PRO A 1 373 ? 24.25 28.453 6.441 1 49.19 373 PRO A N 1
ATOM 2747 C CA . PRO A 1 373 ? 23.297 29.562 6.328 1 49.19 373 PRO A CA 1
ATOM 2748 C C . PRO A 1 373 ? 22.891 29.859 4.883 1 49.19 373 PRO A C 1
ATOM 2750 O O . PRO A 1 373 ? 21.859 30.469 4.641 1 49.19 373 PRO A O 1
ATOM 2753 N N . THR A 1 374 ? 23.859 29.5 4.117 1 49.91 374 THR A N 1
ATOM 2754 C CA . THR A 1 374 ? 23.656 29.844 2.713 1 49.91 374 THR A CA 1
ATOM 2755 C C . THR A 1 374 ? 22.797 28.781 2.021 1 49.91 374 THR A C 1
ATOM 2757 O O . THR A 1 374 ? 22.297 29 0.92 1 49.91 374 THR A O 1
ATOM 2760 N N . ASP A 1 375 ? 22.656 27.625 2.764 1 57.22 375 ASP A N 1
ATOM 2761 C CA . ASP A 1 375 ? 21.906 26.594 2.072 1 57.22 375 ASP A CA 1
ATOM 2762 C C . ASP A 1 375 ? 20.406 26.688 2.387 1 57.22 375 ASP A C 1
ATOM 2764 O O . ASP A 1 375 ? 20 26.547 3.541 1 57.22 375 ASP A O 1
ATOM 2768 N N . LYS A 1 376 ? 19.766 27.641 1.724 1 73.75 376 LYS A N 1
ATOM 2769 C CA . LYS A 1 376 ? 18.344 27.938 1.864 1 73.75 376 LYS A CA 1
ATOM 2770 C C . LYS A 1 376 ? 17.484 26.844 1.243 1 73.75 376 LYS A C 1
ATOM 2772 O O . LYS A 1 376 ? 16.688 27.109 0.345 1 73.75 376 LYS A O 1
ATOM 2777 N N . ASN A 1 377 ? 17.734 25.609 1.919 1 85.56 377 ASN A N 1
ATOM 2778 C CA . ASN A 1 377 ? 16.891 24.5 1.473 1 85.56 377 ASN A CA 1
ATOM 2779 C C . ASN A 1 377 ? 15.406 24.812 1.681 1 85.56 377 ASN A C 1
ATOM 2781 O O . ASN A 1 377 ? 15.023 25.375 2.709 1 85.56 377 ASN A O 1
ATOM 2785 N N . TYR A 1 378 ? 14.664 24.594 0.663 1 89.5 378 TYR A N 1
ATOM 2786 C CA . TYR A 1 378 ? 13.25 24.906 0.824 1 89.5 378 TYR A CA 1
ATOM 2787 C C . TYR A 1 378 ? 12.391 23.656 0.589 1 89.5 378 TYR A C 1
ATOM 2789 O O . TYR A 1 378 ? 11.18 23.672 0.838 1 89.5 378 TYR A O 1
ATOM 2797 N N . GLY A 1 379 ? 12.93 22.547 0.2 1 92.88 379 GLY A N 1
ATOM 2798 C CA . GLY A 1 379 ? 12.172 21.328 -0.023 1 92.88 379 GLY A CA 1
ATOM 2799 C C . GLY A 1 379 ? 11.914 21.047 -1.491 1 92.88 379 GLY A C 1
ATOM 2800 O O . GLY A 1 379 ? 12.805 21.219 -2.326 1 92.88 379 GLY A O 1
ATOM 2801 N N . PHE A 1 380 ? 10.766 20.5 -1.75 1 95.75 380 PHE A N 1
ATOM 2802 C CA . PHE A 1 380 ? 10.516 20.109 -3.133 1 95.75 380 PHE A CA 1
ATOM 2803 C C . PHE A 1 380 ? 9.039 20.281 -3.488 1 95.75 380 PHE A C 1
ATOM 2805 O O . PHE A 1 380 ? 8.18 20.25 -2.607 1 95.75 380 PHE A O 1
ATOM 2812 N N . ALA A 1 381 ? 8.812 20.547 -4.758 1 97.44 381 ALA A N 1
ATOM 2813 C CA . ALA A 1 381 ? 7.539 20.375 -5.445 1 97.44 381 ALA A CA 1
ATOM 2814 C C . ALA A 1 381 ? 7.629 19.266 -6.492 1 97.44 381 ALA A C 1
ATOM 2816 O O . ALA A 1 381 ? 8.18 19.469 -7.578 1 97.44 381 ALA A O 1
ATOM 2817 N N . LEU A 1 382 ? 7.074 18.094 -6.184 1 97.69 382 LEU A N 1
ATOM 2818 C CA . LEU A 1 382 ? 7.199 16.906 -7.023 1 97.69 382 LEU A CA 1
ATOM 2819 C C . LEU A 1 382 ? 5.973 16.734 -7.91 1 97.69 382 LEU A C 1
ATOM 2821 O O . LEU A 1 382 ? 4.867 16.531 -7.414 1 97.69 382 LEU A O 1
ATOM 2825 N N . SER A 1 383 ? 6.215 16.859 -9.195 1 98.31 383 SER A N 1
ATOM 2826 C CA . SER A 1 383 ? 5.164 16.531 -10.148 1 98.31 383 SER A CA 1
ATOM 2827 C C . SER A 1 383 ? 5.164 15.039 -10.469 1 98.31 383 SER A C 1
ATOM 2829 O O . SER A 1 383 ? 6.223 14.445 -10.711 1 98.31 383 SER A O 1
ATOM 2831 N N . TYR A 1 384 ? 3.971 14.438 -10.453 1 97.81 384 TYR A N 1
ATOM 2832 C CA . TYR A 1 384 ? 3.875 13.023 -10.789 1 97.81 384 TYR A CA 1
ATOM 2833 C C . TYR A 1 384 ? 2.791 12.789 -11.836 1 97.81 384 TYR A C 1
ATOM 2835 O O . TYR A 1 384 ? 1.844 13.57 -11.945 1 97.81 384 TYR A O 1
ATOM 2843 N N . SER A 1 385 ? 2.957 11.773 -12.633 1 96.81 385 SER A N 1
ATOM 2844 C CA . SER A 1 385 ? 1.964 11.32 -13.602 1 96.81 385 SER A CA 1
ATOM 2845 C C . SER A 1 385 ? 2.061 9.82 -13.836 1 96.81 385 SER A C 1
ATOM 2847 O O . SER A 1 385 ? 3.16 9.273 -13.938 1 96.81 385 SER A O 1
ATOM 2849 N N . ARG A 1 386 ? 0.902 9.211 -13.914 1 93.75 386 ARG A N 1
ATOM 2850 C CA . ARG A 1 386 ? 0.883 7.777 -14.172 1 93.75 386 ARG A CA 1
ATOM 2851 C C . ARG A 1 386 ? 1.377 7.469 -15.586 1 93.75 386 ARG A C 1
ATOM 2853 O O . ARG A 1 386 ? 1.117 8.227 -16.516 1 93.75 386 ARG A O 1
ATOM 2860 N N . ALA A 1 387 ? 2.074 6.418 -15.594 1 90.69 387 ALA A N 1
ATOM 2861 C CA . ALA A 1 387 ? 2.533 5.902 -16.875 1 90.69 387 ALA A CA 1
ATOM 2862 C C . ALA A 1 387 ? 1.772 4.641 -17.266 1 90.69 387 ALA A C 1
ATOM 2864 O O . ALA A 1 387 ? 1.523 3.773 -16.422 1 90.69 387 ALA A O 1
ATOM 2865 N N . GLY A 1 388 ? 1.398 4.551 -18.5 1 83.81 388 GLY A N 1
ATOM 2866 C CA . GLY A 1 388 ? 0.632 3.42 -19 1 83.81 388 GLY A CA 1
ATOM 2867 C C . GLY A 1 388 ? 1.428 2.127 -19.031 1 83.81 388 GLY A C 1
ATOM 2868 O O . GLY A 1 388 ? 2.656 2.146 -18.922 1 83.81 388 GLY A O 1
ATOM 2869 N N . CYS A 1 389 ? 0.645 1.027 -19.125 1 80.25 389 CYS A N 1
ATOM 2870 C CA . CYS A 1 389 ? 1.253 -0.295 -19.219 1 80.25 389 CYS A CA 1
ATOM 2871 C C . CYS A 1 389 ? 1.754 -0.573 -20.625 1 80.25 389 CYS A C 1
ATOM 2873 O O . CYS A 1 389 ? 1.142 -0.138 -21.609 1 80.25 389 CYS A O 1
ATOM 2875 N N . MET B 1 1 ? -70 -20.453 -12.938 1 23.41 1 MET B N 1
ATOM 2876 C CA . MET B 1 1 ? -68.562 -20.5 -13.047 1 23.41 1 MET B CA 1
ATOM 2877 C C . MET B 1 1 ? -67.875 -19.703 -11.93 1 23.41 1 MET B C 1
ATOM 2879 O O . MET B 1 1 ? -68.125 -18.5 -11.82 1 23.41 1 MET B O 1
ATOM 2883 N N . ARG B 1 2 ? -67.75 -20.281 -10.672 1 30.41 2 ARG B N 1
ATOM 2884 C CA . ARG B 1 2 ? -67.188 -19.703 -9.461 1 30.41 2 ARG B CA 1
ATOM 2885 C C . ARG B 1 2 ? -65.688 -19.422 -9.633 1 30.41 2 ARG B C 1
ATOM 2887 O O . ARG B 1 2 ? -64.938 -20.312 -10.031 1 30.41 2 ARG B O 1
ATOM 2894 N N . ILE B 1 3 ? -65.312 -18.203 -9.914 1 30.67 3 ILE B N 1
ATOM 2895 C CA . ILE B 1 3 ? -63.938 -17.766 -10.062 1 30.67 3 ILE B CA 1
ATOM 2896 C C . ILE B 1 3 ? -63.188 -17.938 -8.734 1 30.67 3 ILE B C 1
ATOM 2898 O O . ILE B 1 3 ? -63.594 -17.391 -7.711 1 30.67 3 ILE B O 1
ATOM 2902 N N . VAL B 1 4 ? -62.625 -19.078 -8.398 1 30.53 4 VAL B N 1
ATOM 2903 C CA . VAL B 1 4 ? -61.75 -19.312 -7.234 1 30.53 4 VAL B CA 1
ATOM 2904 C C . VAL B 1 4 ? -60.469 -18.531 -7.391 1 30.53 4 VAL B C 1
ATOM 2906 O O . VAL B 1 4 ? -59.75 -18.672 -8.398 1 30.53 4 VAL B O 1
ATOM 2909 N N . PHE B 1 5 ? -60.375 -17.328 -6.812 1 29.45 5 PHE B N 1
ATOM 2910 C CA . PHE B 1 5 ? -59.125 -16.594 -6.695 1 29.45 5 PHE B CA 1
ATOM 2911 C C . PHE B 1 5 ? -58.125 -17.328 -5.797 1 29.45 5 PHE B C 1
ATOM 2913 O O . PHE B 1 5 ? -58.438 -17.656 -4.656 1 29.45 5 PHE B O 1
ATOM 2920 N N . VAL B 1 6 ? -57.312 -18.172 -6.293 1 28.69 6 VAL B N 1
ATOM 2921 C CA . VAL B 1 6 ? -56.188 -18.781 -5.57 1 28.69 6 VAL B CA 1
ATOM 2922 C C . VAL B 1 6 ? -55.125 -17.719 -5.27 1 28.69 6 VAL B C 1
ATOM 2924 O O . VAL B 1 6 ? -54.562 -17.094 -6.188 1 28.69 6 VAL B O 1
ATOM 2927 N N . THR B 1 7 ? -55.281 -17.031 -4.18 1 26.8 7 THR B N 1
ATOM 2928 C CA . THR B 1 7 ? -54.219 -16.172 -3.705 1 26.8 7 THR B CA 1
ATOM 2929 C C . THR B 1 7 ? -52.969 -16.984 -3.387 1 26.8 7 THR B C 1
ATOM 2931 O O . THR B 1 7 ? -53 -17.891 -2.543 1 26.8 7 THR B O 1
ATOM 2934 N N . VAL B 1 8 ? -52.125 -17.188 -4.352 1 29.77 8 VAL B N 1
ATOM 2935 C CA . VAL B 1 8 ? -50.812 -17.766 -4.113 1 29.77 8 VAL B CA 1
ATOM 2936 C C . VAL B 1 8 ? -49.969 -16.844 -3.236 1 29.77 8 VAL B C 1
ATOM 2938 O O . VAL B 1 8 ? -49.688 -15.695 -3.617 1 29.77 8 VAL B O 1
ATOM 2941 N N . VAL B 1 9 ? -50.125 -16.922 -1.952 1 28.33 9 VAL B N 1
ATOM 2942 C CA . VAL B 1 9 ? -49.219 -16.25 -1.033 1 28.33 9 VAL B CA 1
ATOM 2943 C C . VAL B 1 9 ? -47.812 -16.797 -1.216 1 28.33 9 VAL B C 1
ATOM 2945 O O . VAL B 1 9 ? -47.562 -18 -1.03 1 28.33 9 VAL B O 1
ATOM 2948 N N . VAL B 1 10 ? -47.062 -16.203 -2.1 1 30.08 10 VAL B N 1
ATOM 2949 C CA . VAL B 1 10 ? -45.625 -16.484 -2.186 1 30.08 10 VAL B CA 1
ATOM 2950 C C . VAL B 1 10 ? -44.938 -15.984 -0.93 1 30.08 10 VAL B C 1
ATOM 2952 O O . VAL B 1 10 ? -44.938 -14.781 -0.643 1 30.08 10 VAL B O 1
ATOM 2955 N N . VAL B 1 11 ? -44.938 -16.766 0.122 1 28.34 11 VAL B N 1
ATOM 2956 C CA . VAL B 1 11 ? -44.094 -16.453 1.281 1 28.34 11 VAL B CA 1
ATOM 2957 C C . VAL B 1 11 ? -42.625 -16.516 0.89 1 28.34 11 VAL B C 1
ATOM 2959 O O . VAL B 1 11 ? -42.125 -17.562 0.465 1 28.34 11 VAL B O 1
ATOM 2962 N N . VAL B 1 12 ? -42.094 -15.391 0.493 1 29.08 12 VAL B N 1
ATOM 2963 C CA . VAL B 1 12 ? -40.656 -15.266 0.331 1 29.08 12 VAL B CA 1
ATOM 2964 C C . VAL B 1 12 ? -39.969 -15.289 1.698 1 29.08 12 VAL B C 1
ATOM 2966 O O . VAL B 1 12 ? -40.219 -14.414 2.533 1 29.08 12 VAL B O 1
ATOM 2969 N N . VAL B 1 13 ? -39.75 -16.484 2.219 1 28.66 13 VAL B N 1
ATOM 2970 C CA . VAL B 1 13 ? -38.906 -16.578 3.418 1 28.66 13 VAL B CA 1
ATOM 2971 C C . VAL B 1 13 ? -37.469 -16.156 3.092 1 28.66 13 VAL B C 1
ATOM 2973 O O . VAL B 1 13 ? -36.812 -16.766 2.238 1 28.66 13 VAL B O 1
ATOM 2976 N N . VAL B 1 14 ? -37.188 -14.938 3.338 1 30.16 14 VAL B N 1
ATOM 2977 C CA . VAL B 1 14 ? -35.812 -14.414 3.27 1 30.16 14 VAL B CA 1
ATOM 2978 C C . VAL B 1 14 ? -35 -14.906 4.477 1 30.16 14 VAL B C 1
ATOM 2980 O O . VAL B 1 14 ? -35.344 -14.586 5.621 1 30.16 14 VAL B O 1
ATOM 2983 N N . VAL B 1 15 ? -34.406 -16.094 4.438 1 28.78 15 VAL B N 1
ATOM 2984 C CA . VAL B 1 15 ? -33.5 -16.516 5.516 1 28.78 15 VAL B CA 1
ATOM 2985 C C . VAL B 1 15 ? -32.188 -15.727 5.445 1 28.78 15 VAL B C 1
ATOM 2987 O O . VAL B 1 15 ? -31.469 -15.789 4.445 1 28.78 15 VAL B O 1
ATOM 2990 N N . CYS B 1 16 ? -32.125 -14.594 6.09 1 29.86 16 CYS B N 1
ATOM 2991 C CA . CYS B 1 16 ? -30.875 -13.836 6.277 1 29.86 16 CYS B CA 1
ATOM 2992 C C . CYS B 1 16 ? -29.875 -14.625 7.105 1 29.86 16 CYS B C 1
ATOM 2994 O O . CYS B 1 16 ? -30.203 -15.109 8.195 1 29.86 16 CYS B O 1
ATOM 2996 N N . GLY B 1 17 ? -28.953 -15.414 6.594 1 27.64 17 GLY B N 1
ATOM 2997 C CA . GLY B 1 17 ? -27.906 -16.141 7.309 1 27.64 17 GLY B CA 1
ATOM 2998 C C . GLY B 1 17 ? -27.094 -15.258 8.234 1 27.64 17 GLY B C 1
ATOM 2999 O O . GLY B 1 17 ? -26.438 -14.32 7.777 1 27.64 17 GLY B O 1
ATOM 3000 N N . VAL B 1 18 ? -27.562 -14.867 9.398 1 26.02 18 VAL B N 1
ATOM 3001 C CA . VAL B 1 18 ? -26.656 -14.344 10.422 1 26.02 18 VAL B CA 1
ATOM 3002 C C . VAL B 1 18 ? -25.594 -15.391 10.766 1 26.02 18 VAL B C 1
ATOM 3004 O O . VAL B 1 18 ? -25.922 -16.547 11.031 1 26.02 18 VAL B O 1
ATOM 3007 N N . ALA B 1 19 ? -24.266 -15.164 10.359 1 27.22 19 ALA B N 1
ATOM 3008 C CA . ALA B 1 19 ? -23.188 -15.984 10.906 1 27.22 19 ALA B CA 1
ATOM 3009 C C . ALA B 1 19 ? -23.297 -16.094 12.422 1 27.22 19 ALA B C 1
ATOM 3011 O O . ALA B 1 19 ? -23.328 -15.07 13.117 1 27.22 19 ALA B O 1
ATOM 3012 N N . ALA B 1 20 ? -23.875 -17.078 13.078 1 25.89 20 ALA B N 1
ATOM 3013 C CA . ALA B 1 20 ? -23.844 -17.438 14.492 1 25.89 20 ALA B CA 1
ATOM 3014 C C . ALA B 1 20 ? -22.406 -17.438 15.031 1 25.89 20 ALA B C 1
ATOM 3016 O O . ALA B 1 20 ? -21.562 -18.172 14.531 1 25.89 20 ALA B O 1
ATOM 3017 N N . GLY B 1 21 ? -21.844 -16.344 15.523 1 24.33 21 GLY B N 1
ATOM 3018 C CA . GLY B 1 21 ? -20.703 -16.5 16.422 1 24.33 21 GLY B CA 1
ATOM 3019 C C . GLY B 1 21 ? -20.906 -17.609 17.438 1 24.33 21 GLY B C 1
ATOM 3020 O O . GLY B 1 21 ? -22.031 -17.859 17.859 1 24.33 21 GLY B O 1
ATOM 3021 N N . ASP B 1 22 ? -19.938 -18.531 17.531 1 24.3 22 ASP B N 1
ATOM 3022 C CA . ASP B 1 22 ? -19.859 -19.625 18.5 1 24.3 22 ASP B CA 1
ATOM 3023 C C . ASP B 1 22 ? -20.125 -19.141 19.922 1 24.3 22 ASP B C 1
ATOM 3025 O O . ASP B 1 22 ? -19.297 -18.422 20.5 1 24.3 22 ASP B O 1
ATOM 3029 N N . VAL B 1 23 ? -21.297 -18.672 20.297 1 24.16 23 VAL B N 1
ATOM 3030 C CA . VAL B 1 23 ? -21.562 -18.609 21.734 1 24.16 23 VAL B CA 1
ATOM 3031 C C . VAL B 1 23 ? -21.203 -19.938 22.391 1 24.16 23 VAL B C 1
ATOM 3033 O O . VAL B 1 23 ? -21.359 -21 21.797 1 24.16 23 VAL B O 1
ATOM 3036 N N . ASP B 1 24 ? -20.281 -19.891 23.375 1 23.12 24 ASP B N 1
ATOM 3037 C CA . ASP B 1 24 ? -19.984 -20.969 24.312 1 23.12 24 ASP B CA 1
ATOM 3038 C C . ASP B 1 24 ? -21.266 -21.672 24.781 1 23.12 24 ASP B C 1
ATOM 3040 O O . ASP B 1 24 ? -22.281 -21.016 25.031 1 23.12 24 ASP B O 1
ATOM 3044 N N . ASP B 1 25 ? -21.422 -22.969 24.484 1 24.64 25 ASP B N 1
ATOM 3045 C CA . ASP B 1 25 ? -22.406 -23.984 24.828 1 24.64 25 ASP B CA 1
ATOM 3046 C C . ASP B 1 25 ? -22.688 -23.984 26.328 1 24.64 25 ASP B C 1
ATOM 3048 O O . ASP B 1 25 ? -22.172 -24.812 27.062 1 24.64 25 ASP B O 1
ATOM 3052 N N . ASN B 1 26 ? -22.578 -22.875 27.062 1 23.91 26 ASN B N 1
ATOM 3053 C CA . ASN B 1 26 ? -23.078 -23.203 28.391 1 23.91 26 ASN B CA 1
ATOM 3054 C C . ASN B 1 26 ? -24.484 -23.797 28.328 1 23.91 26 ASN B C 1
ATOM 3056 O O . ASN B 1 26 ? -25.234 -23.531 27.406 1 23.91 26 ASN B O 1
ATOM 3060 N N . ASP B 1 27 ? -24.828 -24.859 29.344 1 23.81 27 ASP B N 1
ATOM 3061 C CA . ASP B 1 27 ? -25.828 -25.875 29.656 1 23.81 27 ASP B CA 1
ATOM 3062 C C . ASP B 1 27 ? -27.219 -25.266 29.734 1 23.81 27 ASP B C 1
ATOM 3064 O O . ASP B 1 27 ? -28.141 -25.859 30.312 1 23.81 27 ASP B O 1
ATOM 3068 N N . VAL B 1 28 ? -27.469 -24 29.375 1 25.06 28 VAL B N 1
ATOM 3069 C CA . VAL B 1 28 ? -28.844 -23.75 29.781 1 25.06 28 VAL B CA 1
ATOM 3070 C C . VAL B 1 28 ? -29.797 -24.641 28.984 1 25.06 28 VAL B C 1
ATOM 3072 O O . VAL B 1 28 ? -29.797 -24.594 27.75 1 25.06 28 VAL B O 1
ATOM 3075 N N . HIS B 1 29 ? -30.25 -25.859 29.484 1 24.12 29 HIS B N 1
ATOM 3076 C CA . HIS B 1 29 ? -31.25 -26.875 29.188 1 24.12 29 HIS B CA 1
ATOM 3077 C C . HIS B 1 29 ? -32.594 -26.25 28.797 1 24.12 29 HIS B C 1
ATOM 3079 O O . HIS B 1 29 ? -33.625 -26.922 28.812 1 24.12 29 HIS B O 1
ATOM 3085 N N . SER B 1 30 ? -32.719 -24.922 28.688 1 24.81 30 SER B N 1
ATOM 3086 C CA . SER B 1 30 ? -34.156 -24.672 28.578 1 24.81 30 SER B CA 1
ATOM 3087 C C . SER B 1 30 ? -34.75 -25.375 27.375 1 24.81 30 SER B C 1
ATOM 3089 O O . SER B 1 30 ? -34.094 -25.516 26.344 1 24.81 30 SER B O 1
ATOM 3091 N N . SER B 1 31 ? -35.844 -26.234 27.562 1 27.22 31 SER B N 1
ATOM 3092 C CA . SER B 1 31 ? -36.75 -27.016 26.75 1 27.22 31 SER B CA 1
ATOM 3093 C C . SER B 1 31 ? -37.312 -26.188 25.578 1 27.22 31 SER B C 1
ATOM 3095 O O . SER B 1 31 ? -38.312 -25.484 25.734 1 27.22 31 SER B O 1
ATOM 3097 N N . ALA B 1 32 ? -36.562 -25.406 25 1 27.8 32 ALA B N 1
ATOM 3098 C CA . ALA B 1 32 ? -37.156 -24.625 23.906 1 27.8 32 ALA B CA 1
ATOM 3099 C C . ALA B 1 32 ? -37.812 -25.531 22.875 1 27.8 32 ALA B C 1
ATOM 3101 O O . ALA B 1 32 ? -37.156 -26.359 22.25 1 27.8 32 ALA B O 1
ATOM 3102 N N . ARG B 1 33 ? -39.125 -25.859 23.094 1 27.45 33 ARG B N 1
ATOM 3103 C CA . ARG B 1 33 ? -40.031 -26.5 22.156 1 27.45 33 ARG B CA 1
ATOM 3104 C C . ARG B 1 33 ? -39.875 -25.922 20.75 1 27.45 33 ARG B C 1
ATOM 3106 O O . ARG B 1 33 ? -39.875 -24.703 20.562 1 27.45 33 ARG B O 1
ATOM 3113 N N . GLU B 1 34 ? -39.188 -26.672 19.969 1 31.31 34 GLU B N 1
ATOM 3114 C CA . GLU B 1 34 ? -39.031 -26.422 18.531 1 31.31 34 GLU B CA 1
ATOM 3115 C C . GLU B 1 34 ? -40.344 -26 17.891 1 31.31 34 GLU B C 1
ATOM 3117 O O . GLU B 1 34 ? -41.375 -26.703 18.016 1 31.31 34 GLU B O 1
ATOM 3122 N N . PRO B 1 35 ? -40.719 -24.766 17.797 1 31.53 35 PRO B N 1
ATOM 3123 C CA . PRO B 1 35 ? -42.031 -24.516 17.234 1 31.53 35 PRO B CA 1
ATOM 3124 C C . PRO B 1 35 ? -42.344 -25.359 16 1 31.53 35 PRO B C 1
ATOM 3126 O O . PRO B 1 35 ? -41.406 -25.703 15.25 1 31.53 35 PRO B O 1
ATOM 3129 N N . ARG B 1 36 ? -43.469 -26.172 15.938 1 32.47 36 ARG B N 1
ATOM 3130 C CA . ARG B 1 36 ? -44.125 -27.016 14.945 1 32.47 36 ARG B CA 1
ATOM 3131 C C . ARG B 1 36 ? -44.156 -26.328 13.586 1 32.47 36 ARG B C 1
ATOM 3133 O O . ARG B 1 36 ? -44.719 -26.891 12.625 1 32.47 36 ARG B O 1
ATOM 3140 N N . THR B 1 37 ? -43.969 -25.047 13.57 1 32.06 37 THR B N 1
ATOM 3141 C CA . THR B 1 37 ? -44.125 -24.406 12.266 1 32.06 37 THR B CA 1
ATOM 3142 C C . THR B 1 37 ? -43 -24.859 11.32 1 32.06 37 THR B C 1
ATOM 3144 O O . THR B 1 37 ? -43 -24.484 10.148 1 32.06 37 THR B O 1
ATOM 3147 N N . GLY B 1 38 ? -42.062 -25.625 11.758 1 36.06 38 GLY B N 1
ATOM 3148 C CA . GLY B 1 38 ? -40.969 -26.125 10.969 1 36.06 38 GLY B CA 1
ATOM 3149 C C . GLY B 1 38 ? -41.375 -27.172 9.953 1 36.06 38 GLY B C 1
ATOM 3150 O O . GLY B 1 38 ? -40.719 -27.344 8.93 1 36.06 38 GLY B O 1
ATOM 3151 N N . GLY B 1 39 ? -42.406 -27.938 10.328 1 35.16 39 GLY B N 1
ATOM 3152 C CA . GLY B 1 39 ? -42.844 -29.031 9.477 1 35.16 39 GLY B CA 1
ATOM 3153 C C . GLY B 1 39 ? -43.5 -28.562 8.188 1 35.16 39 GLY B C 1
ATOM 3154 O O . GLY B 1 39 ? -43.281 -29.172 7.133 1 35.16 39 GLY B O 1
ATOM 3155 N N . ILE B 1 40 ? -44.438 -27.641 8.32 1 34.22 40 ILE B N 1
ATOM 3156 C CA . ILE B 1 40 ? -45.156 -27.203 7.133 1 34.22 40 ILE B CA 1
ATOM 3157 C C . ILE B 1 40 ? -44.219 -26.5 6.172 1 34.22 40 ILE B C 1
ATOM 3159 O O . ILE B 1 40 ? -44.25 -26.734 4.961 1 34.22 40 ILE B O 1
ATOM 3163 N N . ILE B 1 41 ? -43.344 -25.672 6.723 1 36.09 41 ILE B N 1
ATOM 3164 C CA . ILE B 1 41 ? -42.438 -24.969 5.824 1 36.09 41 ILE B CA 1
ATOM 3165 C C . ILE B 1 41 ? -41.5 -25.969 5.168 1 36.09 41 ILE B C 1
ATOM 3167 O O . ILE B 1 41 ? -41.062 -25.781 4.023 1 36.09 41 ILE B O 1
ATOM 3171 N N . LYS B 1 42 ? -41.281 -27.094 5.797 1 41.22 42 LYS B N 1
ATOM 3172 C CA . LYS B 1 42 ? -40.406 -28.141 5.238 1 41.22 42 LYS B CA 1
ATOM 3173 C C . LYS B 1 42 ? -41.125 -28.922 4.137 1 41.22 42 LYS B C 1
ATOM 3175 O O . LYS B 1 42 ? -40.5 -29.359 3.17 1 41.22 42 LYS B O 1
ATOM 3180 N N . SER B 1 43 ? -42.375 -29.281 4.289 1 37.78 43 SER B N 1
ATOM 3181 C CA . SER B 1 43 ? -43.094 -30.078 3.314 1 37.78 43 SER B CA 1
ATOM 3182 C C . SER B 1 43 ? -43.375 -29.281 2.047 1 37.78 43 SER B C 1
ATOM 3184 O O . SER B 1 43 ? -43.625 -29.859 0.983 1 37.78 43 SER B O 1
ATOM 3186 N N . MET B 1 44 ? -43.688 -27.984 2.1 1 37.38 44 MET B N 1
ATOM 3187 C CA . MET B 1 44 ? -44 -27.172 0.917 1 37.38 44 MET B CA 1
ATOM 3188 C C . MET B 1 44 ? -42.719 -26.609 0.309 1 37.38 44 MET B C 1
ATOM 3190 O O . MET B 1 44 ? -42.75 -25.984 -0.751 1 37.38 44 MET B O 1
ATOM 3194 N N . LEU B 1 45 ? -41.656 -26.844 0.963 1 41.69 45 LEU B N 1
ATOM 3195 C CA . LEU B 1 45 ? -40.344 -26.281 0.632 1 41.69 45 LEU B CA 1
ATOM 3196 C C . LEU B 1 45 ? -39.812 -26.859 -0.677 1 41.69 45 LEU B C 1
ATOM 3198 O O . LEU B 1 45 ? -39.062 -26.188 -1.407 1 41.69 45 LEU B O 1
ATOM 3202 N N . PRO B 1 46 ? -40.062 -28.141 -0.872 1 40.44 46 PRO B N 1
ATOM 3203 C CA . PRO B 1 46 ? -39.531 -28.578 -2.166 1 40.44 46 PRO B CA 1
ATOM 3204 C C . PRO B 1 46 ? -40.062 -27.75 -3.332 1 40.44 46 PRO B C 1
ATOM 3206 O O . PRO B 1 46 ? -39.531 -27.828 -4.445 1 40.44 46 PRO B O 1
ATOM 3209 N N . TYR B 1 47 ? -41.156 -27.266 -3.17 1 40.78 47 TYR B N 1
ATOM 3210 C CA . TYR B 1 47 ? -41.781 -26.594 -4.309 1 40.78 47 TYR B CA 1
ATOM 3211 C C . TYR B 1 47 ? -41.344 -25.141 -4.402 1 40.78 47 TYR B C 1
ATOM 3213 O O . TYR B 1 47 ? -41.656 -24.453 -5.367 1 40.78 47 TYR B O 1
ATOM 3221 N N . PHE B 1 48 ? -40.719 -24.594 -3.332 1 38.38 48 PHE B N 1
ATOM 3222 C CA . PHE B 1 48 ? -40.312 -23.203 -3.412 1 38.38 48 PHE B CA 1
ATOM 3223 C C . PHE B 1 48 ? -38.812 -23.109 -3.727 1 38.38 48 PHE B C 1
ATOM 3225 O O . PHE B 1 48 ? -38 -23.844 -3.143 1 38.38 48 PHE B O 1
ATOM 3232 N N . ASN B 1 49 ? -38.531 -22.797 -4.914 1 41.72 49 ASN B N 1
ATOM 3233 C CA . ASN B 1 49 ? -37.156 -22.406 -5.234 1 41.72 49 ASN B CA 1
ATOM 3234 C C . ASN B 1 49 ? -36.625 -21.422 -4.215 1 41.72 49 ASN B C 1
ATOM 3236 O O . ASN B 1 49 ? -37.062 -20.266 -4.152 1 41.72 49 ASN B O 1
ATOM 3240 N N . LEU B 1 50 ? -36.281 -21.984 -3.062 1 44.53 50 LEU B N 1
ATOM 3241 C CA . LEU B 1 50 ? -35.625 -21.125 -2.074 1 44.53 50 LEU B CA 1
ATOM 3242 C C . LEU B 1 50 ? -34.5 -20.312 -2.707 1 44.53 50 LEU B C 1
ATOM 3244 O O . LEU B 1 50 ? -33.562 -20.891 -3.252 1 44.53 50 LEU B O 1
ATOM 3248 N N . LYS B 1 51 ? -34.844 -19.156 -3.188 1 48.44 51 LYS B N 1
ATOM 3249 C CA . LYS B 1 51 ? -33.812 -18.266 -3.689 1 48.44 51 LYS B CA 1
ATOM 3250 C C . LYS B 1 51 ? -32.938 -17.75 -2.555 1 48.44 51 LYS B C 1
ATOM 3252 O O . LYS B 1 51 ? -33.438 -17.156 -1.599 1 48.44 51 LYS B O 1
ATOM 3257 N N . ILE B 1 52 ? -31.969 -18.625 -2.262 1 46.69 52 ILE B N 1
ATOM 3258 C CA . ILE B 1 52 ? -30.938 -18.047 -1.41 1 46.69 52 ILE B CA 1
ATOM 3259 C C . ILE B 1 52 ? -30.438 -16.734 -2.014 1 46.69 52 ILE B C 1
ATOM 3261 O O . ILE B 1 52 ? -29.875 -16.719 -3.111 1 46.69 52 ILE B O 1
ATOM 3265 N N . LYS B 1 53 ? -30.906 -15.57 -1.631 1 52 53 LYS B N 1
ATOM 3266 C CA . LYS B 1 53 ? -30.75 -14.227 -2.18 1 52 53 LYS B CA 1
ATOM 3267 C C . LYS B 1 53 ? -29.266 -13.844 -2.262 1 52 53 LYS B C 1
ATOM 3269 O O . LYS B 1 53 ? -28.844 -13.219 -3.232 1 52 53 LYS B O 1
ATOM 3274 N N . ASN B 1 54 ? -28.453 -14.266 -1.229 1 57.16 54 ASN B N 1
ATOM 3275 C CA . ASN B 1 54 ? -27.047 -13.875 -1.296 1 57.16 54 ASN B CA 1
ATOM 3276 C C . ASN B 1 54 ? -26.125 -15.062 -1.039 1 57.16 54 ASN B C 1
ATOM 3278 O O . ASN B 1 54 ? -25.922 -15.461 0.11 1 57.16 54 ASN B O 1
ATOM 3282 N N . PRO B 1 55 ? -25.734 -15.648 -2.252 1 63.28 55 PRO B N 1
ATOM 3283 C CA . PRO B 1 55 ? -24.797 -16.766 -2.059 1 63.28 55 PRO B CA 1
ATOM 3284 C C . PRO B 1 55 ? -23.625 -16.406 -1.148 1 63.28 55 PRO B C 1
ATOM 3286 O O . PRO B 1 55 ? -23.125 -15.289 -1.204 1 63.28 55 PRO B O 1
ATOM 3289 N N . PHE B 1 56 ? -23.484 -17.25 -0.172 1 75.06 56 PHE B N 1
ATOM 3290 C CA . PHE B 1 56 ? -22.406 -17.047 0.788 1 75.06 56 PHE B CA 1
ATOM 3291 C C . PHE B 1 56 ? -21.469 -18.25 0.827 1 75.06 56 PHE B C 1
ATOM 3293 O O . PHE B 1 56 ? -21.766 -19.281 0.228 1 75.06 56 PHE B O 1
ATOM 3300 N N . GLU B 1 57 ? -20.375 -18.047 1.385 1 86 57 GLU B N 1
ATOM 3301 C CA . GLU B 1 57 ? -19.344 -19.078 1.466 1 86 57 GLU B CA 1
ATOM 3302 C C . GLU B 1 57 ? -19.844 -20.281 2.279 1 86 57 GLU B C 1
ATOM 3304 O O . GLU B 1 57 ? -20.484 -20.109 3.316 1 86 57 GLU B O 1
ATOM 3309 N N . CYS B 1 58 ? -19.672 -21.438 1.773 1 88.31 58 CYS B N 1
ATOM 3310 C CA . CYS B 1 58 ? -19.938 -22.672 2.516 1 88.31 58 CYS B CA 1
ATOM 3311 C C . CYS B 1 58 ? -18.719 -23.578 2.496 1 88.31 58 CYS B C 1
ATOM 3313 O O . CYS B 1 58 ? -17.891 -23.5 1.587 1 88.31 58 CYS B O 1
ATOM 3315 N N . ARG B 1 59 ? -18.625 -24.406 3.553 1 89.75 59 ARG B N 1
ATOM 3316 C CA . ARG B 1 59 ? -17.516 -25.344 3.732 1 89.75 59 ARG B CA 1
ATOM 3317 C C . ARG B 1 59 ? -18.031 -26.766 3.906 1 89.75 59 ARG B C 1
ATOM 3319 O O . ARG B 1 59 ? -18.438 -27.156 5.004 1 89.75 59 ARG B O 1
ATOM 3326 N N . PRO B 1 60 ? -17.969 -27.547 2.926 1 89.56 60 PRO B N 1
ATOM 3327 C CA . PRO B 1 60 ? -18.484 -28.906 3.014 1 89.56 60 PRO B CA 1
ATOM 3328 C C . PRO B 1 60 ? -17.594 -29.812 3.865 1 89.56 60 PRO B C 1
ATOM 3330 O O . PRO B 1 60 ? -18 -30.922 4.227 1 89.56 60 PRO B O 1
ATOM 3333 N N . GLY B 1 61 ? -16.469 -29.406 4.215 1 85.81 61 GLY B N 1
ATOM 3334 C CA . GLY B 1 61 ? -15.562 -30.219 5.02 1 85.81 61 GLY B CA 1
ATOM 3335 C C . GLY B 1 61 ? -14.562 -31 4.191 1 85.81 61 GLY B C 1
ATOM 3336 O O . GLY B 1 61 ? -13.539 -31.453 4.707 1 85.81 61 GLY B O 1
ATOM 3337 N N . THR B 1 62 ? -14.836 -31.172 2.949 1 88.62 62 THR B N 1
ATOM 3338 C CA . THR B 1 62 ? -13.914 -31.859 2.045 1 88.62 62 THR B CA 1
ATOM 3339 C C . THR B 1 62 ? -12.625 -31.047 1.874 1 88.62 62 THR B C 1
ATOM 3341 O O . THR B 1 62 ? -12.656 -29.812 1.882 1 88.62 62 THR B O 1
ATOM 3344 N N . ARG B 1 63 ? -11.531 -31.812 1.837 1 91.75 63 ARG B N 1
ATOM 3345 C CA . ARG B 1 63 ? -10.234 -31.219 1.567 1 91.75 63 ARG B CA 1
ATOM 3346 C C . ARG B 1 63 ? -9.594 -31.828 0.326 1 91.75 63 ARG B C 1
ATOM 3348 O O . ARG B 1 63 ? -9.773 -33 0.05 1 91.75 63 ARG B O 1
ATOM 3355 N N . ILE B 1 64 ? -8.984 -31.016 -0.428 1 89 64 ILE B N 1
ATOM 3356 C CA . ILE B 1 64 ? -8.195 -31.469 -1.567 1 89 64 ILE B CA 1
ATOM 3357 C C . ILE B 1 64 ? -6.75 -30.984 -1.414 1 89 64 ILE B C 1
ATOM 3359 O O . ILE B 1 64 ? -6.5 -29.781 -1.265 1 89 64 ILE B O 1
ATOM 3363 N N . ASN B 1 65 ? -5.773 -31.938 -1.482 1 87 65 ASN B N 1
ATOM 3364 C CA . ASN B 1 65 ? -4.352 -31.641 -1.313 1 87 65 ASN B CA 1
ATOM 3365 C C . ASN B 1 65 ? -4.098 -30.766 -0.086 1 87 65 ASN B C 1
ATOM 3367 O O . ASN B 1 65 ? -3.355 -29.797 -0.158 1 87 65 ASN B O 1
ATOM 3371 N N . GLY B 1 66 ? -4.82 -31.016 0.969 1 89.44 66 GLY B N 1
ATOM 3372 C CA . GLY B 1 66 ? -4.625 -30.359 2.25 1 89.44 66 GLY B CA 1
ATOM 3373 C C . GLY B 1 66 ? -5.391 -29.047 2.371 1 89.44 66 GLY B C 1
ATOM 3374 O O . GLY B 1 66 ? -5.426 -28.438 3.443 1 89.44 66 GLY B O 1
ATOM 3375 N N . TYR B 1 67 ? -5.996 -28.609 1.327 1 92.69 67 TYR B N 1
ATOM 3376 C CA . TYR B 1 67 ? -6.742 -27.344 1.358 1 92.69 67 TYR B CA 1
ATOM 3377 C C . TYR B 1 67 ? -8.234 -27.609 1.494 1 92.69 67 TYR B C 1
ATOM 3379 O O . TYR B 1 67 ? -8.781 -28.516 0.855 1 92.69 67 TYR B O 1
ATOM 3387 N N . PRO B 1 68 ? -8.852 -26.875 2.332 1 92.31 68 PRO B N 1
ATOM 3388 C CA . PRO B 1 68 ? -10.312 -27 2.416 1 92.31 68 PRO B CA 1
ATOM 3389 C C . PRO B 1 68 ? -11.023 -26.531 1.147 1 92.31 68 PRO B C 1
ATOM 3391 O O . PRO B 1 68 ? -10.648 -25.516 0.574 1 92.31 68 PRO B O 1
ATOM 3394 N N . VAL B 1 69 ? -11.984 -27.266 0.8 1 93.69 69 VAL B N 1
ATOM 3395 C CA . VAL B 1 69 ? -12.789 -26.859 -0.349 1 93.69 69 VAL B CA 1
ATOM 3396 C C . VAL B 1 69 ? -13.836 -25.844 0.087 1 93.69 69 VAL B C 1
ATOM 3398 O O . VAL B 1 69 ? -14.531 -26.047 1.086 1 93.69 69 VAL B O 1
ATOM 3401 N N . LEU B 1 70 ? -13.836 -24.719 -0.626 1 93.62 70 LEU B N 1
ATOM 3402 C CA . LEU B 1 70 ? -14.828 -23.688 -0.369 1 93.62 70 LEU B CA 1
ATOM 3403 C C . LEU B 1 70 ? -15.836 -23.609 -1.507 1 93.62 70 LEU B C 1
ATOM 3405 O O . LEU B 1 70 ? -15.461 -23.641 -2.682 1 93.62 70 LEU B O 1
ATOM 3409 N N . GLY B 1 71 ? -17.109 -23.562 -1.093 1 92.56 71 GLY B N 1
ATOM 3410 C CA . GLY B 1 71 ? -18.156 -23.422 -2.094 1 92.56 71 GLY B CA 1
ATOM 3411 C C . GLY B 1 71 ? -19.047 -22.203 -1.873 1 92.56 71 GLY B C 1
ATOM 3412 O O . GLY B 1 71 ? -18.719 -21.344 -1.061 1 92.56 71 GLY B O 1
ATOM 3413 N N . THR B 1 72 ? -19.938 -22.125 -2.725 1 88.94 72 THR B N 1
ATOM 3414 C CA . THR B 1 72 ? -20.953 -21.094 -2.623 1 88.94 72 THR B CA 1
ATOM 3415 C C . THR B 1 72 ? -22.328 -21.688 -2.35 1 88.94 72 THR B C 1
ATOM 3417 O O . THR B 1 72 ? -22.781 -22.578 -3.078 1 88.94 72 THR B O 1
ATOM 3420 N N . CYS B 1 73 ? -22.969 -21.203 -1.308 1 87.44 73 CYS B N 1
ATOM 3421 C CA . CYS B 1 73 ? -24.281 -21.719 -0.941 1 87.44 73 CYS B CA 1
ATOM 3422 C C . CYS B 1 73 ? -25.344 -21.188 -1.882 1 87.44 73 CYS B C 1
ATOM 3424 O O . CYS B 1 73 ? -25.5 -19.984 -2.031 1 87.44 73 CYS B O 1
ATOM 3426 N N . MET B 1 74 ? -25.984 -22.125 -2.475 1 86 74 MET B N 1
ATOM 3427 C CA . MET B 1 74 ? -27.062 -21.781 -3.396 1 86 74 MET B CA 1
ATOM 3428 C C . MET B 1 74 ? -28.047 -22.938 -3.541 1 86 74 MET B C 1
ATOM 3430 O O . MET B 1 74 ? -27.891 -23.969 -2.889 1 86 74 MET B O 1
ATOM 3434 N N . SER B 1 75 ? -29.109 -22.641 -4.293 1 83.56 75 SER B N 1
ATOM 3435 C CA . SER B 1 75 ? -30.062 -23.719 -4.523 1 83.56 75 SER B CA 1
ATOM 3436 C C . SER B 1 75 ? -29.453 -24.812 -5.41 1 83.56 75 SER B C 1
ATOM 3438 O O . SER B 1 75 ? -28.531 -24.531 -6.195 1 83.56 75 SER B O 1
ATOM 3440 N N . GLN B 1 76 ? -29.953 -25.984 -5.238 1 87.31 76 GLN B N 1
ATOM 3441 C CA . GLN B 1 76 ? -29.484 -27.078 -6.082 1 87.31 76 GLN B CA 1
ATOM 3442 C C . GLN B 1 76 ? -29.719 -26.766 -7.559 1 87.31 76 GLN B C 1
ATOM 3444 O O . GLN B 1 76 ? -28.875 -27.094 -8.398 1 87.31 76 GLN B O 1
ATOM 3449 N N . TYR B 1 77 ? -30.844 -26.156 -7.824 1 85.38 77 TYR B N 1
ATOM 3450 C CA . TYR B 1 77 ? -31.172 -25.797 -9.203 1 85.38 77 TYR B CA 1
ATOM 3451 C C . TYR B 1 77 ? -30.156 -24.828 -9.773 1 85.38 77 TYR B C 1
ATOM 3453 O O . TYR B 1 77 ? -29.641 -25.031 -10.883 1 85.38 77 TYR B O 1
ATOM 3461 N N . ASP B 1 78 ? -29.828 -23.859 -8.984 1 86.06 78 ASP B N 1
ATOM 3462 C CA . ASP B 1 78 ? -28.875 -22.859 -9.445 1 86.06 78 ASP B CA 1
ATOM 3463 C C . ASP B 1 78 ? -27.5 -23.469 -9.641 1 86.06 78 ASP B C 1
ATOM 3465 O O . ASP B 1 78 ? -26.797 -23.141 -10.602 1 86.06 78 ASP B O 1
ATOM 3469 N N . CYS B 1 79 ? -27.109 -24.297 -8.719 1 90.56 79 CYS B N 1
ATOM 3470 C CA . CYS B 1 79 ? -25.797 -24.938 -8.812 1 90.56 79 CYS B CA 1
ATOM 3471 C C . CYS B 1 79 ? -25.703 -25.781 -10.078 1 90.56 79 CYS B C 1
ATOM 3473 O O . CYS B 1 79 ? -24.703 -25.719 -10.797 1 90.56 79 CYS B O 1
ATOM 3475 N N . THR B 1 80 ? -26.734 -26.484 -10.375 1 91.25 80 THR B N 1
ATOM 3476 C CA . THR B 1 80 ? -26.75 -27.328 -11.562 1 91.25 80 THR B CA 1
ATOM 3477 C C . THR B 1 80 ? -26.75 -26.484 -12.836 1 91.25 80 THR B C 1
ATOM 3479 O O . THR B 1 80 ? -26.094 -26.844 -13.812 1 91.25 80 THR B O 1
ATOM 3482 N N . ALA B 1 81 ? -27.453 -25.438 -12.758 1 88.62 81 ALA B N 1
ATOM 3483 C CA . ALA B 1 81 ? -27.5 -24.531 -13.898 1 88.62 81 ALA B CA 1
ATOM 3484 C C . ALA B 1 81 ? -26.109 -23.969 -14.211 1 88.62 81 ALA B C 1
ATOM 3486 O O . ALA B 1 81 ? -25.797 -23.688 -15.367 1 88.62 81 ALA B O 1
ATOM 3487 N N . LEU B 1 82 ? -25.359 -23.938 -13.18 1 89.44 82 LEU B N 1
ATOM 3488 C CA . LEU B 1 82 ? -24 -23.406 -13.344 1 89.44 82 LEU B CA 1
ATOM 3489 C C . LEU B 1 82 ? -23 -24.531 -13.578 1 89.44 82 LEU B C 1
ATOM 3491 O O . LEU B 1 82 ? -21.797 -24.297 -13.609 1 89.44 82 LEU B O 1
ATOM 3495 N N . ARG B 1 83 ? -23.547 -25.734 -13.648 1 91.5 83 ARG B N 1
ATOM 3496 C CA . ARG B 1 83 ? -22.734 -26.938 -13.844 1 91.5 83 ARG B CA 1
ATOM 3497 C C . ARG B 1 83 ? -21.75 -27.125 -12.688 1 91.5 83 ARG B C 1
ATOM 3499 O O . ARG B 1 83 ? -20.625 -27.547 -12.891 1 91.5 83 ARG B O 1
ATOM 3506 N N . GLY B 1 84 ? -22.203 -26.734 -11.539 1 94.62 84 GLY B N 1
ATOM 3507 C CA . GLY B 1 84 ? -21.422 -26.922 -10.336 1 94.62 84 GLY B CA 1
ATOM 3508 C C . GLY B 1 84 ? -21.609 -28.297 -9.719 1 94.62 84 GLY B C 1
ATOM 3509 O O . GLY B 1 84 ? -22.531 -29.031 -10.086 1 94.62 84 GLY B O 1
ATOM 3510 N N . ARG B 1 85 ? -20.672 -28.641 -8.875 1 94.38 85 ARG B N 1
ATOM 3511 C CA . ARG B 1 85 ? -20.781 -29.891 -8.117 1 94.38 85 ARG B CA 1
ATOM 3512 C C . ARG B 1 85 ? -21.297 -29.625 -6.703 1 94.38 85 ARG B C 1
ATOM 3514 O O . ARG B 1 85 ? -20.828 -28.719 -6.023 1 94.38 85 ARG B O 1
ATOM 3521 N N . ILE B 1 86 ? -22.203 -30.406 -6.336 1 93.62 86 ILE B N 1
ATOM 3522 C CA . ILE B 1 86 ? -22.766 -30.266 -4.996 1 93.62 86 ILE B CA 1
ATOM 3523 C C . ILE B 1 86 ? -21.922 -31.062 -4 1 93.62 86 ILE B C 1
ATOM 3525 O O . ILE B 1 86 ? -21.641 -32.25 -4.223 1 93.62 86 ILE B O 1
ATOM 3529 N N . ASP B 1 87 ? -21.5 -30.375 -3.074 1 94.25 87 ASP B N 1
ATOM 3530 C CA . ASP B 1 87 ? -20.734 -31.031 -2.01 1 94.25 87 ASP B CA 1
ATOM 3531 C C . ASP B 1 87 ? -21.297 -30.672 -0.636 1 94.25 87 ASP B C 1
ATOM 3533 O O . ASP B 1 87 ? -20.781 -29.766 0.035 1 94.25 87 ASP B O 1
ATOM 3537 N N . GLY B 1 88 ? -22.344 -31.312 -0.217 1 91.19 88 GLY B N 1
ATOM 3538 C CA . GLY B 1 88 ? -22.969 -31.062 1.072 1 91.19 88 GLY B CA 1
ATOM 3539 C C . GLY B 1 88 ? -24.094 -30.047 1.004 1 91.19 88 GLY B C 1
ATOM 3540 O O . GLY B 1 88 ? -24.531 -29.672 -0.085 1 91.19 88 GLY B O 1
ATOM 3541 N N . THR B 1 89 ? -24.641 -29.734 2.244 1 88.25 89 THR B N 1
ATOM 3542 C CA . THR B 1 89 ? -25.75 -28.781 2.355 1 88.25 89 THR B CA 1
ATOM 3543 C C . THR B 1 89 ? -25.312 -27.547 3.141 1 88.25 89 THR B C 1
ATOM 3545 O O . THR B 1 89 ? -24.266 -27.547 3.789 1 88.25 89 THR B O 1
ATOM 3548 N N . CYS B 1 90 ? -25.938 -26.516 2.9 1 85.06 90 CYS B N 1
ATOM 3549 C CA . CYS B 1 90 ? -25.734 -25.266 3.629 1 85.06 90 CYS B CA 1
ATOM 3550 C C . CYS B 1 90 ? -27.062 -24.609 3.975 1 85.06 90 CYS B C 1
ATOM 3552 O O . CYS B 1 90 ? -28.125 -25.188 3.738 1 85.06 90 CYS B O 1
ATOM 3554 N N . ALA B 1 91 ? -26.922 -23.453 4.676 1 81.06 91 ALA B N 1
ATOM 3555 C CA . ALA B 1 91 ? -28.125 -22.719 5.07 1 81.06 91 ALA B CA 1
ATOM 3556 C C . ALA B 1 91 ? -29.109 -23.641 5.812 1 81.06 91 ALA B C 1
ATOM 3558 O O . ALA B 1 91 ? -30.281 -23.719 5.449 1 81.06 91 ALA B O 1
ATOM 3559 N N . SER B 1 92 ? -28.625 -24.297 6.762 1 77.19 92 SER B N 1
ATOM 3560 C CA . SER B 1 92 ? -29.391 -25.172 7.648 1 77.19 92 SER B CA 1
ATOM 3561 C C . SER B 1 92 ? -30.109 -26.266 6.863 1 77.19 92 SER B C 1
ATOM 3563 O O . SER B 1 92 ? -31.25 -26.594 7.168 1 77.19 92 SER B O 1
ATOM 3565 N N . GLY B 1 93 ? -29.438 -26.609 5.719 1 81.25 93 GLY B N 1
ATOM 3566 C CA . GLY B 1 93 ? -29.953 -27.734 4.953 1 81.25 93 GLY B CA 1
ATOM 3567 C C . GLY B 1 93 ? -30.812 -27.312 3.77 1 81.25 93 GLY B C 1
ATOM 3568 O O . GLY B 1 93 ? -31.156 -28.141 2.926 1 81.25 93 GLY B O 1
ATOM 3569 N N . TYR B 1 94 ? -31.141 -26.031 3.73 1 79.56 94 TYR B N 1
ATOM 3570 C CA . TYR B 1 94 ? -32.031 -25.562 2.672 1 79.56 94 TYR B CA 1
ATOM 3571 C C . TYR B 1 94 ? -31.234 -25.219 1.418 1 79.56 94 TYR B C 1
ATOM 3573 O O . TYR B 1 94 ? -31.812 -25 0.352 1 79.56 94 TYR B O 1
ATOM 3581 N N . GLY B 1 95 ? -30 -25.188 1.604 1 87.12 95 GLY B N 1
ATOM 3582 C CA . GLY B 1 95 ? -29.156 -24.891 0.458 1 87.12 95 GLY B CA 1
ATOM 3583 C C . GLY B 1 95 ? -28.125 -25.969 0.195 1 87.12 95 GLY B C 1
ATOM 3584 O O . GLY B 1 95 ? -27.984 -26.906 0.97 1 87.12 95 GLY B O 1
ATOM 3585 N N . SER B 1 96 ? -27.547 -25.891 -0.984 1 89.5 96 SER B N 1
ATOM 3586 C CA . SER B 1 96 ? -26.453 -26.766 -1.367 1 89.5 96 SER B CA 1
ATOM 3587 C C . SER B 1 96 ? -25.141 -26 -1.466 1 89.5 96 SER B C 1
ATOM 3589 O O . SER B 1 96 ? -25.109 -24.859 -1.902 1 89.5 96 SER B O 1
ATOM 3591 N N . CYS B 1 97 ? -24.125 -26.672 -0.997 1 92.81 97 CYS B N 1
ATOM 3592 C CA . CYS B 1 97 ? -22.797 -26.094 -1.186 1 92.81 97 CYS B CA 1
ATOM 3593 C C . CYS B 1 97 ? -22.266 -26.406 -2.58 1 92.81 97 CYS B C 1
ATOM 3595 O O . CYS B 1 97 ? -21.844 -27.531 -2.859 1 92.81 97 CYS B O 1
ATOM 3597 N N . CYS B 1 98 ? -22.281 -25.422 -3.369 1 93.38 98 CYS B N 1
ATOM 3598 C CA . CYS B 1 98 ? -21.953 -25.562 -4.781 1 93.38 98 CYS B CA 1
ATOM 3599 C C . CYS B 1 98 ? -20.469 -25.297 -5.027 1 93.38 98 CYS B C 1
ATOM 3601 O O . CYS B 1 98 ? -19.969 -24.234 -4.672 1 93.38 98 CYS B O 1
ATOM 3603 N N . ILE B 1 99 ? -19.766 -26.266 -5.59 1 95.5 99 ILE B N 1
ATOM 3604 C CA . ILE B 1 99 ? -18.375 -26.125 -5.98 1 95.5 99 ILE B CA 1
ATOM 3605 C C . ILE B 1 99 ? -18.281 -25.828 -7.48 1 95.5 99 ILE B C 1
ATOM 3607 O O . ILE B 1 99 ? -18.656 -26.672 -8.305 1 95.5 99 ILE B O 1
ATOM 3611 N N . LEU B 1 100 ? -17.859 -24.625 -7.762 1 95.19 100 LEU B N 1
ATOM 3612 C CA . LEU B 1 100 ? -17.703 -24.219 -9.156 1 95.19 100 LEU B CA 1
ATOM 3613 C C . LEU B 1 100 ? -16.266 -24.422 -9.633 1 95.19 100 LEU B C 1
ATOM 3615 O O . LEU B 1 100 ? -15.32 -24.094 -8.922 1 95.19 100 LEU B O 1
ATOM 3619 N N . GLU B 1 101 ? -16.156 -25.016 -10.82 1 96.06 101 GLU B N 1
ATOM 3620 C CA . GLU B 1 101 ? -14.852 -25.266 -11.43 1 96.06 101 GLU B CA 1
ATOM 3621 C C . GLU B 1 101 ? -14.812 -24.766 -12.875 1 96.06 101 GLU B C 1
ATOM 3623 O O . GLU B 1 101 ? -15.812 -24.859 -13.602 1 96.06 101 GLU B O 1
ATOM 3628 N N . ALA B 1 102 ? -13.734 -24.156 -13.18 1 96.06 102 ALA B N 1
ATOM 3629 C CA . ALA B 1 102 ? -13.484 -23.719 -14.547 1 96.06 102 ALA B CA 1
ATOM 3630 C C . ALA B 1 102 ? -12.352 -24.516 -15.188 1 96.06 102 ALA B C 1
ATOM 3632 O O . ALA B 1 102 ? -11.25 -24.578 -14.641 1 96.06 102 ALA B O 1
ATOM 3633 N N . GLY B 1 103 ? -12.688 -25.094 -16.328 1 94.44 103 GLY B N 1
ATOM 3634 C CA . GLY B 1 103 ? -11.68 -25.781 -17.109 1 94.44 103 GLY B CA 1
ATOM 3635 C C . GLY B 1 103 ? -11.156 -24.969 -18.266 1 94.44 103 GLY B C 1
ATOM 3636 O O . GLY B 1 103 ? -11.492 -23.781 -18.406 1 94.44 103 GLY B O 1
ATOM 3637 N N . CYS B 1 104 ? -10.273 -25.672 -19.062 1 93.31 104 CYS B N 1
ATOM 3638 C CA . CYS B 1 104 ? -9.656 -25 -20.203 1 93.31 104 CYS B CA 1
ATOM 3639 C C . CYS B 1 104 ? -10.719 -24.359 -21.094 1 93.31 104 CYS B C 1
ATOM 3641 O O . CYS B 1 104 ? -11.68 -25.031 -21.484 1 93.31 104 CYS B O 1
ATOM 3643 N N . GLY B 1 105 ? -10.531 -23.062 -21.359 1 93.75 105 GLY B N 1
ATOM 3644 C CA . GLY B 1 105 ? -11.445 -22.344 -22.234 1 93.75 105 GLY B CA 1
ATOM 3645 C C . GLY B 1 105 ? -12.578 -21.656 -21.5 1 93.75 105 GLY B C 1
ATOM 3646 O O . GLY B 1 105 ? -13.289 -20.828 -22.078 1 93.75 105 GLY B O 1
ATOM 3647 N N . ASP B 1 106 ? -12.711 -21.922 -20.234 1 94.94 106 ASP B N 1
ATOM 3648 C CA . ASP B 1 106 ? -13.852 -21.406 -19.484 1 94.94 106 ASP B CA 1
ATOM 3649 C C . ASP B 1 106 ? -13.586 -20 -18.984 1 94.94 106 ASP B C 1
ATOM 3651 O O . ASP B 1 106 ? -12.445 -19.516 -19.016 1 94.94 106 ASP B O 1
ATOM 3655 N N . THR B 1 107 ? -14.625 -19.328 -18.562 1 94.31 107 THR B N 1
ATOM 3656 C CA . THR B 1 107 ? -14.586 -18.016 -17.938 1 94.31 107 THR B CA 1
ATOM 3657 C C . THR B 1 107 ? -14.984 -18.078 -16.469 1 94.31 107 THR B C 1
ATOM 3659 O O . THR B 1 107 ? -15.992 -18.703 -16.125 1 94.31 107 THR B O 1
ATOM 3662 N N . VAL B 1 108 ? -14.141 -17.547 -15.703 1 94.56 108 VAL B N 1
ATOM 3663 C CA . VAL B 1 108 ? -14.453 -17.406 -14.281 1 94.56 108 VAL B CA 1
ATOM 3664 C C . VAL B 1 108 ? -15.172 -16.078 -14.047 1 94.56 108 VAL B C 1
ATOM 3666 O O . VAL B 1 108 ? -14.641 -15.008 -14.352 1 94.56 108 VAL B O 1
ATOM 3669 N N . GLU B 1 109 ? -16.328 -16.109 -13.469 1 90.81 109 GLU B N 1
ATOM 3670 C CA . GLU B 1 109 ? -17.094 -14.875 -13.25 1 90.81 109 GLU B CA 1
ATOM 3671 C C . GLU B 1 109 ? -17.812 -14.906 -11.906 1 90.81 109 GLU B C 1
ATOM 3673 O O . GLU B 1 109 ? -18.609 -14.023 -11.609 1 90.81 109 GLU B O 1
ATOM 3678 N N . ARG B 1 110 ? -17.562 -15.953 -11.188 1 89.31 110 ARG B N 1
ATOM 3679 C CA . ARG B 1 110 ? -18.172 -16.078 -9.867 1 89.31 110 ARG B CA 1
ATOM 3680 C C . ARG B 1 110 ? -17.125 -16.359 -8.805 1 89.31 110 ARG B C 1
ATOM 3682 O O . ARG B 1 110 ? -16.141 -17.062 -9.062 1 89.31 110 ARG B O 1
ATOM 3689 N N . ASN B 1 111 ? -17.422 -15.852 -7.645 1 89.75 111 ASN B N 1
ATOM 3690 C CA . ASN B 1 111 ? -16.5 -16.031 -6.535 1 89.75 111 ASN B CA 1
ATOM 3691 C C . ASN B 1 111 ? -16.312 -17.5 -6.172 1 89.75 111 ASN B C 1
ATOM 3693 O O . ASN B 1 111 ? -17.25 -18.297 -6.309 1 89.75 111 ASN B O 1
ATOM 3697 N N . ARG B 1 112 ? -15.102 -17.875 -5.777 1 92.25 112 ARG B N 1
ATOM 3698 C CA . ARG B 1 112 ? -14.734 -19.203 -5.293 1 92.25 112 ARG B CA 1
ATOM 3699 C C . ARG B 1 112 ? -14.844 -20.25 -6.406 1 92.25 112 ARG B C 1
ATOM 3701 O O . ARG B 1 112 ? -15.289 -21.375 -6.176 1 92.25 112 ARG B O 1
ATOM 3708 N N . THR B 1 113 ? -14.688 -19.797 -7.555 1 95.25 113 THR B N 1
ATOM 3709 C CA . THR B 1 113 ? -14.539 -20.734 -8.664 1 95.25 113 THR B CA 1
ATOM 3710 C C . THR B 1 113 ? -13.102 -21.234 -8.75 1 95.25 113 THR B C 1
ATOM 3712 O O . THR B 1 113 ? -12.148 -20.469 -8.656 1 95.25 113 THR B O 1
ATOM 3715 N N . TYR B 1 114 ? -12.969 -22.578 -8.898 1 96.94 114 TYR B N 1
ATOM 3716 C CA . TYR B 1 114 ? -11.641 -23.156 -9 1 96.94 114 TYR B CA 1
ATOM 3717 C C . TYR B 1 114 ? -11.219 -23.312 -10.461 1 96.94 114 TYR B C 1
ATOM 3719 O O . TYR B 1 114 ? -11.953 -23.875 -11.266 1 96.94 114 TYR B O 1
ATOM 3727 N N . ILE B 1 115 ? -10.055 -22.781 -10.75 1 97.12 115 ILE B N 1
ATOM 3728 C CA . ILE B 1 115 ? -9.43 -23.047 -12.039 1 97.12 115 ILE B CA 1
ATOM 3729 C C . ILE B 1 115 ? -8.648 -24.359 -11.969 1 97.12 115 ILE B C 1
ATOM 3731 O O . ILE B 1 115 ? -7.711 -24.484 -11.188 1 97.12 115 ILE B O 1
ATOM 3735 N N . ILE B 1 116 ? -9.047 -25.312 -12.781 1 95.38 116 ILE B N 1
ATOM 3736 C CA . ILE B 1 116 ? -8.453 -26.641 -12.633 1 95.38 116 ILE B CA 1
ATOM 3737 C C . ILE B 1 116 ? -7.957 -27.125 -13.992 1 95.38 116 ILE B C 1
ATOM 3739 O O . ILE B 1 116 ? -8.344 -26.594 -15.031 1 95.38 116 ILE B O 1
ATOM 3743 N N . ASN B 1 117 ? -7.039 -28.031 -13.898 1 89.94 117 ASN B N 1
ATOM 3744 C CA . ASN B 1 117 ? -6.656 -28.797 -15.086 1 89.94 117 ASN B CA 1
ATOM 3745 C C . ASN B 1 117 ? -7.625 -29.953 -15.344 1 89.94 117 ASN B C 1
ATOM 3747 O O . ASN B 1 117 ? -7.695 -30.891 -14.555 1 89.94 117 ASN B O 1
ATOM 3751 N N . ASN B 1 118 ? -8.43 -29.891 -16.312 1 81.5 118 ASN B N 1
ATOM 3752 C CA . ASN B 1 118 ? -9.383 -30.953 -16.625 1 81.5 118 ASN B CA 1
ATOM 3753 C C . ASN B 1 118 ? -8.781 -32 -17.547 1 81.5 118 ASN B C 1
ATOM 3755 O O . ASN B 1 118 ? -9.383 -32.375 -18.562 1 81.5 118 ASN B O 1
ATOM 3759 N N . GLY B 1 119 ? -7.617 -32.469 -17.266 1 77.88 119 GLY B N 1
ATOM 3760 C CA . GLY B 1 119 ? -7.02 -33.562 -17.984 1 77.88 119 GLY B CA 1
ATOM 3761 C C . GLY B 1 119 ? -6.207 -33.125 -19.188 1 77.88 119 GLY B C 1
ATOM 3762 O O . GLY B 1 119 ? -5.738 -33.969 -19.969 1 77.88 119 GLY B O 1
ATOM 3763 N N . THR B 1 120 ? -6.07 -31.828 -19.406 1 78.5 120 THR B N 1
ATOM 3764 C CA . THR B 1 120 ? -5.246 -31.344 -20.516 1 78.5 120 THR B CA 1
ATOM 3765 C C . THR B 1 120 ? -3.777 -31.672 -20.266 1 78.5 120 THR B C 1
ATOM 3767 O O . THR B 1 120 ? -3.248 -31.422 -19.188 1 78.5 120 THR B O 1
ATOM 3770 N N . THR B 1 121 ? -3.203 -32.312 -21.25 1 78.75 121 THR B N 1
ATOM 3771 C CA . THR B 1 121 ? -1.826 -32.781 -21.062 1 78.75 121 THR B CA 1
ATOM 3772 C C . THR B 1 121 ? -0.876 -31.984 -21.953 1 78.75 121 THR B C 1
ATOM 3774 O O . THR B 1 121 ? 0.338 -31.984 -21.734 1 78.75 121 THR B O 1
ATOM 3777 N N . SER B 1 122 ? -1.374 -31.344 -22.969 1 83.56 122 SER B N 1
ATOM 3778 C CA . SER B 1 122 ? -0.526 -30.578 -23.875 1 83.56 122 SER B CA 1
ATOM 3779 C C . SER B 1 122 ? -1.312 -29.453 -24.547 1 83.56 122 SER B C 1
ATOM 3781 O O . SER B 1 122 ? -2.539 -29.391 -24.438 1 83.56 122 SER B O 1
ATOM 3783 N N . GLY B 1 123 ? -0.454 -28.531 -25.156 1 88.06 123 GLY B N 1
ATOM 3784 C CA . GLY B 1 123 ? -1.068 -27.422 -25.875 1 88.06 123 GLY B CA 1
ATOM 3785 C C . GLY B 1 123 ? -1.246 -26.188 -25 1 88.06 123 GLY B C 1
ATOM 3786 O O . GLY B 1 123 ? -0.466 -25.953 -24.078 1 88.06 123 GLY B O 1
ATOM 3787 N N . THR B 1 124 ? -2.133 -25.344 -25.484 1 92 124 THR B N 1
ATOM 3788 C CA . THR B 1 124 ? -2.391 -24.078 -24.797 1 92 124 THR B CA 1
ATOM 3789 C C . THR B 1 124 ? -3.789 -24.078 -24.188 1 92 124 THR B C 1
ATOM 3791 O O . THR B 1 124 ? -4.77 -24.391 -24.859 1 92 124 THR B O 1
ATOM 3794 N N . CYS B 1 125 ? -3.834 -23.891 -22.953 1 92.94 125 CYS B N 1
ATOM 3795 C CA . CYS B 1 125 ? -5.098 -23.719 -22.25 1 92.94 125 CYS B CA 1
ATOM 3796 C C . CYS B 1 125 ? -5.27 -22.281 -21.766 1 92.94 125 CYS B C 1
ATOM 3798 O O . CYS B 1 125 ? -4.367 -21.719 -21.141 1 92.94 125 CYS B O 1
ATOM 3800 N N . THR B 1 126 ? -6.418 -21.703 -22.016 1 94.75 126 THR B N 1
ATOM 3801 C CA . THR B 1 126 ? -6.68 -20.328 -21.609 1 94.75 126 THR B CA 1
ATOM 3802 C C . THR B 1 126 ? -7.898 -20.266 -20.688 1 94.75 126 THR B C 1
ATOM 3804 O O . THR B 1 126 ? -8.875 -20.984 -20.906 1 94.75 126 THR B O 1
ATOM 3807 N N . TYR B 1 127 ? -7.805 -19.469 -19.703 1 95.75 127 TYR B N 1
ATOM 3808 C CA . TYR B 1 127 ? -8.898 -19.125 -18.797 1 95.75 127 TYR B CA 1
ATOM 3809 C C . TYR B 1 127 ? -9.156 -17.625 -18.797 1 95.75 127 TYR B C 1
ATOM 3811 O O . TYR B 1 127 ? -8.211 -16.828 -18.781 1 95.75 127 TYR B O 1
ATOM 3819 N N . THR B 1 128 ? -10.367 -17.25 -18.828 1 94.56 128 THR B N 1
ATOM 3820 C CA . THR B 1 128 ? -10.711 -15.828 -18.734 1 94.56 128 THR B CA 1
ATOM 3821 C C . THR B 1 128 ? -11.266 -15.508 -17.344 1 94.56 128 THR B C 1
ATOM 3823 O O . THR B 1 128 ? -12.125 -16.219 -16.828 1 94.56 128 THR B O 1
ATOM 3826 N N . ILE B 1 129 ? -10.695 -14.555 -16.734 1 93.25 129 ILE B N 1
ATOM 3827 C CA . ILE B 1 129 ? -11.266 -14 -15.516 1 93.25 129 ILE B CA 1
ATOM 3828 C C . ILE B 1 129 ? -12.055 -12.734 -15.836 1 93.25 129 ILE B C 1
ATOM 3830 O O . ILE B 1 129 ? -11.492 -11.742 -16.297 1 93.25 129 ILE B O 1
ATOM 3834 N N . ALA B 1 130 ? -13.32 -12.773 -15.586 1 90.38 130 ALA B N 1
ATOM 3835 C CA . ALA B 1 130 ? -14.211 -11.648 -15.844 1 90.38 130 ALA B CA 1
ATOM 3836 C C . ALA B 1 130 ? -14.57 -10.922 -14.547 1 90.38 130 ALA B C 1
ATOM 3838 O O . ALA B 1 130 ? -14.312 -11.43 -13.453 1 90.38 130 ALA B O 1
ATOM 3839 N N . PRO B 1 131 ? -15.023 -9.617 -14.773 1 85.44 131 PRO B N 1
ATOM 3840 C CA . PRO B 1 131 ? -15.555 -9 -13.562 1 85.44 131 PRO B CA 1
ATOM 3841 C C . PRO B 1 131 ? -16.656 -9.836 -12.906 1 85.44 131 PRO B C 1
ATOM 3843 O O . PRO B 1 131 ? -17.375 -10.562 -13.586 1 85.44 131 PRO B O 1
ATOM 3846 N N . MET B 1 132 ? -16.734 -9.672 -11.633 1 84.25 132 MET B N 1
ATOM 3847 C CA . MET B 1 132 ? -17.625 -10.516 -10.859 1 84.25 132 MET B CA 1
ATOM 3848 C C . MET B 1 132 ? -19.078 -10.305 -11.289 1 84.25 132 MET B C 1
ATOM 3850 O O . MET B 1 132 ? -19.531 -9.172 -11.406 1 84.25 132 MET B O 1
ATOM 3854 N N . LYS B 1 133 ? -19.688 -11.328 -11.656 1 74.56 133 LYS B N 1
ATOM 3855 C CA . LYS B 1 133 ? -21.125 -11.289 -11.922 1 74.56 133 LYS B CA 1
ATOM 3856 C C . LYS B 1 133 ? -21.922 -11.391 -10.625 1 74.56 133 LYS B C 1
ATOM 3858 O O . LYS B 1 133 ? -21.641 -12.25 -9.781 1 74.56 133 LYS B O 1
ATOM 3863 N N . ILE B 1 134 ? -22.578 -10.242 -10.344 1 57.44 134 ILE B N 1
ATOM 3864 C CA . ILE B 1 134 ? -23.422 -10.227 -9.156 1 57.44 134 ILE B CA 1
ATOM 3865 C C . ILE B 1 134 ? -24.797 -10.789 -9.5 1 57.44 134 ILE B C 1
ATOM 3867 O O . ILE B 1 134 ? -25.484 -10.273 -10.383 1 57.44 134 ILE B O 1
ATOM 3871 N N . ASP B 1 135 ? -24.844 -12.078 -9.445 1 51.53 135 ASP B N 1
ATOM 3872 C CA . ASP B 1 135 ? -26.125 -12.672 -9.812 1 51.53 135 ASP B CA 1
ATOM 3873 C C . ASP B 1 135 ? -27.281 -11.953 -9.125 1 51.53 135 ASP B C 1
ATOM 3875 O O . ASP B 1 135 ? -28.438 -12.164 -9.477 1 51.53 135 ASP B O 1
ATOM 3879 N N . TYR B 1 136 ? -27.172 -11.367 -8.016 1 40.69 136 TYR B N 1
ATOM 3880 C CA . TYR B 1 136 ? -28.422 -11.242 -7.273 1 40.69 136 TYR B CA 1
ATOM 3881 C C . TYR B 1 136 ? -29.141 -9.945 -7.641 1 40.69 136 TYR B C 1
ATOM 3883 O O . TYR B 1 136 ? -28.516 -8.898 -7.789 1 40.69 136 TYR B O 1
ATOM 3891 N N . LYS B 1 137 ? -30.234 -10.109 -8.305 1 37.5 137 LYS B N 1
ATOM 3892 C CA . LYS B 1 137 ? -31.328 -9.148 -8.375 1 37.5 137 LYS B CA 1
ATOM 3893 C C . LYS B 1 137 ? -31.562 -8.469 -7.027 1 37.5 137 LYS B C 1
ATOM 3895 O O . LYS B 1 137 ? -32.656 -7.973 -6.754 1 37.5 137 LYS B O 1
ATOM 3900 N N . VAL B 1 138 ? -31.047 -8.633 -6.113 1 33.62 138 VAL B N 1
ATOM 3901 C CA . VAL B 1 138 ? -31.578 -7.898 -4.965 1 33.62 138 VAL B CA 1
ATOM 3902 C C . VAL B 1 138 ? -31.406 -6.398 -5.195 1 33.62 138 VAL B C 1
ATOM 3904 O O . VAL B 1 138 ? -30.297 -5.883 -5.219 1 33.62 138 VAL B O 1
ATOM 3907 N N . LYS B 1 139 ? -32.281 -5.867 -5.934 1 34.94 139 LYS B N 1
ATOM 3908 C CA . LYS B 1 139 ? -32.531 -4.434 -6.055 1 34.94 139 LYS B CA 1
ATOM 3909 C C . LYS B 1 139 ? -32.344 -3.727 -4.719 1 34.94 139 LYS B C 1
ATOM 3911 O O . LYS B 1 139 ? -31.844 -2.594 -4.68 1 34.94 139 LYS B O 1
ATOM 3916 N N . ASN B 1 140 ? -33.125 -4.008 -3.779 1 30.94 140 ASN B N 1
ATOM 3917 C CA . ASN B 1 140 ? -33.5 -3.07 -2.719 1 30.94 140 ASN B CA 1
ATOM 3918 C C . ASN B 1 140 ? -32.344 -2.875 -1.739 1 30.94 140 ASN B C 1
ATOM 3920 O O . ASN B 1 140 ? -32.438 -2.076 -0.806 1 30.94 140 ASN B O 1
ATOM 3924 N N . SER B 1 141 ? -31.891 -4.051 -1.184 1 31.73 141 SER B N 1
ATOM 3925 C CA . SER B 1 141 ? -31.078 -3.695 -0.024 1 31.73 141 SER B CA 1
ATOM 3926 C C . SER B 1 141 ? -29.797 -2.982 -0.442 1 31.73 141 SER B C 1
ATOM 3928 O O . SER B 1 141 ? -29.25 -3.26 -1.509 1 31.73 141 SER B O 1
ATOM 3930 N N . VAL B 1 142 ? -29.703 -1.848 -0.046 1 31.75 142 VAL B N 1
ATOM 3931 C CA . VAL B 1 142 ? -28.562 -0.927 -0.07 1 31.75 142 VAL B CA 1
ATOM 3932 C C . VAL B 1 142 ? -27.266 -1.716 -0.081 1 31.75 142 VAL B C 1
ATOM 3934 O O . VAL B 1 142 ? -26.312 -1.371 0.63 1 31.75 142 VAL B O 1
ATOM 3937 N N . SER B 1 143 ? -27.453 -3.031 -0.031 1 35.19 143 SER B N 1
ATOM 3938 C CA . SER B 1 143 ? -26.125 -3.648 -0.032 1 35.19 143 SER B CA 1
ATOM 3939 C C . SER B 1 143 ? -25.328 -3.248 -1.271 1 35.19 143 SER B C 1
ATOM 3941 O O . SER B 1 143 ? -25.734 -3.547 -2.396 1 35.19 143 SER B O 1
ATOM 3943 N N . GLU B 1 144 ? -25.078 -2.051 -1.462 1 38.06 144 GLU B N 1
ATOM 3944 C CA . GLU B 1 144 ? -24.141 -1.54 -2.463 1 38.06 144 GLU B CA 1
ATOM 3945 C C . GLU B 1 144 ? -23.328 -2.67 -3.086 1 38.06 144 GLU B C 1
ATOM 3947 O O . GLU B 1 144 ? -22.719 -3.463 -2.371 1 38.06 144 GLU B O 1
ATOM 3952 N N . ALA B 1 145 ? -23.969 -3.26 -4.023 1 42.62 145 ALA B N 1
ATOM 3953 C CA . ALA B 1 145 ? -23.266 -4.172 -4.93 1 42.62 145 ALA B CA 1
ATOM 3954 C C . ALA B 1 145 ? -21.766 -3.959 -4.875 1 42.62 145 ALA B C 1
ATOM 3956 O O . ALA B 1 145 ? -21.234 -2.99 -5.438 1 42.62 145 ALA B O 1
ATOM 3957 N N . VAL B 1 146 ? -21.219 -4.098 -3.707 1 52.44 146 VAL B N 1
ATOM 3958 C CA . VAL B 1 146 ? -19.797 -3.861 -3.441 1 52.44 146 VAL B CA 1
ATOM 3959 C C . VAL B 1 146 ? -18.953 -4.586 -4.484 1 52.44 146 VAL B C 1
ATOM 3961 O O . VAL B 1 146 ? -18.906 -5.816 -4.512 1 52.44 146 VAL B O 1
ATOM 3964 N N . GLY B 1 147 ? -18.984 -4.059 -5.801 1 69 147 GLY B N 1
ATOM 3965 C CA . GLY B 1 147 ? -18.094 -4.551 -6.84 1 69 147 GLY B CA 1
ATOM 3966 C C . GLY B 1 147 ? -16.719 -4.949 -6.316 1 69 147 GLY B C 1
ATOM 3967 O O . GLY B 1 147 ? -16.297 -4.492 -5.25 1 69 147 GLY B O 1
ATOM 3968 N N . ALA B 1 148 ? -16.312 -6.145 -6.789 1 83.75 148 ALA B N 1
ATOM 3969 C CA . ALA B 1 148 ? -14.953 -6.566 -6.477 1 83.75 148 ALA B CA 1
ATOM 3970 C C . ALA B 1 148 ? -13.93 -5.664 -7.164 1 83.75 148 ALA B C 1
ATOM 3972 O O . ALA B 1 148 ? -14.133 -5.242 -8.305 1 83.75 148 ALA B O 1
ATOM 3973 N N . CYS B 1 149 ? -12.93 -5.352 -6.445 1 83.38 149 CYS B N 1
ATOM 3974 C CA . CYS B 1 149 ? -11.883 -4.5 -7.004 1 83.38 149 CYS B CA 1
ATOM 3975 C C . CYS B 1 149 ? -10.594 -5.277 -7.207 1 83.38 149 CYS B C 1
ATOM 3977 O O . CYS B 1 149 ? -9.672 -4.801 -7.879 1 83.38 149 CYS B O 1
ATOM 3979 N N . GLN B 1 150 ? -10.562 -6.473 -6.66 1 89.88 150 GLN B N 1
ATOM 3980 C CA . GLN B 1 150 ? -9.406 -7.336 -6.855 1 89.88 150 GLN B CA 1
ATOM 3981 C C . GLN B 1 150 ? -9.812 -8.805 -6.922 1 89.88 150 GLN B C 1
ATOM 3983 O O . GLN B 1 150 ? -10.859 -9.188 -6.402 1 89.88 150 GLN B O 1
ATOM 3988 N N . VAL B 1 151 ? -9.039 -9.508 -7.605 1 92.88 151 VAL B N 1
ATOM 3989 C CA . VAL B 1 151 ? -9.141 -10.961 -7.57 1 92.88 151 VAL B CA 1
ATOM 3990 C C . VAL B 1 151 ? -7.848 -11.555 -7.016 1 92.88 151 VAL B C 1
ATOM 3992 O O . VAL B 1 151 ? -6.754 -11.156 -7.414 1 92.88 151 VAL B O 1
ATOM 3995 N N . ARG B 1 152 ? -8.031 -12.391 -6.055 1 95.62 152 ARG B N 1
ATOM 3996 C CA . ARG B 1 152 ? -6.883 -13.133 -5.535 1 95.62 152 ARG B CA 1
ATOM 3997 C C . ARG B 1 152 ? -6.891 -14.57 -6.035 1 95.62 152 ARG B C 1
ATOM 3999 O O . ARG B 1 152 ? -7.934 -15.227 -6.047 1 95.62 152 ARG B O 1
ATOM 4006 N N . LEU B 1 153 ? -5.793 -15.039 -6.543 1 96.75 153 LEU B N 1
ATOM 4007 C CA . LEU B 1 153 ? -5.594 -16.438 -6.934 1 96.75 153 LEU B CA 1
ATOM 4008 C C . LEU B 1 153 ? -4.715 -17.156 -5.918 1 96.75 153 LEU B C 1
ATOM 4010 O O . LEU B 1 153 ? -3.566 -16.766 -5.695 1 96.75 153 LEU B O 1
ATOM 4014 N N . ASP B 1 154 ? -5.285 -18.156 -5.32 1 97.69 154 ASP B N 1
ATOM 4015 C CA . ASP B 1 154 ? -4.52 -19 -4.414 1 97.69 154 ASP B CA 1
ATOM 4016 C C . ASP B 1 154 ? -4.156 -20.328 -5.086 1 97.69 154 ASP B C 1
ATOM 4018 O O . ASP B 1 154 ? -5.039 -21.078 -5.52 1 97.69 154 ASP B O 1
ATOM 4022 N N . PHE B 1 155 ? -2.867 -20.578 -5.145 1 98.12 155 PHE B N 1
ATOM 4023 C CA . PHE B 1 155 ? -2.398 -21.812 -5.762 1 98.12 155 PHE B CA 1
ATOM 4024 C C . PHE B 1 155 ? -2.447 -22.969 -4.77 1 98.12 155 PHE B C 1
ATOM 4026 O O . PHE B 1 155 ? -1.44 -23.281 -4.133 1 98.12 155 PHE B O 1
ATOM 4033 N N . GLU B 1 156 ? -3.541 -23.672 -4.805 1 97.06 156 GLU B N 1
ATOM 4034 C CA . GLU B 1 156 ? -3.693 -24.781 -3.871 1 97.06 156 GLU B CA 1
ATOM 4035 C C . GLU B 1 156 ? -2.895 -26 -4.328 1 97.06 156 GLU B C 1
ATOM 4037 O O . GLU B 1 156 ? -2.344 -26.734 -3.506 1 97.06 156 GLU B O 1
ATOM 4042 N N . THR B 1 157 ? -2.98 -26.234 -5.57 1 95.38 157 THR B N 1
ATOM 4043 C CA . THR B 1 157 ? -2.076 -27.141 -6.273 1 95.38 157 THR B CA 1
ATOM 4044 C C . THR B 1 157 ? -1.489 -26.453 -7.508 1 95.38 157 THR B C 1
ATOM 4046 O O . THR B 1 157 ? -2.193 -25.734 -8.227 1 95.38 157 THR B O 1
ATOM 4049 N N . PHE B 1 158 ? -0.226 -26.703 -7.672 1 96.44 158 PHE B N 1
ATOM 4050 C CA . PHE B 1 158 ? 0.398 -26.109 -8.852 1 96.44 158 PHE B CA 1
ATOM 4051 C C . PHE B 1 158 ? 1.702 -26.828 -9.188 1 96.44 158 PHE B C 1
ATOM 4053 O O . PHE B 1 158 ? 2.697 -26.688 -8.477 1 96.44 158 PHE B O 1
ATOM 4060 N N . SER B 1 159 ? 1.65 -27.562 -10.211 1 93.81 159 SER B N 1
ATOM 4061 C CA . SER B 1 159 ? 2.822 -28.297 -10.672 1 93.81 159 SER B CA 1
ATOM 4062 C C . SER B 1 159 ? 2.924 -28.281 -12.195 1 93.81 159 SER B C 1
ATOM 4064 O O . SER B 1 159 ? 2.002 -28.719 -12.891 1 93.81 159 SER B O 1
ATOM 4066 N N . LEU B 1 160 ? 3.926 -27.688 -12.68 1 93.62 160 LEU B N 1
ATOM 4067 C CA . LEU B 1 160 ? 4.301 -27.672 -14.086 1 93.62 160 LEU B CA 1
ATOM 4068 C C . LEU B 1 160 ? 5.754 -28.094 -14.266 1 93.62 160 LEU B C 1
ATOM 4070 O O . LEU B 1 160 ? 6.445 -28.391 -13.289 1 93.62 160 LEU B O 1
ATOM 4074 N N . SER B 1 161 ? 6.16 -28.172 -15.523 1 91.06 161 SER B N 1
ATOM 4075 C CA . SER B 1 161 ? 7.555 -28.516 -15.781 1 91.06 161 SER B CA 1
ATOM 4076 C C . SER B 1 161 ? 8.492 -27.438 -15.25 1 91.06 161 SER B C 1
ATOM 4078 O O . SER B 1 161 ? 8.164 -26.25 -15.258 1 91.06 161 SER B O 1
ATOM 4080 N N . GLN B 1 162 ? 9.656 -27.922 -14.812 1 89.81 162 GLN B N 1
ATOM 4081 C CA . GLN B 1 162 ? 10.68 -27 -14.32 1 89.81 162 GLN B CA 1
ATOM 4082 C C . GLN B 1 162 ? 11.195 -26.109 -15.438 1 89.81 162 GLN B C 1
ATOM 4084 O O . GLN B 1 162 ? 11.07 -26.438 -16.609 1 89.81 162 GLN B O 1
ATOM 4089 N N . PRO B 1 163 ? 11.703 -24.891 -15.016 1 89.38 163 PRO B N 1
ATOM 4090 C CA . PRO B 1 163 ? 12.32 -24.062 -16.047 1 89.38 163 PRO B CA 1
ATOM 4091 C C . PRO B 1 163 ? 13.469 -24.766 -16.766 1 89.38 163 PRO B C 1
ATOM 4093 O O . PRO B 1 163 ? 14.008 -25.75 -16.25 1 89.38 163 PRO B O 1
ATOM 4096 N N . ASP B 1 164 ? 13.805 -24.203 -17.906 1 83.81 164 ASP B N 1
ATOM 4097 C CA . ASP B 1 164 ? 14.883 -24.781 -18.703 1 83.81 164 ASP B CA 1
ATOM 4098 C C . ASP B 1 164 ? 16.188 -24.812 -17.922 1 83.81 164 ASP B C 1
ATOM 4100 O O . ASP B 1 164 ? 16.594 -23.812 -17.328 1 83.81 164 ASP B O 1
ATOM 4104 N N . GLN B 1 165 ? 16.922 -25.969 -17.875 1 76.88 165 GLN B N 1
ATOM 4105 C CA . GLN B 1 165 ? 18.109 -26.172 -17.062 1 76.88 165 GLN B CA 1
ATOM 4106 C C . GLN B 1 165 ? 19.375 -25.719 -17.812 1 76.88 165 GLN B C 1
ATOM 4108 O O . GLN B 1 165 ? 20.453 -25.641 -17.219 1 76.88 165 GLN B O 1
ATOM 4113 N N . GLY B 1 166 ? 19.453 -24.953 -18.812 1 64.12 166 GLY B N 1
ATOM 4114 C CA . GLY B 1 166 ? 20.594 -24.375 -19.516 1 64.12 166 GLY B CA 1
ATOM 4115 C C . GLY B 1 166 ? 21.422 -25.422 -20.25 1 64.12 166 GLY B C 1
ATOM 4116 O O . GLY B 1 166 ? 22.609 -25.219 -20.5 1 64.12 166 GLY B O 1
ATOM 4117 N N . THR B 1 167 ? 21.125 -26.719 -20.344 1 53.84 167 THR B N 1
ATOM 4118 C CA . THR B 1 167 ? 22.125 -27.594 -20.938 1 53.84 167 THR B CA 1
ATOM 4119 C C . THR B 1 167 ? 22.594 -27.062 -22.281 1 53.84 167 THR B C 1
ATOM 4121 O O . THR B 1 167 ? 23.641 -27.469 -22.781 1 53.84 167 THR B O 1
ATOM 4124 N N . THR B 1 168 ? 21.891 -26.641 -23.109 1 47.03 168 THR B N 1
ATOM 4125 C CA . THR B 1 168 ? 22.5 -26.469 -24.422 1 47.03 168 THR B CA 1
ATOM 4126 C C . THR B 1 168 ? 22.953 -25.031 -24.625 1 47.03 168 THR B C 1
ATOM 4128 O O . THR B 1 168 ? 24.016 -24.781 -25.203 1 47.03 168 THR B O 1
ATOM 4131 N N . THR B 1 169 ? 22.188 -24 -25 1 44.16 169 THR B N 1
ATOM 4132 C CA . THR B 1 169 ? 22.594 -22.641 -25.344 1 44.16 169 THR B CA 1
ATOM 4133 C C . THR B 1 169 ? 22.312 -21.688 -24.188 1 44.16 169 THR B C 1
ATOM 4135 O O . THR B 1 169 ? 21.234 -21.734 -23.594 1 44.16 169 THR B O 1
ATOM 4138 N N . PRO B 1 170 ? 23.453 -21.062 -23.578 1 49.62 170 PRO B N 1
ATOM 4139 C CA . PRO B 1 170 ? 23.5 -20.172 -22.422 1 49.62 170 PRO B CA 1
ATOM 4140 C C . PRO B 1 170 ? 22.25 -19.297 -22.312 1 49.62 170 PRO B C 1
ATOM 4142 O O . PRO B 1 170 ? 21.859 -18.922 -21.203 1 49.62 170 PRO B O 1
ATOM 4145 N N . ASN B 1 171 ? 21.578 -19.094 -23.422 1 49.5 171 ASN B N 1
ATOM 4146 C CA . ASN B 1 171 ? 20.719 -17.922 -23.516 1 49.5 171 ASN B CA 1
ATOM 4147 C C . ASN B 1 171 ? 19.297 -18.234 -23.062 1 49.5 171 ASN B C 1
ATOM 4149 O O . ASN B 1 171 ? 18.469 -17.328 -22.953 1 49.5 171 ASN B O 1
ATOM 4153 N N . ASN B 1 172 ? 19.078 -19.516 -22.688 1 56.41 172 ASN B N 1
ATOM 4154 C CA . ASN B 1 172 ? 17.656 -19.703 -22.375 1 56.41 172 ASN B CA 1
ATOM 4155 C C . ASN B 1 172 ? 17.469 -20.406 -21.031 1 56.41 172 ASN B C 1
ATOM 4157 O O . ASN B 1 172 ? 16.469 -21.094 -20.828 1 56.41 172 ASN B O 1
ATOM 4161 N N . ALA B 1 173 ? 18.438 -20.203 -20.125 1 63.75 173 ALA B N 1
ATOM 4162 C CA . ALA B 1 173 ? 18.312 -20.891 -18.844 1 63.75 173 ALA B CA 1
ATOM 4163 C C . ALA B 1 173 ? 17.359 -20.141 -17.906 1 63.75 173 ALA B C 1
ATOM 4165 O O . ALA B 1 173 ? 17.281 -18.906 -17.953 1 63.75 173 ALA B O 1
ATOM 4166 N N . SER B 1 174 ? 16.5 -20.875 -17.281 1 78.75 174 SER B N 1
ATOM 4167 C CA . SER B 1 174 ? 15.664 -20.453 -16.156 1 78.75 174 SER B CA 1
ATOM 4168 C C . SER B 1 174 ? 14.328 -19.906 -16.656 1 78.75 174 SER B C 1
ATOM 4170 O O . SER B 1 174 ? 13.57 -19.328 -15.867 1 78.75 174 SER B O 1
ATOM 4172 N N . VAL B 1 175 ? 14.125 -20.156 -18.016 1 86.94 175 VAL B N 1
ATOM 4173 C CA . VAL B 1 175 ? 12.875 -19.625 -18.562 1 86.94 175 VAL B CA 1
ATOM 4174 C C . VAL B 1 175 ? 11.859 -20.766 -18.703 1 86.94 175 VAL B C 1
ATOM 4176 O O . VAL B 1 175 ? 12.234 -21.922 -18.938 1 86.94 175 VAL B O 1
ATOM 4179 N N . CYS B 1 176 ? 10.641 -20.453 -18.578 1 90.25 176 CYS B N 1
ATOM 4180 C CA . CYS B 1 176 ? 9.547 -21.422 -18.625 1 90.25 176 CYS B CA 1
ATOM 4181 C C . CYS B 1 176 ? 9.156 -21.734 -20.078 1 90.25 176 CYS B C 1
ATOM 4183 O O . CYS B 1 176 ? 8.055 -21.391 -20.5 1 90.25 176 CYS B O 1
ATOM 4185 N N . ASN B 1 177 ? 10.008 -22.562 -20.766 1 86 177 ASN B N 1
ATOM 4186 C CA . ASN B 1 177 ? 9.797 -22.828 -22.188 1 86 177 ASN B CA 1
ATOM 4187 C C . ASN B 1 177 ? 8.992 -24.109 -22.391 1 86 177 ASN B C 1
ATOM 4189 O O . ASN B 1 177 ? 8.336 -24.281 -23.422 1 86 177 ASN B O 1
ATOM 4193 N N . ILE B 1 178 ? 9.078 -25.047 -21.469 1 87.56 178 ILE B N 1
ATOM 4194 C CA . ILE B 1 178 ? 8.352 -26.297 -21.594 1 87.56 178 ILE B CA 1
ATOM 4195 C C . ILE B 1 178 ? 6.898 -26.109 -21.172 1 87.56 178 ILE B C 1
ATOM 4197 O O . ILE B 1 178 ? 5.977 -26.359 -21.953 1 87.56 178 ILE B O 1
ATOM 4201 N N . ASP B 1 179 ? 6.773 -25.734 -19.969 1 91.69 179 ASP B N 1
ATOM 4202 C CA . ASP B 1 179 ? 5.469 -25.312 -19.469 1 91.69 179 ASP B CA 1
ATOM 4203 C C . ASP B 1 179 ? 5.5 -23.859 -18.984 1 91.69 179 ASP B C 1
ATOM 4205 O O . ASP B 1 179 ? 6.516 -23.406 -18.469 1 91.69 179 ASP B O 1
ATOM 4209 N N . SER B 1 180 ? 4.43 -23.172 -19.172 1 94.31 180 SER B N 1
ATOM 4210 C CA . SER B 1 180 ? 4.379 -21.797 -18.672 1 94.31 180 SER B CA 1
ATOM 4211 C C . SER B 1 180 ? 2.967 -21.422 -18.234 1 94.31 180 SER B C 1
ATOM 4213 O O . SER B 1 180 ? 1.985 -21.875 -18.844 1 94.31 180 SER B O 1
ATOM 4215 N N . PHE B 1 181 ? 2.906 -20.781 -17.219 1 96.19 181 PHE B N 1
ATOM 4216 C CA . PHE B 1 181 ? 1.711 -20.141 -16.688 1 96.19 181 PHE B CA 1
ATOM 4217 C C . PHE B 1 181 ? 1.859 -18.625 -16.719 1 96.19 181 PHE B C 1
ATOM 4219 O O . PHE B 1 181 ? 2.779 -18.062 -16.125 1 96.19 181 PHE B O 1
ATOM 4226 N N . GLU B 1 182 ? 0.998 -17.953 -17.453 1 95.5 182 GLU B N 1
ATOM 4227 C CA . GLU B 1 182 ? 1.089 -16.5 -17.609 1 95.5 182 GLU B CA 1
ATOM 4228 C C . GLU B 1 182 ? -0.266 -15.828 -17.391 1 95.5 182 GLU B C 1
ATOM 4230 O O . GLU B 1 182 ? -1.296 -16.344 -17.844 1 95.5 182 GLU B O 1
ATOM 4235 N N . VAL B 1 183 ? -0.223 -14.766 -16.641 1 93.62 183 VAL B N 1
ATOM 4236 C CA . VAL B 1 183 ? -1.418 -13.953 -16.438 1 93.62 183 VAL B CA 1
ATOM 4237 C C . VAL B 1 183 ? -1.27 -12.625 -17.172 1 93.62 183 VAL B C 1
ATOM 4239 O O . VAL B 1 183 ? -0.3 -11.891 -16.953 1 93.62 183 VAL B O 1
ATOM 4242 N N . THR B 1 184 ? -2.178 -12.352 -18.062 1 88.38 184 THR B N 1
ATOM 4243 C CA . THR B 1 184 ? -2.176 -11.078 -18.781 1 88.38 184 THR B CA 1
ATOM 4244 C C . THR B 1 184 ? -3.457 -10.297 -18.516 1 88.38 184 THR B C 1
ATOM 4246 O O . THR B 1 184 ? -4.531 -10.891 -18.375 1 88.38 184 THR B O 1
ATOM 4249 N N . GLY B 1 185 ? -3.367 -9 -18.297 1 77.62 185 GLY B N 1
ATOM 4250 C CA . GLY B 1 185 ? -4.516 -8.148 -18.016 1 77.62 185 GLY B CA 1
ATOM 4251 C C . GLY B 1 185 ? -4.133 -6.707 -17.734 1 77.62 185 GLY B C 1
ATOM 4252 O O . GLY B 1 185 ? -3.225 -6.168 -18.375 1 77.62 185 GLY B O 1
ATOM 4253 N N . ASN B 1 186 ? -4.906 -6.168 -16.781 1 66 186 ASN B N 1
ATOM 4254 C CA . ASN B 1 186 ? -4.797 -4.742 -16.516 1 66 186 ASN B CA 1
ATOM 4255 C C . ASN B 1 186 ? -3.721 -4.449 -15.477 1 66 186 ASN B C 1
ATOM 4257 O O . ASN B 1 186 ? -3.832 -3.488 -14.711 1 66 186 ASN B O 1
ATOM 4261 N N . THR B 1 187 ? -2.855 -5.355 -15.344 1 69.06 187 THR B N 1
ATOM 4262 C CA . THR B 1 187 ? -1.766 -5.156 -14.391 1 69.06 187 THR B CA 1
ATOM 4263 C C . THR B 1 187 ? -0.413 -5.359 -15.07 1 69.06 187 THR B C 1
ATOM 4265 O O . THR B 1 187 ? -0.348 -5.816 -16.203 1 69.06 187 THR B O 1
ATOM 4268 N N . ASN B 1 188 ? 0.57 -4.828 -14.352 1 71.25 188 ASN B N 1
ATOM 4269 C CA . ASN B 1 188 ? 1.929 -5.102 -14.805 1 71.25 188 ASN B CA 1
ATOM 4270 C C . ASN B 1 188 ? 2.199 -6.602 -14.883 1 71.25 188 ASN B C 1
ATOM 4272 O O . ASN B 1 188 ? 1.97 -7.332 -13.922 1 71.25 188 ASN B O 1
ATOM 4276 N N . ALA B 1 189 ? 2.594 -6.953 -16.125 1 82.19 189 ALA B N 1
ATOM 4277 C CA . ALA B 1 189 ? 2.963 -8.352 -16.312 1 82.19 189 ALA B CA 1
ATOM 4278 C C . ALA B 1 189 ? 4.184 -8.711 -15.469 1 82.19 189 ALA B C 1
ATOM 4280 O O . ALA B 1 189 ? 5.211 -8.031 -15.531 1 82.19 189 ALA B O 1
ATOM 4281 N N . PHE B 1 190 ? 4.047 -9.688 -14.625 1 90.62 190 PHE B N 1
ATOM 4282 C CA . PHE B 1 190 ? 5.168 -10.055 -13.766 1 90.62 190 PHE B CA 1
ATOM 4283 C C . PHE B 1 190 ? 5.996 -11.164 -14.406 1 90.62 190 PHE B C 1
ATOM 4285 O O . PHE B 1 190 ? 7.055 -11.531 -13.883 1 90.62 190 PHE B O 1
ATOM 4292 N N . GLY B 1 191 ? 5.539 -11.711 -15.57 1 92.88 191 GLY B N 1
ATOM 4293 C CA . GLY B 1 191 ? 6.277 -12.758 -16.266 1 92.88 191 GLY B CA 1
ATOM 4294 C C . GLY B 1 191 ? 5.566 -14.102 -16.25 1 92.88 191 GLY B C 1
ATOM 4295 O O . GLY B 1 191 ? 4.383 -14.18 -15.914 1 92.88 191 GLY B O 1
ATOM 4296 N N . LYS B 1 192 ? 6.32 -15.094 -16.719 1 94.62 192 LYS B N 1
ATOM 4297 C CA . LYS B 1 192 ? 5.816 -16.453 -16.75 1 94.62 192 LYS B CA 1
ATOM 4298 C C . LYS B 1 192 ? 6.371 -17.281 -15.594 1 94.62 192 LYS B C 1
ATOM 4300 O O . LYS B 1 192 ? 7.551 -17.172 -15.258 1 94.62 192 LYS B O 1
ATOM 4305 N N . ILE B 1 193 ? 5.445 -18.062 -15.039 1 96.81 193 ILE B N 1
ATOM 4306 C CA . ILE B 1 193 ? 5.965 -18.953 -14.008 1 96.81 193 ILE B CA 1
ATOM 4307 C C . ILE B 1 193 ? 5.73 -20.406 -14.406 1 96.81 193 ILE B C 1
ATOM 4309 O O . ILE B 1 193 ? 4.934 -20.688 -15.312 1 96.81 193 ILE B O 1
ATOM 4313 N N . CYS B 1 194 ? 6.465 -21.297 -13.836 1 95 194 CYS B N 1
ATOM 4314 C CA . CYS B 1 194 ? 6.387 -22.734 -14.023 1 95 194 CYS B CA 1
ATOM 4315 C C . CYS B 1 194 ? 6.891 -23.469 -12.789 1 95 194 CYS B C 1
ATOM 4317 O O . CYS B 1 194 ? 7.059 -22.875 -11.727 1 95 194 CYS B O 1
ATOM 4319 N N . GLY B 1 195 ? 6.938 -24.75 -12.891 1 94.62 195 GLY B N 1
ATOM 4320 C CA . GLY B 1 195 ? 7.449 -25.547 -11.789 1 94.62 195 GLY B CA 1
ATOM 4321 C C . GLY B 1 195 ? 6.449 -25.734 -10.664 1 94.62 195 GLY B C 1
ATOM 4322 O O . GLY B 1 195 ? 5.254 -25.891 -10.906 1 94.62 195 GLY B O 1
ATOM 4323 N N . GLU B 1 196 ? 7.012 -25.781 -9.422 1 96.06 196 GLU B N 1
ATOM 4324 C CA . GLU B 1 196 ? 6.207 -26.047 -8.227 1 96.06 196 GLU B CA 1
ATOM 4325 C C . GLU B 1 196 ? 5.852 -24.75 -7.512 1 96.06 196 GLU B C 1
ATOM 4327 O O . GLU B 1 196 ? 6.734 -24.031 -7.035 1 96.06 196 GLU B O 1
ATOM 4332 N N . ASN B 1 197 ? 4.543 -24.469 -7.367 1 97.81 197 ASN B N 1
ATOM 4333 C CA . ASN B 1 197 ? 4.156 -23.203 -6.75 1 97.81 197 ASN B CA 1
ATOM 4334 C C . ASN B 1 197 ? 2.992 -23.391 -5.781 1 97.81 197 ASN B C 1
ATOM 4336 O O . ASN B 1 197 ? 2.279 -22.422 -5.473 1 97.81 197 ASN B O 1
ATOM 4340 N N . GLN B 1 198 ? 2.777 -24.641 -5.391 1 96.19 198 GLN B N 1
ATOM 4341 C CA . GLN B 1 198 ? 1.743 -24.859 -4.391 1 96.19 198 GLN B CA 1
ATOM 4342 C C . GLN B 1 198 ? 1.938 -23.953 -3.182 1 96.19 198 GLN B C 1
ATOM 4344 O O . GLN B 1 198 ? 3.055 -23.812 -2.676 1 96.19 198 GLN B O 1
ATOM 4349 N N . GLY B 1 199 ? 0.871 -23.234 -2.742 1 96.25 199 GLY B N 1
ATOM 4350 C CA . GLY B 1 199 ? 0.916 -22.391 -1.564 1 96.25 199 GLY B CA 1
ATOM 4351 C C . GLY B 1 199 ? 1.155 -20.922 -1.893 1 96.25 199 GLY B C 1
ATOM 4352 O O . GLY B 1 199 ? 1.01 -20.062 -1.029 1 96.25 199 GLY B O 1
ATOM 4353 N N . GLN B 1 200 ? 1.507 -20.625 -3.076 1 97.88 200 GLN B N 1
ATOM 4354 C CA . GLN B 1 200 ? 1.692 -19.234 -3.51 1 97.88 200 GLN B CA 1
ATOM 4355 C C . GLN B 1 200 ? 0.353 -18.578 -3.811 1 97.88 200 GLN B C 1
ATOM 4357 O O . GLN B 1 200 ? -0.679 -19.25 -3.881 1 97.88 200 GLN B O 1
ATOM 4362 N N . HIS B 1 201 ? 0.348 -17.219 -3.938 1 97.75 201 HIS B N 1
ATOM 4363 C CA . HIS B 1 201 ? -0.839 -16.484 -4.348 1 97.75 201 HIS B CA 1
ATOM 4364 C C . HIS B 1 201 ? -0.465 -15.258 -5.172 1 97.75 201 HIS B C 1
ATOM 4366 O O . HIS B 1 201 ? 0.692 -14.828 -5.172 1 97.75 201 HIS B O 1
ATOM 4372 N N . ILE B 1 202 ? -1.406 -14.75 -5.898 1 96.25 202 ILE B N 1
ATOM 4373 C CA . ILE B 1 202 ? -1.214 -13.477 -6.59 1 96.25 202 ILE B CA 1
ATOM 4374 C C . ILE B 1 202 ? -2.494 -12.648 -6.512 1 96.25 202 ILE B C 1
ATOM 4376 O O . ILE B 1 202 ? -3.592 -13.195 -6.402 1 96.25 202 ILE B O 1
ATOM 4380 N N . TYR B 1 203 ? -2.338 -11.328 -6.516 1 94.12 203 TYR B N 1
ATOM 4381 C CA . TYR B 1 203 ? -3.434 -10.367 -6.562 1 94.12 203 TYR B CA 1
ATOM 4382 C C . TYR B 1 203 ? -3.531 -9.719 -7.938 1 94.12 203 TYR B C 1
ATOM 4384 O O . TYR B 1 203 ? -2.516 -9.352 -8.531 1 94.12 203 TYR B O 1
ATOM 4392 N N . LEU B 1 204 ? -4.762 -9.609 -8.422 1 91.19 204 LEU B N 1
ATOM 4393 C CA . LEU B 1 204 ? -5.039 -8.961 -9.695 1 91.19 204 LEU B CA 1
ATOM 4394 C C . LEU B 1 204 ? -6.051 -7.832 -9.523 1 91.19 204 LEU B C 1
ATOM 4396 O O . LEU B 1 204 ? -7.133 -8.039 -8.977 1 91.19 204 LEU B O 1
ATOM 4400 N N . PRO B 1 205 ? -5.66 -6.652 -9.984 1 88.06 205 PRO B N 1
ATOM 4401 C CA . PRO B 1 205 ? -6.629 -5.559 -9.914 1 88.06 205 PRO B CA 1
ATOM 4402 C C . PRO B 1 205 ? -7.758 -5.703 -10.93 1 88.06 205 PRO B C 1
ATOM 4404 O O . PRO B 1 205 ? -7.539 -6.195 -12.039 1 88.06 205 PRO B O 1
ATOM 4407 N N . ILE B 1 206 ? -8.938 -5.305 -10.547 1 85.06 206 ILE B N 1
ATOM 4408 C CA . ILE B 1 206 ? -10.078 -5.285 -11.453 1 85.06 206 ILE B CA 1
ATOM 4409 C C . ILE B 1 206 ? -10.312 -3.865 -11.961 1 85.06 206 ILE B C 1
ATOM 4411 O O . ILE B 1 206 ? -10.414 -2.926 -11.172 1 85.06 206 ILE B O 1
ATOM 4415 N N . ASP B 1 207 ? -10.25 -3.779 -13.172 1 78.94 207 ASP B N 1
ATOM 4416 C CA . ASP B 1 207 ? -10.719 -2.551 -13.805 1 78.94 207 ASP B CA 1
ATOM 4417 C C . ASP B 1 207 ? -12.211 -2.633 -14.117 1 78.94 207 ASP B C 1
ATOM 4419 O O . ASP B 1 207 ? -12.617 -3.352 -15.031 1 78.94 207 ASP B O 1
ATOM 4423 N N . SER B 1 208 ? -12.953 -1.872 -13.391 1 69 208 SER B N 1
ATOM 4424 C CA . SER B 1 208 ? -14.406 -1.935 -13.523 1 69 208 SER B CA 1
ATOM 4425 C C . SER B 1 208 ? -14.852 -1.495 -14.922 1 69 208 SER B C 1
ATOM 4427 O O . SER B 1 208 ? -15.953 -1.832 -15.359 1 69 208 SER B O 1
ATOM 4429 N N . LYS B 1 209 ? -13.945 -0.775 -15.508 1 72.88 209 LYS B N 1
ATOM 4430 C CA . LYS B 1 209 ? -14.297 -0.278 -16.828 1 72.88 209 LYS B CA 1
ATOM 4431 C C . LYS B 1 209 ? -13.953 -1.301 -17.922 1 72.88 209 LYS B C 1
ATOM 4433 O O . LYS B 1 209 ? -14.391 -1.171 -19.062 1 72.88 209 LYS B O 1
ATOM 4438 N N . ALA B 1 210 ? -13.148 -2.291 -17.422 1 73.38 210 ALA B N 1
ATOM 4439 C CA . ALA B 1 210 ? -12.727 -3.312 -18.375 1 73.38 210 ALA B CA 1
ATOM 4440 C C . ALA B 1 210 ? -13.617 -4.543 -18.297 1 73.38 210 ALA B C 1
ATOM 4442 O O . ALA B 1 210 ? -14.07 -4.922 -17.219 1 73.38 210 ALA B O 1
ATOM 4443 N N . GLY B 1 211 ? -13.977 -5.109 -19.438 1 72.56 211 GLY B N 1
ATOM 4444 C CA . GLY B 1 211 ? -14.766 -6.324 -19.484 1 72.56 211 GLY B CA 1
ATOM 4445 C C . GLY B 1 211 ? -14 -7.555 -19.031 1 72.56 211 GLY B C 1
ATOM 4446 O O . GLY B 1 211 ? -14.602 -8.609 -18.781 1 72.56 211 GLY B O 1
ATOM 4447 N N . THR B 1 212 ? -12.766 -7.434 -19.047 1 82 212 THR B N 1
ATOM 4448 C CA . THR B 1 212 ? -11.922 -8.555 -18.656 1 82 212 THR B CA 1
ATOM 4449 C C . THR B 1 212 ? -10.922 -8.117 -17.578 1 82 212 THR B C 1
ATOM 4451 O O . THR B 1 212 ? -10.328 -7.043 -17.688 1 82 212 THR B O 1
ATOM 4454 N N . VAL B 1 213 ? -10.906 -8.945 -16.531 1 85.75 213 VAL B N 1
ATOM 4455 C CA . VAL B 1 213 ? -9.93 -8.719 -15.477 1 85.75 213 VAL B CA 1
ATOM 4456 C C . VAL B 1 213 ? -8.562 -9.219 -15.922 1 85.75 213 VAL B C 1
ATOM 4458 O O . VAL B 1 213 ? -7.574 -8.477 -15.875 1 85.75 213 VAL B O 1
ATOM 4461 N N . ALA B 1 214 ? -8.555 -10.445 -16.344 1 90.69 214 ALA B N 1
ATOM 4462 C CA . ALA B 1 214 ? -7.289 -11.047 -16.766 1 90.69 214 ALA B CA 1
ATOM 4463 C C . ALA B 1 214 ? -7.531 -12.297 -17.594 1 90.69 214 ALA B C 1
ATOM 4465 O O . ALA B 1 214 ? -8.633 -12.844 -17.609 1 90.69 214 ALA B O 1
ATOM 4466 N N . THR B 1 215 ? -6.578 -12.625 -18.344 1 93 215 THR B N 1
ATOM 4467 C CA . THR B 1 215 ? -6.508 -13.898 -19.062 1 93 215 THR B CA 1
ATOM 4468 C C . THR B 1 215 ? -5.332 -14.734 -18.562 1 93 215 THR B C 1
ATOM 4470 O O . THR B 1 215 ? -4.203 -14.242 -18.484 1 93 215 THR B O 1
ATOM 4473 N N . ILE B 1 216 ? -5.68 -15.891 -18.156 1 93.81 216 ILE B N 1
ATOM 4474 C CA . ILE B 1 216 ? -4.645 -16.844 -17.781 1 93.81 216 ILE B CA 1
ATOM 4475 C C . ILE B 1 216 ? -4.344 -17.781 -18.953 1 93.81 216 ILE B C 1
ATOM 4477 O O . ILE B 1 216 ? -5.254 -18.359 -19.531 1 93.81 216 ILE B O 1
ATOM 4481 N N . THR B 1 217 ? -3.133 -17.891 -19.312 1 94.38 217 THR B N 1
ATOM 4482 C CA . THR B 1 217 ? -2.693 -18.781 -20.359 1 94.38 217 THR B CA 1
ATOM 4483 C C . THR B 1 217 ? -1.689 -19.797 -19.828 1 94.38 217 THR B C 1
ATOM 4485 O O . THR B 1 217 ? -0.652 -19.422 -19.281 1 94.38 217 THR B O 1
ATOM 4488 N N . VAL B 1 218 ? -2.07 -21.047 -19.969 1 93.69 218 VAL B N 1
ATOM 4489 C CA . VAL B 1 218 ? -1.155 -22.141 -19.641 1 93.69 218 VAL B CA 1
ATOM 4490 C C . VAL B 1 218 ? -0.704 -22.844 -20.922 1 93.69 218 VAL B C 1
ATOM 4492 O O . VAL B 1 218 ? -1.527 -23.359 -21.672 1 93.69 218 VAL B O 1
ATOM 4495 N N . VAL B 1 219 ? 0.58 -22.781 -21.141 1 92 219 VAL B N 1
ATOM 4496 C CA . VAL B 1 219 ? 1.151 -23.453 -22.297 1 92 219 VAL B CA 1
ATOM 4497 C C . VAL B 1 219 ? 1.886 -24.719 -21.859 1 92 219 VAL B C 1
ATOM 4499 O O . VAL B 1 219 ? 2.721 -24.672 -20.953 1 92 219 VAL B O 1
ATOM 4502 N N . MET B 1 220 ? 1.515 -25.781 -22.438 1 89 220 MET B N 1
ATOM 4503 C CA . MET B 1 220 ? 2.125 -27.078 -22.156 1 89 220 MET B CA 1
ATOM 4504 C C . MET B 1 220 ? 2.748 -27.672 -23.406 1 89 220 MET B C 1
ATOM 4506 O O . MET B 1 220 ? 2.035 -28.047 -24.344 1 89 220 MET B O 1
ATOM 4510 N N . SER B 1 221 ? 4.035 -27.625 -23.562 1 79.38 221 SER B N 1
ATOM 4511 C CA . SER B 1 221 ? 4.699 -28.172 -24.734 1 79.38 221 SER B CA 1
ATOM 4512 C C . SER B 1 221 ? 4.691 -29.703 -24.734 1 79.38 221 SER B C 1
ATOM 4514 O O . SER B 1 221 ? 4.773 -30.312 -23.672 1 79.38 221 SER B O 1
ATOM 4516 N N . GLY B 1 222 ? 3.918 -30.484 -25.531 1 62.34 222 GLY B N 1
ATOM 4517 C CA . GLY B 1 222 ? 3.689 -31.906 -25.766 1 62.34 222 GLY B CA 1
ATOM 4518 C C . GLY B 1 222 ? 4.945 -32.75 -25.625 1 62.34 222 GLY B C 1
ATOM 4519 O O . GLY B 1 222 ? 4.867 -33.938 -25.406 1 62.34 222 GLY B O 1
ATOM 4520 N N . ALA B 1 223 ? 5.953 -32.188 -26.156 1 50.59 223 ALA B N 1
ATOM 4521 C CA . ALA B 1 223 ? 7.09 -33.062 -26.422 1 50.59 223 ALA B CA 1
ATOM 4522 C C . ALA B 1 223 ? 7.547 -33.75 -25.141 1 50.59 223 ALA B C 1
ATOM 4524 O O . ALA B 1 223 ? 8.523 -34.5 -25.156 1 50.59 223 ALA B O 1
ATOM 4525 N N . THR B 1 224 ? 7.141 -33.188 -24 1 50.56 224 THR B N 1
ATOM 4526 C CA . THR B 1 224 ? 8.039 -33.719 -22.984 1 50.56 224 THR B CA 1
ATOM 4527 C C . THR B 1 224 ? 7.758 -35.188 -22.719 1 50.56 224 THR B C 1
ATOM 4529 O O . THR B 1 224 ? 6.598 -35.562 -22.547 1 50.56 224 THR B O 1
ATOM 4532 N N . THR B 1 225 ? 8.523 -35.969 -23.375 1 44.94 225 THR B N 1
ATOM 4533 C CA . THR B 1 225 ? 8.727 -37.375 -23 1 44.94 225 THR B CA 1
ATOM 4534 C C . THR B 1 225 ? 8.508 -37.594 -21.5 1 44.94 225 THR B C 1
ATOM 4536 O O . THR B 1 225 ? 8.406 -38.719 -21.031 1 44.94 225 THR B O 1
ATOM 4539 N N . THR B 1 226 ? 9.078 -36.688 -20.703 1 49.91 226 THR B N 1
ATOM 4540 C CA . THR B 1 226 ? 9.086 -36.969 -19.266 1 49.91 226 THR B CA 1
ATOM 4541 C C . THR B 1 226 ? 7.73 -36.656 -18.641 1 49.91 226 THR B C 1
ATOM 4543 O O . THR B 1 226 ? 7.105 -35.656 -19 1 49.91 226 THR B O 1
ATOM 4546 N N . ALA B 1 227 ? 7.031 -37.688 -18.266 1 53.03 227 ALA B N 1
ATOM 4547 C CA . ALA B 1 227 ? 5.773 -37.781 -17.531 1 53.03 227 ALA B CA 1
ATOM 4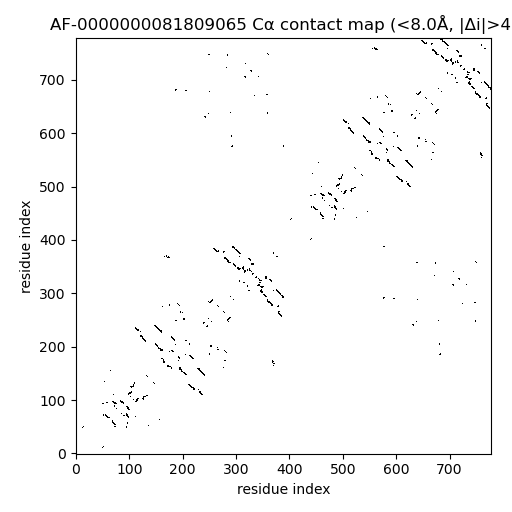548 C C . ALA B 1 227 ? 5.637 -36.656 -16.516 1 53.03 227 ALA B C 1
ATOM 4550 O O . ALA B 1 227 ? 6.137 -36.75 -15.391 1 53.03 227 ALA B O 1
ATOM 4551 N N . VAL B 1 228 ? 5.641 -35.281 -16.891 1 63.94 228 VAL B N 1
ATOM 4552 C CA . VAL B 1 228 ? 5.43 -34.25 -15.898 1 63.94 228 VAL B CA 1
ATOM 4553 C C . VAL B 1 228 ? 3.986 -34.281 -15.406 1 63.94 228 VAL B C 1
ATOM 4555 O O . VAL B 1 228 ? 3.057 -34.438 -16.203 1 63.94 228 VAL B O 1
ATOM 4558 N N . ASN B 1 229 ? 3.83 -34.656 -14.117 1 78.62 229 ASN B N 1
ATOM 4559 C CA . ASN B 1 229 ? 2.521 -34.625 -13.469 1 78.62 229 ASN B CA 1
ATOM 4560 C C . ASN B 1 229 ? 1.985 -33.188 -13.375 1 78.62 229 ASN B C 1
ATOM 4562 O O . ASN B 1 229 ? 2.1 -32.562 -12.336 1 78.62 229 ASN B O 1
ATOM 4566 N N . ARG B 1 230 ? 1.485 -32.719 -14.562 1 89.62 230 ARG B N 1
ATOM 4567 C CA . ARG B 1 230 ? 0.9 -31.391 -14.641 1 89.62 230 ARG B CA 1
ATOM 4568 C C . ARG B 1 230 ? -0.408 -31.312 -13.859 1 89.62 230 ARG B C 1
ATOM 4570 O O . ARG B 1 230 ? -1.308 -32.125 -14.07 1 89.62 230 ARG B O 1
ATOM 4577 N N . SER B 1 231 ? -0.431 -30.438 -12.906 1 91.06 231 SER B N 1
ATOM 4578 C CA . SER B 1 231 ? -1.651 -30.281 -12.117 1 91.06 231 SER B CA 1
ATOM 4579 C C . SER B 1 231 ? -1.732 -28.906 -11.477 1 91.06 231 SER B C 1
ATOM 4581 O O . SER B 1 231 ? -0.725 -28.375 -11.008 1 91.06 231 SER B O 1
ATOM 4583 N N . TRP B 1 232 ? -2.906 -28.375 -11.578 1 95.44 232 TRP B N 1
ATOM 4584 C CA . TRP B 1 232 ? -3.145 -27.141 -10.836 1 95.44 232 TRP B CA 1
ATOM 4585 C C . TRP B 1 232 ? -4.598 -27.047 -10.383 1 95.44 232 TRP B C 1
ATOM 4587 O O . TRP B 1 232 ? -5.492 -27.578 -11.039 1 95.44 232 TRP B O 1
ATOM 4597 N N . ARG B 1 233 ? -4.762 -26.531 -9.312 1 96 233 ARG B N 1
ATOM 4598 C CA . ARG B 1 233 ? -6.027 -26.125 -8.703 1 96 233 ARG B CA 1
ATOM 4599 C C . ARG B 1 233 ? -5.91 -24.766 -8.031 1 96 233 ARG B C 1
ATOM 4601 O O . ARG B 1 233 ? -5.285 -24.641 -6.977 1 96 233 ARG B O 1
ATOM 4608 N N . ILE B 1 234 ? -6.488 -23.766 -8.641 1 97.69 234 ILE B N 1
ATOM 4609 C CA . ILE B 1 234 ? -6.32 -22.375 -8.227 1 97.69 234 ILE B CA 1
ATOM 4610 C C . ILE B 1 234 ? -7.66 -21.812 -7.754 1 97.69 234 ILE B C 1
ATOM 4612 O O . ILE B 1 234 ? -8.625 -21.766 -8.516 1 97.69 234 ILE B O 1
ATOM 4616 N N . ARG B 1 235 ? -7.711 -21.438 -6.57 1 97 235 ARG B N 1
ATOM 4617 C CA . ARG B 1 235 ? -8.922 -20.828 -6.023 1 97 235 ARG B CA 1
ATOM 4618 C C . ARG B 1 235 ? -8.977 -19.344 -6.352 1 97 235 ARG B C 1
ATOM 462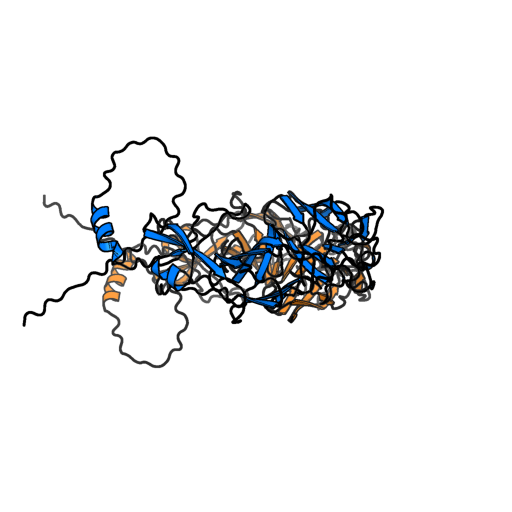0 O O . ARG B 1 235 ? -8.016 -18.609 -6.129 1 97 235 ARG B O 1
ATOM 4627 N N . THR B 1 236 ? -10.133 -18.922 -6.863 1 96.12 236 THR B N 1
ATOM 4628 C CA . THR B 1 236 ? -10.336 -17.5 -7.168 1 96.12 236 THR B CA 1
ATOM 4629 C C . THR B 1 236 ? -11.195 -16.844 -6.094 1 96.12 236 THR B C 1
ATOM 4631 O O . THR B 1 236 ? -12.25 -17.359 -5.719 1 96.12 236 THR B O 1
ATOM 4634 N N . THR B 1 237 ? -10.711 -15.758 -5.617 1 94.06 237 THR B N 1
ATOM 4635 C CA . THR B 1 237 ? -11.461 -14.969 -4.645 1 94.06 237 THR B CA 1
ATOM 4636 C C . THR B 1 237 ? -11.633 -13.531 -5.133 1 94.06 237 THR B C 1
ATOM 4638 O O . THR B 1 237 ? -10.656 -12.805 -5.297 1 94.06 237 THR B O 1
ATOM 4641 N N . TYR B 1 238 ? -12.891 -13.203 -5.395 1 91.19 238 TYR B N 1
ATOM 4642 C CA . TYR B 1 238 ? -13.188 -11.805 -5.688 1 91.19 238 TYR B CA 1
ATOM 4643 C C . TYR B 1 238 ? -13.25 -10.984 -4.406 1 91.19 238 TYR B C 1
ATOM 4645 O O . TYR B 1 238 ? -14.039 -11.281 -3.506 1 91.19 238 TYR B O 1
ATOM 4653 N N . ILE B 1 239 ? -12.422 -9.961 -4.391 1 89.25 239 ILE B N 1
ATOM 4654 C CA . ILE B 1 239 ? -12.32 -9.133 -3.195 1 89.25 239 ILE B CA 1
ATOM 4655 C C . ILE B 1 239 ? -13.094 -7.832 -3.4 1 89.25 239 ILE B C 1
ATOM 4657 O O . ILE B 1 239 ? -12.758 -7.039 -4.285 1 89.25 239 ILE B O 1
ATOM 4661 N N . PRO B 1 240 ? -14.086 -7.68 -2.584 1 81.56 240 PRO B N 1
ATOM 4662 C CA . PRO B 1 240 ? -14.828 -6.422 -2.699 1 81.56 240 PRO B CA 1
ATOM 4663 C C . PRO B 1 240 ? -13.945 -5.195 -2.502 1 81.56 240 PRO B C 1
ATOM 4665 O O . PRO B 1 240 ? -12.938 -5.262 -1.788 1 81.56 240 PRO B O 1
ATOM 4668 N N . CYS B 1 241 ? -14.367 -4.137 -3.117 1 76.38 241 CYS B N 1
ATOM 4669 C CA . CYS B 1 241 ? -13.602 -2.896 -3.031 1 76.38 241 CYS B CA 1
ATOM 4670 C C . CYS B 1 241 ? -13.477 -2.434 -1.585 1 76.38 241 CYS B C 1
ATOM 4672 O O . CYS B 1 241 ? -12.438 -1.895 -1.192 1 76.38 241 CYS B O 1
ATOM 4674 N N . LEU B 1 242 ? -14.586 -2.66 -0.899 1 73.5 242 LEU B N 1
ATOM 4675 C CA . LEU B 1 242 ? -14.602 -2.283 0.51 1 73.5 242 LEU B CA 1
ATOM 4676 C C . LEU B 1 242 ? -14.312 -3.484 1.4 1 73.5 242 LEU B C 1
ATOM 4678 O O . LEU B 1 242 ? -15.219 -4.035 2.029 1 73.5 242 LEU B O 1
ATOM 4682 N N . SER B 1 243 ? -13.031 -4.004 1.301 1 74.75 243 SER B N 1
ATOM 4683 C CA . SER B 1 243 ? -12.625 -5.195 2.037 1 74.75 243 SER B CA 1
ATOM 4684 C C . SER B 1 243 ? -11.281 -4.996 2.721 1 74.75 243 SER B C 1
ATOM 4686 O O . SER B 1 243 ? -10.422 -4.27 2.215 1 74.75 243 SER B O 1
ATOM 4688 N N . ASN B 1 244 ? -11.102 -5.633 3.885 1 73.31 244 ASN B N 1
ATOM 4689 C CA . ASN B 1 244 ? -9.82 -5.625 4.574 1 73.31 244 ASN B CA 1
ATOM 4690 C C . ASN B 1 244 ? -8.852 -6.633 3.963 1 73.31 244 ASN B C 1
ATOM 4692 O O . ASN B 1 244 ? -7.703 -6.742 4.402 1 73.31 244 ASN B O 1
ATOM 4696 N N . MET B 1 245 ? -9.336 -7.211 2.93 1 78.25 245 MET B N 1
ATOM 4697 C CA . MET B 1 245 ? -8.508 -8.234 2.303 1 78.25 245 MET B CA 1
ATOM 4698 C C . MET B 1 245 ? -7.809 -7.688 1.064 1 78.25 245 MET B C 1
ATOM 4700 O O . MET B 1 245 ? -7.039 -8.398 0.416 1 78.25 245 MET B O 1
ATOM 4704 N N . THR B 1 246 ? -8.078 -6.473 0.794 1 86.62 246 THR B N 1
ATOM 4705 C CA . THR B 1 246 ? -7.484 -5.895 -0.406 1 86.62 246 THR B CA 1
ATOM 4706 C C . THR B 1 246 ? -5.992 -5.645 -0.201 1 86.62 246 THR B C 1
ATOM 4708 O O . THR B 1 246 ? -5.57 -5.199 0.869 1 86.62 246 THR B O 1
ATOM 4711 N N . ALA B 1 247 ? -5.242 -6.043 -1.159 1 91.12 247 ALA B N 1
ATOM 4712 C CA . ALA B 1 247 ? -3.836 -5.648 -1.199 1 91.12 247 ALA B CA 1
ATOM 4713 C C . ALA B 1 247 ? -3.676 -4.246 -1.779 1 91.12 247 ALA B C 1
ATOM 4715 O O . ALA B 1 247 ? -4.473 -3.82 -2.619 1 91.12 247 ALA B O 1
ATOM 4716 N N . PRO B 1 248 ? -2.633 -3.512 -1.255 1 89.06 248 PRO B N 1
ATOM 4717 C CA . PRO B 1 248 ? -2.367 -2.252 -1.955 1 89.06 248 PRO B CA 1
ATOM 4718 C C . PRO B 1 248 ? -2.176 -2.441 -3.457 1 89.06 248 PRO B C 1
ATOM 4720 O O . PRO B 1 248 ? -1.582 -3.434 -3.889 1 89.06 248 PRO B O 1
ATOM 4723 N N . PRO B 1 249 ? -2.719 -1.521 -4.207 1 86.25 249 PRO B N 1
ATOM 4724 C CA . PRO B 1 249 ? -2.535 -1.652 -5.652 1 86.25 249 PRO B CA 1
ATOM 4725 C C . PRO B 1 249 ? -1.065 -1.741 -6.059 1 86.25 249 PRO B C 1
ATOM 4727 O O . PRO B 1 249 ? -0.241 -0.961 -5.574 1 86.25 249 PRO B O 1
ATOM 4730 N N . GLY B 1 250 ? -0.82 -2.699 -6.93 1 88.88 250 GLY B N 1
ATOM 4731 C CA . GLY B 1 250 ? 0.545 -2.867 -7.398 1 88.88 250 GLY B CA 1
ATOM 4732 C C . GLY B 1 250 ? 1.259 -4.039 -6.75 1 88.88 250 GLY B C 1
ATOM 4733 O O . GLY B 1 250 ? 2.311 -4.473 -7.227 1 88.88 250 GLY B O 1
ATOM 4734 N N . CYS B 1 251 ? 0.711 -4.535 -5.676 1 93 251 CYS B N 1
ATOM 4735 C CA . CYS B 1 251 ? 1.29 -5.691 -5 1 93 251 CYS B CA 1
ATOM 4736 C C . CYS B 1 251 ? 0.862 -6.988 -5.676 1 93 251 CYS B C 1
ATOM 4738 O O . CYS B 1 251 ? -0.332 -7.281 -5.77 1 93 251 CYS B O 1
ATOM 4740 N N . LEU B 1 252 ? 1.833 -7.715 -6.156 1 95.19 252 LEU B N 1
ATOM 4741 C CA . LEU B 1 252 ? 1.479 -9.031 -6.676 1 95.19 252 LEU B CA 1
ATOM 4742 C C . LEU B 1 252 ? 1.131 -9.992 -5.539 1 95.19 252 LEU B C 1
ATOM 4744 O O . LEU B 1 252 ? 0.223 -10.812 -5.672 1 95.19 252 LEU B O 1
ATOM 4748 N N . GLN B 1 253 ? 1.911 -9.93 -4.535 1 97 253 GLN B N 1
ATOM 4749 C CA . GLN B 1 253 ? 1.664 -10.695 -3.318 1 97 253 GLN B CA 1
ATOM 4750 C C . GLN B 1 253 ? 1.56 -9.773 -2.104 1 97 253 GLN B C 1
ATOM 4752 O O . GLN B 1 253 ? 2.154 -8.695 -2.082 1 97 253 GLN B O 1
ATOM 4757 N N . TYR B 1 254 ? 0.766 -10.25 -1.222 1 96.56 254 TYR B N 1
ATOM 4758 C CA . TYR B 1 254 ? 0.539 -9.445 -0.027 1 96.56 254 TYR B CA 1
ATOM 4759 C C . TYR B 1 254 ? 0.436 -10.328 1.212 1 96.56 254 TYR B C 1
ATOM 4761 O O . TYR B 1 254 ? -0.371 -11.258 1.254 1 96.56 254 TYR B O 1
ATOM 4769 N N . PHE B 1 255 ? 1.319 -10 2.207 1 96.62 255 PHE B N 1
ATOM 4770 C CA . PHE B 1 255 ? 1.373 -10.766 3.445 1 96.62 255 PHE B CA 1
ATOM 4771 C C . PHE B 1 255 ? 0.963 -9.906 4.633 1 96.62 255 PHE B C 1
ATOM 4773 O O . PHE B 1 255 ? 1.575 -8.867 4.895 1 96.62 255 PHE B O 1
ATOM 4780 N N . THR B 1 256 ? -0.028 -10.312 5.391 1 92.44 256 THR B N 1
ATOM 4781 C CA . THR B 1 256 ? -0.61 -9.477 6.434 1 92.44 256 THR B CA 1
ATOM 4782 C C . THR B 1 256 ? -0.229 -9.992 7.816 1 92.44 256 THR B C 1
ATOM 4784 O O . THR B 1 256 ? -0.429 -9.297 8.82 1 92.44 256 THR B O 1
ATOM 4787 N N . ASP B 1 257 ? 0.397 -11.211 7.922 1 93.31 257 ASP B N 1
ATOM 4788 C CA . ASP B 1 257 ? 0.801 -11.75 9.211 1 93.31 257 ASP B CA 1
ATOM 4789 C C . ASP B 1 257 ? 1.964 -10.961 9.805 1 93.31 257 ASP B C 1
ATOM 4791 O O . ASP B 1 257 ? 2.715 -10.312 9.07 1 93.31 257 ASP B O 1
ATOM 4795 N N . ALA B 1 258 ? 2.115 -11.008 11.156 1 92.19 258 ALA B N 1
ATOM 4796 C CA . ALA B 1 258 ? 3.172 -10.273 11.844 1 92.19 258 ALA B CA 1
ATOM 4797 C C . ALA B 1 258 ? 4.547 -10.836 11.5 1 92.19 258 ALA B C 1
ATOM 4799 O O . ALA B 1 258 ? 5.555 -10.125 11.586 1 92.19 258 ALA B O 1
ATOM 4800 N N . SER B 1 259 ? 4.559 -12.109 11.266 1 95.69 259 SER B N 1
ATOM 4801 C CA . SER B 1 259 ? 5.789 -12.781 10.859 1 95.69 259 SER B CA 1
ATOM 4802 C C . SER B 1 259 ? 5.492 -13.977 9.953 1 95.69 259 SER B C 1
ATOM 4804 O O . SER B 1 259 ? 4.352 -14.43 9.867 1 95.69 259 SER B O 1
ATOM 4806 N N . GLY B 1 260 ? 6.488 -14.406 9.234 1 97.06 260 GLY B N 1
ATOM 4807 C CA . GLY B 1 260 ? 6.344 -15.555 8.352 1 97.06 260 GLY B CA 1
ATOM 4808 C C . GLY B 1 260 ? 7.508 -15.727 7.398 1 97.06 260 GLY B C 1
ATOM 4809 O O . GLY B 1 260 ? 8.594 -15.188 7.633 1 97.06 260 GLY B O 1
ATOM 4810 N N . THR B 1 261 ? 7.32 -16.625 6.445 1 97.62 261 THR B N 1
ATOM 4811 C CA . THR B 1 261 ? 8.312 -16.875 5.406 1 97.62 261 THR B CA 1
ATOM 4812 C C . THR B 1 261 ? 7.695 -16.75 4.02 1 97.62 261 THR B C 1
ATOM 4814 O O . THR B 1 261 ? 6.598 -17.25 3.771 1 97.62 261 THR B O 1
ATOM 4817 N N . VAL B 1 262 ? 8.359 -16.031 3.211 1 97.69 262 VAL B N 1
ATOM 4818 C CA . VAL B 1 262 ? 7.934 -15.844 1.828 1 97.69 262 VAL B CA 1
ATOM 4819 C C . VAL B 1 262 ? 8.93 -16.516 0.886 1 97.69 262 VAL B C 1
ATOM 4821 O O . VAL B 1 262 ? 10.133 -16.25 0.951 1 97.69 262 VAL B O 1
ATOM 4824 N N . ASN B 1 263 ? 8.43 -17.344 0.013 1 98 263 ASN B N 1
ATOM 4825 C CA . ASN B 1 263 ? 9.281 -18.031 -0.954 1 98 263 ASN B CA 1
ATOM 4826 C C . ASN B 1 263 ? 9.141 -17.422 -2.35 1 98 263 ASN B C 1
ATOM 4828 O O . ASN B 1 263 ? 8.039 -17.047 -2.758 1 98 263 ASN B O 1
ATOM 4832 N N . SER B 1 264 ? 10.258 -17.375 -3.027 1 97.5 264 SER B N 1
ATOM 4833 C CA . SER B 1 264 ? 10.148 -17.062 -4.453 1 97.5 264 SER B CA 1
ATOM 4834 C C . SER B 1 264 ? 9.359 -18.156 -5.188 1 97.5 264 SER B C 1
ATOM 4836 O O . SER B 1 264 ? 9.195 -19.266 -4.672 1 97.5 264 SER B O 1
ATOM 4838 N N . PHE B 1 265 ? 8.828 -17.812 -6.316 1 97.88 265 PHE B N 1
ATOM 4839 C CA . PHE B 1 265 ? 8.141 -18.828 -7.117 1 97.88 265 PHE B CA 1
ATOM 4840 C C . PHE B 1 265 ? 9.078 -19.969 -7.453 1 97.88 265 PHE B C 1
ATOM 4842 O O . PHE B 1 265 ? 10.258 -19.75 -7.758 1 97.88 265 PHE B O 1
ATOM 4849 N N . ASN B 1 266 ? 8.602 -21.203 -7.316 1 96.81 266 ASN B N 1
ATOM 4850 C CA . ASN B 1 266 ? 9.273 -22.453 -7.676 1 96.81 266 ASN B CA 1
ATOM 4851 C C . ASN B 1 266 ? 10.508 -22.703 -6.809 1 96.81 266 ASN B C 1
ATOM 4853 O O . ASN B 1 266 ? 11.539 -23.156 -7.301 1 96.81 266 ASN B O 1
ATOM 4857 N N . LEU B 1 267 ? 10.453 -22.25 -5.609 1 96.5 267 LEU B N 1
ATOM 4858 C CA . LEU B 1 267 ? 11.508 -22.641 -4.691 1 96.5 267 LEU B CA 1
ATOM 4859 C C . LEU B 1 267 ? 11.375 -24.125 -4.32 1 96.5 267 LEU B C 1
ATOM 4861 O O . LEU B 1 267 ? 10.461 -24.5 -3.59 1 96.5 267 LEU B O 1
ATOM 4865 N N . LEU B 1 268 ? 12.273 -24.891 -4.75 1 94.88 268 LEU B N 1
ATOM 4866 C CA . LEU B 1 268 ? 12.25 -26.312 -4.469 1 94.88 268 LEU B CA 1
ATOM 4867 C C . LEU B 1 268 ? 12.883 -26.609 -3.111 1 94.88 268 LEU B C 1
ATOM 4869 O O . LEU B 1 268 ? 13.523 -25.75 -2.516 1 94.88 268 LEU B O 1
ATOM 4873 N N . PRO B 1 269 ? 12.617 -27.812 -2.619 1 93.25 269 PRO B N 1
ATOM 4874 C CA . PRO B 1 269 ? 13.25 -28.188 -1.347 1 93.25 269 PRO B CA 1
ATOM 4875 C C . PRO B 1 269 ? 14.773 -28.094 -1.393 1 93.25 269 PRO B C 1
ATOM 4877 O O . PRO B 1 269 ? 15.367 -28.234 -2.463 1 93.25 269 PRO B O 1
ATOM 4880 N N . ALA B 1 270 ? 15.336 -27.922 -0.239 1 89.5 270 ALA B N 1
ATOM 4881 C CA . ALA B 1 270 ? 16.781 -27.719 -0.11 1 89.5 270 ALA B CA 1
ATOM 4882 C C . ALA B 1 270 ? 17.562 -28.906 -0.666 1 89.5 270 ALA B C 1
ATOM 4884 O O . ALA B 1 270 ? 18.719 -28.766 -1.066 1 89.5 270 ALA B O 1
ATOM 4885 N N . SER B 1 271 ? 16.969 -30.016 -0.719 1 89.88 271 SER B N 1
ATOM 4886 C CA . SER B 1 271 ? 17.625 -31.234 -1.193 1 89.88 271 SER B CA 1
ATOM 4887 C C . SER B 1 271 ? 17.719 -31.25 -2.715 1 89.88 271 SER B C 1
ATOM 4889 O O . SER B 1 271 ? 18.469 -32.031 -3.287 1 89.88 271 SER B O 1
ATOM 4891 N N . SER B 1 272 ? 17.031 -30.328 -3.309 1 87.06 272 SER B N 1
ATOM 4892 C CA . SER B 1 272 ? 17.031 -30.312 -4.766 1 87.06 272 SER B CA 1
ATOM 4893 C C . SER B 1 272 ? 18.312 -29.688 -5.312 1 87.06 272 SER B C 1
ATOM 4895 O O . SER B 1 272 ? 18.812 -28.703 -4.766 1 87.06 272 SER B O 1
ATOM 4897 N N . THR B 1 273 ? 18.859 -30.25 -6.375 1 78.5 273 THR B N 1
ATOM 4898 C CA . THR B 1 273 ? 20.031 -29.719 -7.055 1 78.5 273 THR B CA 1
ATOM 4899 C C . THR B 1 273 ? 19.656 -29.109 -8.398 1 78.5 273 THR B C 1
ATOM 4901 O O . THR B 1 273 ? 20.516 -28.734 -9.188 1 78.5 273 THR B O 1
ATOM 4904 N N . THR B 1 274 ? 18.391 -28.969 -8.633 1 78.62 274 THR B N 1
ATOM 4905 C CA . THR B 1 274 ? 17.859 -28.469 -9.891 1 78.62 274 THR B CA 1
ATOM 4906 C C . THR B 1 274 ? 17.766 -26.938 -9.867 1 78.62 274 THR B C 1
ATOM 4908 O O . THR B 1 274 ? 17.391 -26.359 -8.844 1 78.62 274 THR B O 1
ATOM 4911 N N . LEU B 1 275 ? 18.266 -26.312 -11 1 83 275 LEU B N 1
ATOM 4912 C CA . LEU B 1 275 ? 18 -24.891 -11.164 1 83 275 LEU B CA 1
ATOM 4913 C C . LEU B 1 275 ? 16.5 -24.609 -11.102 1 83 275 LEU B C 1
ATOM 4915 O O . LEU B 1 275 ? 15.734 -25.156 -11.883 1 83 275 LEU B O 1
ATOM 4919 N N . SER B 1 276 ? 16.125 -23.797 -10.086 1 89 276 SER B N 1
ATOM 4920 C CA . SER B 1 276 ? 14.68 -23.641 -9.922 1 89 276 SER B CA 1
ATOM 4921 C C . SER B 1 276 ? 14.273 -22.188 -9.984 1 89 276 SER B C 1
ATOM 4923 O O . SER B 1 276 ? 13.086 -21.859 -10.117 1 89 276 SER B O 1
ATOM 4925 N N . GLN B 1 277 ? 15.258 -21.266 -9.914 1 91.5 277 GLN B N 1
ATOM 4926 C CA . GLN B 1 277 ? 14.891 -19.875 -10.094 1 91.5 277 GLN B CA 1
ATOM 4927 C C . GLN B 1 277 ? 14.305 -19.625 -11.484 1 91.5 277 GLN B C 1
ATOM 4929 O O . GLN B 1 277 ? 14.883 -20.047 -12.484 1 91.5 277 GLN B O 1
ATOM 4934 N N . ILE B 1 278 ? 13.172 -18.984 -11.492 1 92.69 278 ILE B N 1
ATOM 4935 C CA . ILE B 1 278 ? 12.539 -18.656 -12.766 1 92.69 278 ILE B CA 1
ATOM 4936 C C . ILE B 1 278 ? 13.07 -17.328 -13.281 1 92.69 278 ILE B C 1
ATOM 4938 O O . ILE B 1 278 ? 13.203 -16.359 -12.523 1 92.69 278 ILE B O 1
ATOM 4942 N N . GLY B 1 279 ? 13.383 -17.297 -14.586 1 90.12 279 GLY B N 1
ATOM 4943 C CA . GLY B 1 279 ? 13.906 -16.094 -15.195 1 90.12 279 GLY B CA 1
ATOM 4944 C C . GLY B 1 279 ? 12.82 -15.148 -15.68 1 90.12 279 GLY B C 1
ATOM 4945 O O . GLY B 1 279 ? 11.664 -15.555 -15.844 1 90.12 279 GLY B O 1
ATOM 4946 N N . ASN B 1 280 ? 13.188 -13.867 -15.836 1 91.31 280 ASN B N 1
ATOM 4947 C CA . ASN B 1 280 ? 12.391 -12.797 -16.422 1 91.31 280 ASN B CA 1
ATOM 4948 C C . ASN B 1 280 ? 11.156 -12.477 -15.586 1 91.31 280 ASN B C 1
ATOM 4950 O O . ASN B 1 280 ? 10.07 -12.273 -16.125 1 91.31 280 ASN B O 1
ATOM 4954 N N . LEU B 1 281 ? 11.359 -12.484 -14.359 1 94.56 281 LEU B N 1
ATOM 4955 C CA . LEU B 1 281 ? 10.289 -12.078 -13.453 1 94.56 281 LEU B CA 1
ATOM 4956 C C . LEU B 1 281 ? 10.531 -10.664 -12.93 1 94.56 281 LEU B C 1
ATOM 4958 O O . LEU B 1 281 ? 11.68 -10.234 -12.789 1 94.56 281 LEU B O 1
ATOM 4962 N N . LYS B 1 282 ? 9.516 -9.953 -12.734 1 94.62 282 LYS B N 1
AT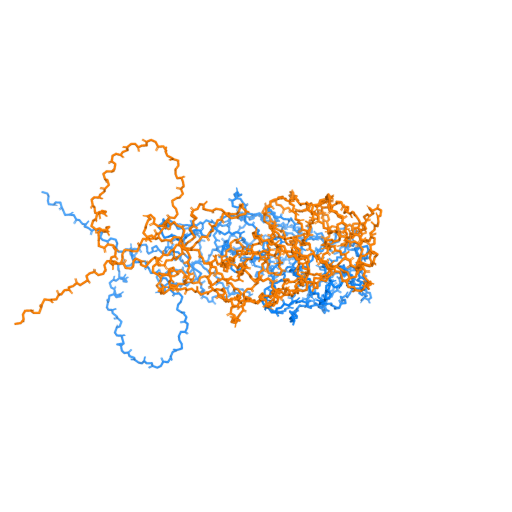OM 4963 C CA . LYS B 1 282 ? 9.5 -8.664 -12.039 1 94.62 282 LYS B CA 1
ATOM 4964 C C . LYS B 1 282 ? 8.188 -8.469 -11.281 1 94.62 282 LYS B C 1
ATOM 4966 O O . LYS B 1 282 ? 7.117 -8.43 -11.883 1 94.62 282 LYS B O 1
ATOM 4971 N N . TYR B 1 283 ? 8.266 -8.312 -10.016 1 95.31 283 TYR B N 1
ATOM 4972 C CA . TYR B 1 283 ? 7.051 -8.148 -9.211 1 95.31 283 TYR B CA 1
ATOM 4973 C C . TYR B 1 283 ? 7.383 -7.652 -7.812 1 95.31 283 TYR B C 1
ATOM 4975 O O . TYR B 1 283 ? 8.555 -7.637 -7.414 1 95.31 283 TYR B O 1
ATOM 4983 N N . SER B 1 284 ? 6.32 -7.219 -7.129 1 95.38 284 SER B N 1
ATOM 4984 C CA . SER B 1 284 ? 6.492 -6.703 -5.773 1 95.38 284 SER B CA 1
ATOM 4985 C C . SER B 1 284 ? 5.77 -7.578 -4.754 1 95.38 284 SER B C 1
ATOM 4987 O O . SER B 1 284 ? 4.652 -8.031 -5 1 95.38 284 SER B O 1
ATOM 4989 N N . ILE B 1 285 ? 6.457 -7.809 -3.699 1 97.75 285 ILE B N 1
ATOM 4990 C CA . ILE B 1 285 ? 5.906 -8.438 -2.504 1 97.75 285 ILE B CA 1
ATOM 4991 C C . ILE B 1 285 ? 5.676 -7.383 -1.425 1 97.75 285 ILE B C 1
ATOM 4993 O O . ILE B 1 285 ? 6.613 -6.707 -0.998 1 97.75 285 ILE B O 1
ATOM 4997 N N . CYS B 1 286 ? 4.43 -7.305 -1.021 1 96.62 286 CYS B N 1
ATOM 4998 C CA . CYS B 1 286 ? 4.094 -6.277 -0.045 1 96.62 286 CYS B CA 1
ATOM 4999 C C . CYS B 1 286 ? 3.791 -6.895 1.315 1 96.62 286 CYS B C 1
ATOM 5001 O O . CYS B 1 286 ? 3.283 -8.016 1.396 1 96.62 286 CYS B O 1
ATOM 5003 N N . PHE B 1 287 ? 4.086 -6.113 2.328 1 95.88 287 PHE B N 1
ATOM 5004 C CA . PHE B 1 287 ? 3.879 -6.551 3.703 1 95.88 287 PHE B CA 1
ATOM 5005 C C . PHE B 1 287 ? 3.021 -5.551 4.469 1 95.88 287 PHE B C 1
ATOM 5007 O O . PHE B 1 287 ? 3.227 -4.34 4.359 1 95.88 287 PHE B O 1
ATOM 5014 N N . ASN B 1 288 ? 2.062 -6.074 5.098 1 89.06 288 ASN B N 1
ATOM 5015 C CA . ASN B 1 288 ? 1.157 -5.219 5.855 1 89.06 288 ASN B CA 1
ATOM 5016 C C . ASN B 1 288 ? 1.798 -4.738 7.152 1 89.06 288 ASN B C 1
ATOM 5018 O O . ASN B 1 288 ? 2.225 -5.547 7.98 1 89.06 288 ASN B O 1
ATOM 5022 N N . ASN B 1 289 ? 1.752 -3.41 7.223 1 82.06 289 ASN B N 1
ATOM 5023 C CA . ASN B 1 289 ? 2.18 -2.811 8.484 1 82.06 289 ASN B CA 1
ATOM 5024 C C . ASN B 1 289 ? 0.999 -2.576 9.422 1 82.06 289 ASN B C 1
ATOM 5026 O O . ASN B 1 289 ? -0.082 -2.184 8.977 1 82.06 289 ASN B O 1
ATOM 5030 N N . GLN B 1 290 ? 0.962 -3.18 10.625 1 77.56 290 GLN B N 1
ATOM 5031 C CA . GLN B 1 290 ? -0.113 -3.006 11.594 1 77.56 290 GLN B CA 1
ATOM 5032 C C . GLN B 1 290 ? 0.202 -1.871 12.562 1 77.56 290 GLN B C 1
ATOM 5034 O O . GLN B 1 290 ? 1.354 -1.45 12.688 1 77.56 290 GLN B O 1
ATOM 5039 N N . PRO B 1 291 ? -0.914 -1.459 13.102 1 75.69 291 PRO B N 1
ATOM 5040 C CA . PRO B 1 291 ? -0.629 -0.448 14.125 1 75.69 291 PRO B CA 1
ATOM 5041 C C . PRO B 1 291 ? 0.398 -0.92 15.148 1 75.69 291 PRO B C 1
ATOM 5043 O O . PRO B 1 291 ? 0.423 -2.102 15.508 1 75.69 291 PRO B O 1
ATOM 5046 N N . ASN B 1 292 ? 1.277 -0.108 15.523 1 77.12 292 ASN B N 1
ATOM 5047 C CA . ASN B 1 292 ? 2.326 -0.344 16.5 1 77.12 292 ASN B CA 1
ATOM 5048 C C . ASN B 1 292 ? 3.5 -1.109 15.906 1 77.12 292 ASN B C 1
ATOM 5050 O O . ASN B 1 292 ? 4.32 -1.673 16.625 1 77.12 292 ASN B O 1
ATOM 5054 N N . SER B 1 293 ? 3.471 -1.332 14.68 1 85.06 293 SER B N 1
ATOM 5055 C CA . SER B 1 293 ? 4.609 -1.854 13.93 1 85.06 293 SER B CA 1
ATOM 5056 C C . SER B 1 293 ? 5.25 -0.771 13.07 1 85.06 293 SER B C 1
ATOM 5058 O O . SER B 1 293 ? 4.621 -0.245 12.148 1 85.06 293 SER B O 1
ATOM 5060 N N . CYS B 1 294 ? 6.531 -0.5 13.375 1 86.75 294 CYS B N 1
ATOM 5061 C CA . CYS B 1 294 ? 7.152 0.64 12.711 1 86.75 294 CYS B CA 1
ATOM 5062 C C . CYS B 1 294 ? 8.273 0.186 11.781 1 86.75 294 CYS B C 1
ATOM 5064 O O . CYS B 1 294 ? 8.93 1.011 11.141 1 86.75 294 CYS B O 1
ATOM 5066 N N . GLY B 1 295 ? 8.5 -1.069 11.758 1 91.5 295 GLY B N 1
ATOM 5067 C CA . GLY B 1 295 ? 9.531 -1.61 10.891 1 91.5 295 GLY B CA 1
ATOM 5068 C C . GLY B 1 295 ? 9.32 -3.072 10.547 1 91.5 295 GLY B C 1
ATOM 5069 O O . GLY B 1 295 ? 8.344 -3.682 10.992 1 91.5 295 GLY B O 1
ATOM 5070 N N . MET B 1 296 ? 10.18 -3.598 9.742 1 94.62 296 MET B N 1
ATOM 5071 C CA . MET B 1 296 ? 10.164 -4.996 9.312 1 94.62 296 MET B CA 1
ATOM 5072 C C . MET B 1 296 ? 11.578 -5.551 9.227 1 94.62 296 MET B C 1
ATOM 5074 O O . MET B 1 296 ? 12.469 -4.902 8.672 1 94.62 296 MET B O 1
ATOM 5078 N N . SER B 1 297 ? 11.773 -6.676 9.82 1 96.12 297 SER B N 1
ATOM 5079 C CA . SER B 1 297 ? 13.062 -7.359 9.758 1 96.12 297 SER B CA 1
ATOM 5080 C C . SER B 1 297 ? 13.031 -8.516 8.766 1 96.12 297 SER B C 1
ATOM 5082 O O . SER B 1 297 ? 12.039 -9.242 8.688 1 96.12 297 SER B O 1
ATOM 5084 N N . PHE B 1 298 ? 14.148 -8.68 8.047 1 96.12 298 PHE B N 1
ATOM 5085 C CA . PHE B 1 298 ? 14.242 -9.727 7.043 1 96.12 298 PHE B CA 1
ATOM 5086 C C . PHE B 1 298 ? 15.516 -10.547 7.234 1 96.12 298 PHE B C 1
ATOM 5088 O O . PHE B 1 298 ? 16.562 -10 7.566 1 96.12 298 PHE B O 1
ATOM 5095 N N . SER B 1 299 ? 15.414 -11.75 7.062 1 97.06 299 SER B N 1
ATOM 5096 C CA . SER B 1 299 ? 16.516 -12.711 6.988 1 97.06 299 SER B CA 1
ATOM 5097 C C . SER B 1 299 ? 16.172 -13.859 6.039 1 97.06 299 SER B C 1
ATOM 5099 O O . SER B 1 299 ? 15.062 -13.945 5.531 1 97.06 299 SER B O 1
ATOM 5101 N N . SER B 1 300 ? 17.203 -14.633 5.703 1 95.31 300 SER B N 1
ATOM 5102 C CA . SER B 1 300 ? 16.953 -15.742 4.797 1 95.31 300 SER B CA 1
ATOM 5103 C C . SER B 1 300 ? 17.812 -16.953 5.137 1 95.31 300 SER B C 1
ATOM 5105 O O . SER B 1 300 ? 19 -16.797 5.426 1 95.31 300 SER B O 1
ATOM 5107 N N . THR B 1 301 ? 17.172 -18.141 5.121 1 90.75 301 THR B N 1
ATOM 5108 C CA . THR B 1 301 ? 17.922 -19.375 5.301 1 90.75 301 THR B CA 1
ATOM 5109 C C . THR B 1 301 ? 18.297 -19.984 3.951 1 90.75 301 THR B C 1
ATOM 5111 O O . THR B 1 301 ? 19.188 -20.828 3.869 1 90.75 301 THR B O 1
ATOM 5114 N N . ARG B 1 302 ? 17.641 -19.656 2.922 1 92.31 302 ARG B N 1
ATOM 5115 C CA . ARG B 1 302 ? 17.906 -20.062 1.547 1 92.31 302 ARG B CA 1
ATOM 5116 C C . ARG B 1 302 ? 17.922 -18.859 0.611 1 92.31 302 ARG B C 1
ATOM 5118 O O . ARG B 1 302 ? 16.922 -18.156 0.459 1 92.31 302 ARG B O 1
ATOM 5125 N N . PHE B 1 303 ? 19.047 -18.641 0.044 1 92.69 303 PHE B N 1
ATOM 5126 C CA . PHE B 1 303 ? 19.219 -17.469 -0.826 1 92.69 303 PHE B CA 1
ATOM 5127 C C . PHE B 1 303 ? 20.297 -17.719 -1.866 1 92.69 303 PHE B C 1
ATOM 5129 O O . PHE B 1 303 ? 21.453 -17.953 -1.519 1 92.69 303 PHE B O 1
ATOM 5136 N N . LEU B 1 304 ? 19.875 -17.75 -3.068 1 90.31 304 LEU B N 1
ATOM 5137 C CA . LEU B 1 304 ? 20.812 -17.812 -4.188 1 90.31 304 LEU B CA 1
ATOM 5138 C C . LEU B 1 304 ? 20.188 -17.203 -5.441 1 90.31 304 LEU B C 1
ATOM 5140 O O . LEU B 1 304 ? 19.438 -17.875 -6.156 1 90.31 304 LEU B O 1
ATOM 5144 N N . LEU B 1 305 ? 20.516 -15.938 -5.707 1 89.44 305 LEU B N 1
ATOM 5145 C CA . LEU B 1 305 ? 19.922 -15.234 -6.84 1 89.44 305 LEU B CA 1
ATOM 5146 C C . LEU B 1 305 ? 20.906 -15.102 -7.984 1 89.44 305 LEU B C 1
ATOM 5148 O O . LEU B 1 305 ? 20.516 -15.078 -9.156 1 89.44 305 LEU B O 1
ATOM 5152 N N . THR B 1 306 ? 22.078 -14.766 -7.77 1 82.06 306 THR B N 1
ATOM 5153 C CA . THR B 1 306 ? 23.078 -14.617 -8.812 1 82.06 306 THR B CA 1
ATOM 5154 C C . THR B 1 306 ? 24.359 -15.367 -8.445 1 82.06 306 THR B C 1
ATOM 5156 O O . THR B 1 306 ? 25.062 -14.984 -7.508 1 82.06 306 THR B O 1
ATOM 5159 N N . GLY B 1 307 ? 24.75 -16.391 -9.289 1 62.97 307 GLY B N 1
ATOM 5160 C CA . GLY B 1 307 ? 25.938 -17.203 -9.484 1 62.97 307 GLY B CA 1
ATOM 5161 C C . GLY B 1 307 ? 26.797 -17.328 -8.242 1 62.97 307 GLY B C 1
ATOM 5162 O O . GLY B 1 307 ? 27.906 -17.875 -8.289 1 62.97 307 GLY B O 1
ATOM 5163 N N . ALA B 1 308 ? 26.625 -16.5 -7.219 1 53.78 308 ALA B N 1
ATOM 5164 C CA . ALA B 1 308 ? 27.875 -16.5 -6.473 1 53.78 308 ALA B CA 1
ATOM 5165 C C . ALA B 1 308 ? 28.141 -17.859 -5.836 1 53.78 308 ALA B C 1
ATOM 5167 O O . ALA B 1 308 ? 27.469 -18.25 -4.875 1 53.78 308 ALA B O 1
ATOM 5168 N N . PRO B 1 309 ? 28.75 -18.688 -6.66 1 50.5 309 PRO B N 1
ATOM 5169 C CA . PRO B 1 309 ? 29.141 -20 -6.141 1 50.5 309 PRO B CA 1
ATOM 5170 C C . PRO B 1 309 ? 29.344 -20.016 -4.629 1 50.5 309 PRO B C 1
ATOM 5172 O O . PRO B 1 309 ? 29.062 -21.016 -3.969 1 50.5 309 PRO B O 1
ATOM 5175 N N . ASN B 1 310 ? 30.078 -19.047 -4.039 1 51.41 310 ASN B N 1
ATOM 5176 C CA . ASN B 1 310 ? 30.609 -19.406 -2.732 1 51.41 310 ASN B CA 1
ATOM 5177 C C . ASN B 1 310 ? 29.781 -18.812 -1.601 1 51.41 310 ASN B C 1
ATOM 5179 O O . ASN B 1 310 ? 30.281 -18.641 -0.488 1 51.41 310 ASN B O 1
ATOM 5183 N N . GLY B 1 311 ? 28.453 -18.5 -1.868 1 65.06 311 GLY B N 1
ATOM 5184 C CA . GLY B 1 311 ? 27.734 -18.188 -0.646 1 65.06 311 GLY B CA 1
ATOM 5185 C C . GLY B 1 311 ? 27.875 -16.734 -0.237 1 65.06 311 GLY B C 1
ATOM 5186 O O . GLY B 1 311 ? 27.469 -16.344 0.863 1 65.06 311 GLY B O 1
ATOM 5187 N N . ALA B 1 312 ? 28.406 -15.867 -1.156 1 83.75 312 ALA B N 1
ATOM 5188 C CA . ALA B 1 312 ? 28.688 -14.5 -0.706 1 83.75 312 ALA B CA 1
ATOM 5189 C C . ALA B 1 312 ? 27.453 -13.617 -0.854 1 83.75 312 ALA B C 1
ATOM 5191 O O . ALA B 1 312 ? 26.719 -13.727 -1.843 1 83.75 312 ALA B O 1
ATOM 5192 N N . ALA B 1 313 ? 27.203 -12.828 0.16 1 87.5 313 ALA B N 1
ATOM 5193 C CA . ALA B 1 313 ? 26.125 -11.828 0.153 1 87.5 313 ALA B CA 1
ATOM 5194 C C . ALA B 1 313 ? 26.594 -10.539 -0.509 1 87.5 313 ALA B C 1
ATOM 5196 O O . ALA B 1 313 ? 27.719 -10.078 -0.282 1 87.5 313 ALA B O 1
ATOM 5197 N N . THR B 1 314 ? 25.781 -10.062 -1.437 1 84.75 314 THR B N 1
ATOM 5198 C CA . THR B 1 314 ? 26.047 -8.75 -2.012 1 84.75 314 THR B CA 1
ATOM 5199 C C . THR B 1 314 ? 24.891 -7.785 -1.708 1 84.75 314 THR B C 1
ATOM 5201 O O . THR B 1 314 ? 23.734 -8.094 -1.97 1 84.75 314 THR B O 1
ATOM 5204 N N . THR B 1 315 ? 25.266 -6.723 -1.053 1 86.19 315 THR B N 1
ATOM 5205 C CA . THR B 1 315 ? 24.344 -5.629 -0.764 1 86.19 315 THR B CA 1
ATOM 5206 C C . THR B 1 315 ? 24.922 -4.297 -1.232 1 86.19 315 THR B C 1
ATOM 5208 O O . THR B 1 315 ? 26.094 -4.004 -0.995 1 86.19 315 THR B O 1
ATOM 5211 N N . GLY B 1 316 ? 24.125 -3.572 -1.999 1 82.44 316 GLY B N 1
ATOM 5212 C CA . GLY B 1 316 ? 24.641 -2.299 -2.477 1 82.44 316 GLY B CA 1
ATOM 5213 C C . GLY B 1 316 ? 23.688 -1.584 -3.42 1 82.44 316 GLY B C 1
ATOM 5214 O O . GLY B 1 316 ? 22.484 -1.778 -3.354 1 82.44 316 GLY B O 1
ATOM 5215 N N . PRO B 1 317 ? 24.219 -0.611 -4.16 1 83.31 317 PRO B N 1
ATOM 5216 C CA . PRO B 1 317 ? 23.422 0.046 -5.195 1 83.31 317 PRO B CA 1
ATOM 5217 C C . PRO B 1 317 ? 23.016 -0.902 -6.324 1 83.31 317 PRO B C 1
ATOM 5219 O O . PRO B 1 317 ? 23.438 -2.064 -6.336 1 83.31 317 PRO B O 1
ATOM 5222 N N . ALA B 1 318 ? 22.25 -0.357 -7.176 1 84.31 318 ALA B N 1
ATOM 5223 C CA . ALA B 1 318 ? 21.75 -1.166 -8.281 1 84.31 318 ALA B CA 1
ATOM 5224 C C . ALA B 1 318 ? 22.891 -1.757 -9.094 1 84.31 318 ALA B C 1
ATOM 5226 O O . ALA B 1 318 ? 22.781 -2.871 -9.617 1 84.31 318 ALA B O 1
ATOM 5227 N N . SER B 1 319 ? 23.938 -1.017 -9.172 1 83.19 319 SER B N 1
ATOM 5228 C CA . SER B 1 319 ? 25.078 -1.458 -9.977 1 83.19 319 SER B CA 1
ATOM 5229 C C . SER B 1 319 ? 25.719 -2.709 -9.383 1 83.19 319 SER B C 1
ATOM 5231 O O . SER B 1 319 ? 26.406 -3.455 -10.094 1 83.19 319 SER B O 1
ATOM 5233 N N . SER B 1 320 ? 25.469 -2.912 -8.117 1 83.5 320 SER B N 1
ATOM 5234 C CA . SER B 1 320 ? 26.047 -4.074 -7.445 1 83.5 320 SER B CA 1
ATOM 5235 C C . SER B 1 320 ? 25.25 -5.344 -7.762 1 83.5 320 SER B C 1
ATOM 5237 O O . SER B 1 320 ? 25.734 -6.453 -7.512 1 83.5 320 SER B O 1
ATOM 5239 N N . CYS B 1 321 ? 24.031 -5.164 -8.211 1 85.44 321 CYS B N 1
ATOM 5240 C CA . CYS B 1 321 ? 23.141 -6.266 -8.539 1 85.44 321 CYS B CA 1
ATOM 5241 C C . CYS B 1 321 ? 22.547 -6.09 -9.93 1 85.44 321 CYS B C 1
ATOM 5243 O O . CYS B 1 321 ? 21.375 -5.699 -10.062 1 85.44 321 CYS B O 1
ATOM 5245 N N . ALA B 1 322 ? 23.203 -6.516 -10.93 1 80.44 322 ALA B N 1
ATOM 5246 C CA . ALA B 1 322 ? 22.844 -6.156 -12.297 1 80.44 322 ALA B CA 1
ATOM 5247 C C . ALA B 1 322 ? 21.859 -7.164 -12.883 1 80.44 322 ALA B C 1
ATOM 5249 O O . ALA B 1 322 ? 21.125 -6.852 -13.82 1 80.44 322 ALA B O 1
ATOM 5250 N N . GLU B 1 323 ? 21.766 -8.336 -12.367 1 85.19 323 GLU B N 1
ATOM 5251 C CA . GLU B 1 323 ? 20.984 -9.383 -13 1 85.19 323 GLU B CA 1
ATOM 5252 C C . GLU B 1 323 ? 19.75 -9.734 -12.164 1 85.19 323 GLU B C 1
ATOM 5254 O O . GLU B 1 323 ? 18.656 -9.219 -12.414 1 85.19 323 GLU B O 1
ATOM 5259 N N . ASP B 1 324 ? 19.969 -10.555 -11.156 1 89.94 324 ASP B N 1
ATOM 5260 C CA . ASP B 1 324 ? 18.875 -10.961 -10.273 1 89.94 324 ASP B CA 1
ATOM 5261 C C . ASP B 1 324 ? 19.031 -10.32 -8.891 1 89.94 324 ASP B C 1
ATOM 5263 O O . ASP B 1 324 ? 20.109 -10.32 -8.312 1 89.94 324 ASP B O 1
ATOM 5267 N N . TYR B 1 325 ? 17.891 -9.734 -8.43 1 91.94 325 TYR B N 1
ATOM 5268 C CA . TYR B 1 325 ? 18 -9.078 -7.133 1 91.94 325 TYR B CA 1
ATOM 5269 C C . TYR B 1 325 ? 16.625 -8.914 -6.484 1 91.94 325 TYR B C 1
ATOM 5271 O O . TYR B 1 325 ? 15.594 -9.055 -7.152 1 91.94 325 TYR B O 1
ATOM 5279 N N . ILE B 1 326 ? 16.672 -8.695 -5.211 1 94.5 326 ILE B N 1
ATOM 5280 C CA . ILE B 1 326 ? 15.555 -8.062 -4.512 1 94.5 326 ILE B CA 1
ATOM 5281 C C . ILE B 1 326 ? 15.961 -6.664 -4.055 1 94.5 326 ILE B C 1
ATOM 5283 O O . ILE B 1 326 ? 17.141 -6.398 -3.828 1 94.5 326 ILE B O 1
ATOM 5287 N N . ALA B 1 327 ? 15.008 -5.82 -4.016 1 93.5 327 ALA B N 1
ATOM 5288 C CA . ALA B 1 327 ? 15.336 -4.434 -3.695 1 93.5 327 ALA B CA 1
ATOM 5289 C C . ALA B 1 327 ? 14.266 -3.811 -2.799 1 93.5 327 ALA B C 1
ATOM 5291 O O . ALA B 1 327 ? 13.078 -4.125 -2.928 1 93.5 327 ALA B O 1
ATOM 5292 N N . THR B 1 328 ? 14.672 -2.967 -1.898 1 92.25 328 THR B N 1
ATOM 5293 C CA . THR B 1 328 ? 13.789 -2.191 -1.028 1 92.25 328 THR B CA 1
ATOM 5294 C C . THR B 1 328 ? 14.531 -0.99 -0.446 1 92.25 328 THR B C 1
ATOM 5296 O O . THR B 1 328 ? 15.766 -0.953 -0.448 1 92.25 328 THR B O 1
ATOM 5299 N N . THR B 1 329 ? 13.805 0.018 -0.063 1 90.75 329 THR B N 1
ATOM 5300 C CA . THR B 1 329 ? 14.422 1.124 0.666 1 90.75 329 THR B CA 1
ATOM 5301 C C . THR B 1 329 ? 14.719 0.722 2.107 1 90.75 329 THR B C 1
ATOM 5303 O O . THR B 1 329 ? 13.812 0.328 2.848 1 90.75 329 THR B O 1
ATOM 5306 N N . VAL B 1 330 ? 16 0.803 2.465 1 91.81 330 VAL B N 1
ATOM 5307 C CA . VAL B 1 330 ? 16.391 0.404 3.811 1 91.81 330 VAL B CA 1
ATOM 5308 C C . VAL B 1 330 ? 16.812 1.635 4.613 1 91.81 330 VAL B C 1
ATOM 5310 O O . VAL B 1 330 ? 17.812 2.285 4.289 1 91.81 330 VAL B O 1
ATOM 5313 N N . VAL B 1 331 ? 16.062 1.893 5.645 1 92.25 331 VAL B N 1
ATOM 5314 C CA . VAL B 1 331 ? 16.406 2.996 6.535 1 92.25 331 VAL B CA 1
ATOM 5315 C C . VAL B 1 331 ? 16.297 2.537 7.988 1 92.25 331 VAL B C 1
ATOM 5317 O O . VAL B 1 331 ? 15.531 1.62 8.305 1 92.25 331 VAL B O 1
ATOM 5320 N N . ASP B 1 332 ? 17.031 3.174 8.828 1 91.38 332 ASP B N 1
ATOM 5321 C CA . ASP B 1 332 ? 16.938 2.852 10.25 1 91.38 332 ASP B CA 1
ATOM 5322 C C . ASP B 1 332 ? 15.789 3.609 10.906 1 91.38 332 ASP B C 1
ATOM 5324 O O . ASP B 1 332 ? 14.969 4.223 10.219 1 91.38 332 ASP B O 1
ATOM 5328 N N . ARG B 1 333 ? 15.672 3.533 12.195 1 88.62 333 ARG B N 1
ATOM 5329 C CA . ARG B 1 333 ? 14.555 4.09 12.945 1 88.62 333 ARG B CA 1
ATOM 5330 C C . ARG B 1 333 ? 14.484 5.605 12.789 1 88.62 333 ARG B C 1
ATOM 5332 O O . ARG B 1 333 ? 13.414 6.199 12.898 1 88.62 333 ARG B O 1
ATOM 5339 N N . THR B 1 334 ? 15.586 6.211 12.578 1 88.31 334 THR B N 1
ATOM 5340 C CA . THR B 1 334 ? 15.633 7.664 12.469 1 88.31 334 THR B CA 1
ATOM 5341 C C . THR B 1 334 ? 15.461 8.102 11.016 1 88.31 334 THR B C 1
ATOM 5343 O O . THR B 1 334 ? 15.461 9.305 10.727 1 88.31 334 THR B O 1
ATOM 5346 N N . GLY B 1 335 ? 15.367 7.156 10.086 1 89.31 335 GLY B N 1
ATOM 5347 C CA . GLY B 1 335 ? 15.18 7.457 8.68 1 89.31 335 GLY B CA 1
ATOM 5348 C C . GLY B 1 335 ? 16.484 7.516 7.906 1 89.31 335 GLY B C 1
ATOM 5349 O O . GLY B 1 335 ? 16.5 7.812 6.711 1 89.31 335 GLY B O 1
ATOM 5350 N N . VAL B 1 336 ? 17.531 7.246 8.562 1 89.06 336 VAL B N 1
ATOM 5351 C CA . VAL B 1 336 ? 18.828 7.316 7.902 1 89.06 336 VAL B CA 1
ATOM 5352 C C . VAL B 1 336 ? 19.094 6.031 7.117 1 89.06 336 VAL B C 1
ATOM 5354 O O . VAL B 1 336 ? 18.906 4.93 7.645 1 89.06 336 VAL B O 1
ATOM 5357 N N . ALA B 1 337 ? 19.438 6.254 5.824 1 87.44 337 ALA B N 1
ATOM 5358 C CA . ALA B 1 337 ? 19.734 5.105 4.977 1 87.44 337 ALA B CA 1
ATOM 5359 C C . ALA B 1 337 ? 21.094 4.516 5.312 1 87.44 337 ALA B C 1
ATOM 5361 O O . ALA B 1 337 ? 22.047 5.254 5.602 1 87.44 337 ALA B O 1
ATOM 5362 N N . SER B 1 338 ? 21.078 3.182 5.406 1 74.81 338 SER B N 1
ATOM 5363 C CA . SER B 1 338 ? 22.375 2.541 5.617 1 74.81 338 SER B CA 1
ATOM 5364 C C . SER B 1 338 ? 23.234 2.604 4.359 1 74.81 338 SER B C 1
ATOM 5366 O O . SER B 1 338 ? 22.766 2.262 3.27 1 74.81 338 SER B O 1
ATOM 5368 N N . THR B 1 339 ? 24.328 3.162 4.453 1 64.19 339 THR B N 1
ATOM 5369 C CA . THR B 1 339 ? 25.25 3.271 3.332 1 64.19 339 THR B CA 1
ATOM 5370 C C . THR B 1 339 ? 25.875 1.915 3.006 1 64.19 339 THR B C 1
ATOM 5372 O O . THR B 1 339 ? 26.391 1.711 1.906 1 64.19 339 THR B O 1
ATOM 5375 N N . THR B 1 340 ? 25.734 1.046 3.994 1 57.94 340 THR B N 1
ATOM 5376 C CA . THR B 1 340 ? 26.375 -0.251 3.818 1 57.94 340 THR B CA 1
ATOM 5377 C C . THR B 1 340 ? 25.375 -1.282 3.297 1 57.94 340 THR B C 1
ATOM 5379 O O . THR B 1 340 ? 25.75 -2.172 2.525 1 57.94 340 THR B O 1
ATOM 5382 N N . SER B 1 341 ? 24.203 -1.145 3.727 1 59.69 341 SER B N 1
ATOM 5383 C CA . SER B 1 341 ? 23.25 -2.195 3.381 1 59.69 341 SER B CA 1
ATOM 5384 C C . SER B 1 341 ? 22.609 -1.935 2.023 1 59.69 341 SER B C 1
ATOM 5386 O O . SER B 1 341 ? 22.297 -2.873 1.285 1 59.69 341 SER B O 1
ATOM 5388 N N . GLY B 1 342 ? 22.781 -0.837 1.583 1 65.88 342 GLY B N 1
ATOM 5389 C CA . GLY B 1 342 ? 22.25 -0.525 0.268 1 65.88 342 GLY B CA 1
ATOM 5390 C C . GLY B 1 342 ? 20.781 -0.896 0.116 1 65.88 342 GLY B C 1
ATOM 5391 O O . GLY B 1 342 ? 20.125 -1.227 1.099 1 65.88 342 GLY B O 1
ATOM 5392 N N . SER B 1 343 ? 20.266 -0.791 -1.173 1 85.75 343 SER B N 1
ATOM 5393 C CA . SER B 1 343 ? 18.844 -0.987 -1.461 1 85.75 343 SER B CA 1
ATOM 5394 C C . SER B 1 343 ? 18.625 -2.232 -2.312 1 85.75 343 SER B C 1
ATOM 5396 O O . SER B 1 343 ? 17.484 -2.656 -2.514 1 85.75 343 SER B O 1
ATOM 5398 N N . PHE B 1 344 ? 19.812 -2.834 -2.77 1 90.44 344 PHE B N 1
ATOM 5399 C CA . PHE B 1 344 ? 19.734 -4.004 -3.633 1 90.44 344 PHE B CA 1
ATOM 5400 C C . PHE B 1 344 ? 20.484 -5.184 -3.025 1 90.44 344 PHE B C 1
ATOM 5402 O O . PHE B 1 344 ? 21.562 -5.016 -2.475 1 90.44 344 PHE B O 1
ATOM 5409 N N . PHE B 1 345 ? 19.875 -6.352 -3.094 1 91.19 345 PHE B N 1
ATOM 5410 C CA . PHE B 1 345 ? 20.422 -7.578 -2.516 1 91.19 345 PHE B CA 1
ATOM 5411 C C . PHE B 1 345 ? 20.484 -8.688 -3.562 1 91.19 345 PHE B C 1
ATOM 5413 O O . PHE B 1 345 ? 19.5 -8.977 -4.234 1 91.19 345 PHE B O 1
ATOM 5420 N N . CYS B 1 346 ? 21.625 -9.234 -3.703 1 90.56 346 CYS B N 1
ATOM 5421 C CA . CYS B 1 346 ? 21.828 -10.344 -4.633 1 90.56 346 CYS B CA 1
ATOM 5422 C C . CYS B 1 346 ? 22.938 -11.266 -4.145 1 90.56 346 CYS B C 1
ATOM 5424 O O . CYS B 1 346 ? 23.375 -11.164 -2.994 1 90.56 346 CYS B O 1
ATOM 5426 N N . GLY B 1 347 ? 23.234 -12.258 -4.91 1 89.44 347 GLY B N 1
ATOM 5427 C CA . GLY B 1 347 ? 24.312 -13.18 -4.555 1 89.44 347 GLY B CA 1
ATOM 5428 C C . GLY B 1 347 ? 23.812 -14.469 -3.943 1 89.44 347 GLY B C 1
ATOM 5429 O O . GLY B 1 347 ? 22.75 -14.969 -4.312 1 89.44 347 GLY B O 1
ATOM 5430 N N . GLY B 1 348 ? 24.656 -15.078 -3.062 1 88.5 348 GLY B N 1
ATOM 5431 C CA . GLY B 1 348 ? 24.375 -16.406 -2.551 1 88.5 348 GLY B CA 1
ATOM 5432 C C . GLY B 1 348 ? 23.859 -16.406 -1.122 1 88.5 348 GLY B C 1
ATOM 5433 O O . GLY B 1 348 ? 23.609 -17.469 -0.551 1 88.5 348 GLY B O 1
ATOM 5434 N N . ALA B 1 349 ? 23.781 -15.258 -0.567 1 90.88 349 ALA B N 1
ATOM 5435 C CA . ALA B 1 349 ? 23.25 -15.102 0.784 1 90.88 349 ALA B CA 1
ATOM 5436 C C . ALA B 1 349 ? 22.609 -13.727 0.965 1 90.88 349 ALA B C 1
ATOM 5438 O O . ALA B 1 349 ? 22.875 -12.805 0.191 1 90.88 349 ALA B O 1
ATOM 5439 N N . LEU B 1 350 ? 21.766 -13.672 1.911 1 92.69 350 LEU B N 1
ATOM 5440 C CA . LEU B 1 350 ? 21.172 -12.383 2.27 1 92.69 350 LEU B CA 1
ATOM 5441 C C . LEU B 1 350 ? 21.719 -11.891 3.605 1 92.69 350 LEU B C 1
ATOM 5443 O O . LEU B 1 350 ? 21.609 -12.586 4.617 1 92.69 350 LEU B O 1
ATOM 5447 N N . THR B 1 351 ? 22.328 -10.773 3.59 1 91.06 351 THR B N 1
ATOM 5448 C CA . THR B 1 351 ? 22.625 -10.117 4.863 1 91.06 351 THR B CA 1
ATOM 5449 C C . THR B 1 351 ? 21.344 -9.648 5.535 1 91.06 351 THR B C 1
ATOM 5451 O O . THR B 1 351 ? 20.578 -8.883 4.953 1 91.06 351 THR B O 1
ATOM 5454 N N . PRO B 1 352 ? 21.125 -10.188 6.746 1 93.44 352 PRO B N 1
ATOM 5455 C CA . PRO B 1 352 ? 19.891 -9.742 7.422 1 93.44 352 PRO B CA 1
ATOM 5456 C C . PRO B 1 352 ? 19.828 -8.219 7.555 1 93.44 352 PRO B C 1
ATOM 5458 O O . PRO B 1 352 ? 20.844 -7.562 7.742 1 93.44 352 PRO B O 1
ATOM 5461 N N . PHE B 1 353 ? 18.578 -7.68 7.465 1 93.25 353 PHE B N 1
ATOM 5462 C CA . PHE B 1 353 ? 18.406 -6.238 7.617 1 93.25 353 PHE B CA 1
ATOM 5463 C C . PHE B 1 353 ? 17.031 -5.918 8.203 1 93.25 353 PHE B C 1
ATOM 5465 O O . PHE B 1 353 ? 16.141 -6.766 8.203 1 93.25 353 PHE B O 1
ATOM 5472 N N . THR B 1 354 ? 16.953 -4.777 8.82 1 93.38 354 THR B N 1
ATOM 5473 C CA . THR B 1 354 ? 15.703 -4.188 9.281 1 93.38 354 THR B CA 1
ATOM 5474 C C . THR B 1 354 ? 15.477 -2.826 8.625 1 93.38 354 THR B C 1
ATOM 5476 O O . THR B 1 354 ? 16.406 -2.031 8.5 1 93.38 354 THR B O 1
ATOM 5479 N N . THR B 1 355 ? 14.266 -2.625 8.141 1 93.69 355 THR B N 1
ATOM 5480 C CA . THR B 1 355 ? 13.969 -1.313 7.578 1 93.69 355 THR B CA 1
ATOM 5481 C C . THR B 1 355 ? 12.75 -0.695 8.258 1 93.69 355 THR B C 1
ATOM 5483 O O . THR B 1 355 ? 11.805 -1.404 8.617 1 93.69 355 THR B O 1
ATOM 5486 N N . TYR B 1 356 ? 12.82 0.612 8.414 1 91.38 356 TYR B N 1
ATOM 5487 C CA . TYR B 1 356 ? 11.719 1.354 9.016 1 91.38 356 TYR B CA 1
ATOM 5488 C C . TYR B 1 356 ? 11.023 2.227 7.977 1 91.38 356 TYR B C 1
ATOM 5490 O O . TYR B 1 356 ? 10.195 3.072 8.32 1 91.38 356 TYR B O 1
ATOM 5498 N N . ALA B 1 357 ? 11.422 1.981 6.73 1 90.94 357 ALA B N 1
ATOM 5499 C CA . ALA B 1 357 ? 10.664 2.582 5.637 1 90.94 357 ALA B CA 1
ATOM 5500 C C . ALA B 1 357 ? 9.344 1.849 5.426 1 90.94 357 ALA B C 1
ATOM 5502 O O . ALA B 1 357 ? 9.328 0.639 5.188 1 90.94 357 ALA B O 1
ATOM 5503 N N . GLN B 1 358 ? 8.234 2.643 5.559 1 90 358 GLN B N 1
ATOM 5504 C CA . GLN B 1 358 ? 6.906 2.074 5.344 1 90 358 GLN B CA 1
ATOM 5505 C C . GLN B 1 358 ? 6.156 2.828 4.25 1 90 358 GLN B C 1
ATOM 5507 O O . GLN B 1 358 ? 6.344 4.035 4.078 1 90 358 GLN B O 1
ATOM 5512 N N . PRO B 1 359 ? 5.234 2.023 3.604 1 91.94 359 PRO B N 1
ATOM 5513 C CA . PRO B 1 359 ? 4.965 0.583 3.6 1 91.94 359 PRO B CA 1
ATOM 5514 C C . PRO B 1 359 ? 6.16 -0.236 3.111 1 91.94 359 PRO B C 1
ATOM 5516 O O . PRO B 1 359 ? 6.918 0.221 2.252 1 91.94 359 PRO B O 1
ATOM 5519 N N . THR B 1 360 ? 6.227 -1.39 3.619 1 93.62 360 THR B N 1
ATOM 5520 C CA . THR B 1 360 ? 7.367 -2.223 3.254 1 93.62 360 THR B CA 1
ATOM 5521 C C . THR B 1 360 ? 7.059 -3.045 2.008 1 93.62 360 THR B C 1
ATOM 5523 O O . THR B 1 360 ? 6.082 -3.799 1.98 1 93.62 360 THR B O 1
ATOM 5526 N N . VAL B 1 361 ? 7.859 -2.863 1.005 1 95.44 361 VAL B N 1
ATOM 5527 C CA . VAL B 1 361 ? 7.719 -3.549 -0.276 1 95.44 361 VAL B CA 1
ATOM 5528 C C . VAL B 1 361 ? 9.078 -4.098 -0.718 1 95.44 361 VAL B C 1
ATOM 5530 O O . VAL B 1 361 ? 10.086 -3.387 -0.675 1 95.44 361 VAL B O 1
ATOM 5533 N N . ILE B 1 362 ? 9.094 -5.312 -1.08 1 96.56 362 ILE B N 1
ATOM 5534 C CA . ILE B 1 362 ? 10.273 -5.91 -1.697 1 96.56 362 ILE B CA 1
ATOM 5535 C C . ILE B 1 362 ? 10.023 -6.129 -3.188 1 96.56 362 ILE B C 1
ATOM 5537 O O . ILE B 1 362 ? 9.078 -6.82 -3.568 1 96.56 362 ILE B O 1
ATOM 5541 N N . PHE B 1 363 ? 10.859 -5.488 -3.992 1 95.88 363 PHE B N 1
ATOM 5542 C CA . PHE B 1 363 ? 10.797 -5.688 -5.434 1 95.88 363 PHE B CA 1
ATOM 5543 C C . PHE B 1 363 ? 11.703 -6.832 -5.867 1 95.88 363 PHE B C 1
ATOM 5545 O O . PHE B 1 363 ? 12.867 -6.898 -5.453 1 95.88 363 PHE B O 1
ATOM 5552 N N . VAL B 1 364 ? 11.195 -7.734 -6.684 1 96.5 364 VAL B N 1
ATOM 5553 C CA . VAL B 1 364 ? 11.945 -8.898 -7.156 1 96.5 364 VAL B CA 1
ATOM 5554 C C . VAL B 1 364 ? 12.172 -8.789 -8.664 1 96.5 364 VAL B C 1
ATOM 5556 O O . VAL B 1 364 ? 11.234 -8.523 -9.414 1 96.5 364 VAL B O 1
ATOM 5559 N N . ARG B 1 365 ? 13.375 -9.016 -9.047 1 94.94 365 ARG B N 1
ATOM 5560 C CA . ARG B 1 365 ? 13.711 -9.047 -10.469 1 94.94 365 ARG B CA 1
ATOM 5561 C C . ARG B 1 365 ? 14.664 -10.195 -10.781 1 94.94 365 ARG B C 1
ATOM 5563 O O . ARG B 1 365 ? 15.68 -10.367 -10.109 1 94.94 365 ARG B O 1
ATOM 5570 N N . THR B 1 366 ? 14.305 -11.008 -11.758 1 92.06 366 THR B N 1
ATOM 5571 C CA . THR B 1 366 ? 15.211 -12.008 -12.312 1 92.06 366 THR B CA 1
ATOM 5572 C C . THR B 1 366 ? 15.344 -11.844 -13.828 1 92.06 366 THR B C 1
ATOM 5574 O O . THR B 1 366 ? 14.367 -11.531 -14.508 1 92.06 366 THR B O 1
ATOM 5577 N N . ASP B 1 367 ? 16.516 -11.984 -14.289 1 87.5 367 ASP B N 1
ATOM 5578 C CA . ASP B 1 367 ? 16.688 -11.938 -15.734 1 87.5 367 ASP B CA 1
ATOM 5579 C C . ASP B 1 367 ? 16.641 -13.336 -16.344 1 87.5 367 ASP B C 1
ATOM 5581 O O . ASP B 1 367 ? 16.391 -14.312 -15.633 1 87.5 367 ASP B O 1
ATOM 5585 N N . GLY B 1 368 ? 16.703 -13.445 -17.641 1 78.94 368 GLY B N 1
ATOM 5586 C CA . GLY B 1 368 ? 16.578 -14.727 -18.312 1 78.94 368 GLY B CA 1
ATOM 5587 C C . GLY B 1 368 ? 17.922 -15.398 -18.562 1 78.94 368 GLY B C 1
ATOM 5588 O O . GLY B 1 368 ? 18.047 -16.219 -19.484 1 78.94 368 GLY B O 1
ATOM 5589 N N . GLN B 1 369 ? 18.984 -14.898 -17.906 1 71.31 369 GLN B N 1
ATOM 5590 C CA . GLN B 1 369 ? 20.312 -15.461 -18.156 1 71.31 369 GLN B CA 1
ATOM 5591 C C . GLN B 1 369 ? 20.906 -16.031 -16.875 1 71.31 369 GLN B C 1
ATOM 5593 O O . GLN B 1 369 ? 21.25 -15.297 -15.953 1 71.31 369 GLN B O 1
ATOM 5598 N N . GLU B 1 370 ? 20.688 -17.219 -16.703 1 61.31 370 GLU B N 1
ATOM 5599 C CA . GLU B 1 370 ? 21.422 -17.828 -15.594 1 61.31 370 GLU B CA 1
ATOM 5600 C C . GLU B 1 370 ? 22.75 -18.391 -16.062 1 61.31 370 GLU B C 1
ATOM 5602 O O . GLU B 1 370 ? 22.797 -19.219 -16.969 1 61.31 370 GLU B O 1
ATOM 5607 N N . THR B 1 371 ? 23.703 -17.359 -16.328 1 51.94 371 THR B N 1
ATOM 5608 C CA . THR B 1 371 ? 24.969 -17.594 -17.031 1 51.94 371 THR B CA 1
ATOM 5609 C C . THR B 1 371 ? 25.453 -19.031 -16.828 1 51.94 371 THR B C 1
ATOM 5611 O O . THR B 1 371 ? 25.938 -19.656 -17.766 1 51.94 371 THR B O 1
ATOM 5614 N N . SER B 1 372 ? 26.125 -19.312 -15.508 1 51.91 372 SER B N 1
ATOM 5615 C CA . SER B 1 372 ? 26.906 -20.547 -15.461 1 51.91 372 SER B CA 1
ATOM 5616 C C . SER B 1 372 ? 26.031 -21.719 -15.055 1 51.91 372 SER B C 1
ATOM 5618 O O . SER B 1 372 ? 25.188 -21.594 -14.172 1 51.91 372 SER B O 1
ATOM 5620 N N . PRO B 1 373 ? 25.922 -22.719 -16.047 1 49.62 373 PRO B N 1
ATOM 5621 C CA . PRO B 1 373 ? 25.312 -24 -15.648 1 49.62 373 PRO B CA 1
ATOM 5622 C C . PRO B 1 373 ? 25.516 -24.312 -14.164 1 49.62 373 PRO B C 1
ATOM 5624 O O . PRO B 1 373 ? 24.766 -25.109 -13.594 1 49.62 373 PRO B O 1
ATOM 5627 N N . THR B 1 374 ? 26.609 -23.75 -13.781 1 50.62 374 THR B N 1
ATOM 5628 C CA . THR B 1 374 ? 26.984 -24.062 -12.406 1 50.62 374 THR B CA 1
ATOM 5629 C C . THR B 1 374 ? 26.203 -23.188 -11.422 1 50.62 374 THR B C 1
ATOM 5631 O O . THR B 1 374 ? 26.172 -23.469 -10.227 1 50.62 374 THR B O 1
ATOM 5634 N N . ASP B 1 375 ? 25.547 -22.156 -12.023 1 57.5 375 ASP B N 1
ATOM 5635 C CA . ASP B 1 375 ? 24.875 -21.281 -11.07 1 57.5 375 ASP B CA 1
ATOM 5636 C C . ASP B 1 375 ? 23.438 -21.719 -10.844 1 57.5 375 ASP B C 1
ATOM 5638 O O . ASP B 1 375 ? 22.625 -21.703 -11.773 1 57.5 375 ASP B O 1
ATOM 5642 N N . LYS B 1 376 ? 23.297 -22.781 -10.086 1 74.06 376 LYS B N 1
ATOM 5643 C CA . LYS B 1 376 ? 22.031 -23.406 -9.711 1 74.06 376 LYS B CA 1
ATOM 5644 C C . LYS B 1 376 ? 21.234 -22.5 -8.773 1 74.06 376 LYS B C 1
ATOM 5646 O O . LYS B 1 376 ? 20.922 -22.891 -7.648 1 74.06 376 LYS B O 1
ATOM 5651 N N . ASN B 1 377 ? 20.922 -21.281 -9.43 1 85.44 377 ASN B N 1
ATOM 5652 C CA . ASN B 1 377 ? 20.078 -20.375 -8.664 1 85.44 377 ASN B CA 1
ATOM 5653 C C . ASN B 1 377 ? 18.719 -21 -8.336 1 85.44 377 ASN B C 1
ATOM 5655 O O . ASN B 1 377 ? 18.125 -21.672 -9.18 1 85.44 377 ASN B O 1
ATOM 5659 N N . TYR B 1 378 ? 18.359 -20.906 -7.113 1 89.38 378 TYR B N 1
ATOM 5660 C CA . TYR B 1 378 ? 17.078 -21.516 -6.77 1 89.38 378 TYR B CA 1
ATOM 5661 C C . TYR B 1 378 ? 16.125 -20.484 -6.199 1 89.38 378 TYR B C 1
ATOM 5663 O O . TYR B 1 378 ? 14.938 -20.766 -6.012 1 89.38 378 TYR B O 1
ATOM 5671 N N . GLY B 1 379 ? 16.516 -19.266 -5.977 1 92.81 379 GLY B N 1
ATOM 5672 C CA . GLY B 1 379 ? 15.633 -18.234 -5.453 1 92.81 379 GLY B CA 1
ATOM 5673 C C . GLY B 1 379 ? 15.859 -17.953 -3.979 1 92.81 379 GLY B C 1
ATOM 5674 O O . GLY B 1 379 ? 17 -17.891 -3.521 1 92.81 379 GLY B O 1
ATOM 5675 N N . PHE B 1 380 ? 14.797 -17.656 -3.309 1 95.75 380 PHE B N 1
ATOM 5676 C CA . PHE B 1 380 ? 14.977 -17.266 -1.913 1 95.75 380 PHE B CA 1
ATOM 5677 C C . PHE B 1 380 ? 13.797 -17.734 -1.065 1 95.75 380 PHE B C 1
ATOM 5679 O O . PHE B 1 380 ? 12.695 -17.938 -1.581 1 95.75 380 PHE B O 1
ATOM 5686 N N . ALA B 1 381 ? 14.094 -17.984 0.197 1 97.44 381 ALA B N 1
ATOM 5687 C CA . ALA B 1 381 ? 13.141 -18.062 1.3 1 97.44 381 ALA B CA 1
ATOM 5688 C C . ALA B 1 381 ? 13.359 -16.922 2.291 1 97.44 381 ALA B C 1
ATOM 5690 O O . ALA B 1 381 ? 14.289 -16.969 3.096 1 97.44 381 ALA B O 1
ATOM 5691 N N . LEU B 1 382 ? 12.5 -15.922 2.244 1 97.69 382 LEU B N 1
ATOM 5692 C CA . LEU B 1 382 ? 12.656 -14.703 3.031 1 97.69 382 LEU B CA 1
ATOM 5693 C C . LEU B 1 382 ? 11.82 -14.766 4.305 1 97.69 382 LEU B C 1
ATOM 5695 O O . LEU B 1 382 ? 10.586 -14.836 4.238 1 97.69 382 LEU B O 1
ATOM 5699 N N . SER B 1 383 ? 12.516 -14.773 5.41 1 98.31 383 SER B N 1
ATOM 5700 C CA . SER B 1 383 ? 11.82 -14.633 6.688 1 98.31 383 SER B CA 1
ATOM 5701 C C . SER B 1 383 ? 11.609 -13.172 7.051 1 98.31 383 SER B C 1
ATOM 5703 O O . SER B 1 383 ? 12.531 -12.359 6.922 1 98.31 383 SER B O 1
ATOM 5705 N N . TYR B 1 384 ? 10.391 -12.852 7.473 1 97.81 384 TYR B N 1
ATOM 5706 C CA . TYR B 1 384 ? 10.117 -11.477 7.875 1 97.81 384 TYR B CA 1
ATOM 5707 C C . TYR B 1 384 ? 9.445 -11.438 9.242 1 97.81 384 TYR B C 1
ATOM 5709 O O . TYR B 1 384 ? 8.797 -12.398 9.656 1 97.81 384 TYR B O 1
ATOM 5717 N N . SER B 1 385 ? 9.648 -10.375 9.969 1 96.88 385 SER B N 1
ATOM 5718 C CA . SER B 1 385 ? 8.992 -10.109 11.242 1 96.88 385 SER B CA 1
ATOM 5719 C C . SER B 1 385 ? 8.844 -8.609 11.492 1 96.88 385 SER B C 1
ATOM 5721 O O . SER B 1 385 ? 9.758 -7.836 11.211 1 96.88 385 SER B O 1
ATOM 5723 N N . ARG B 1 386 ? 7.691 -8.266 12 1 93.94 386 ARG B N 1
ATOM 5724 C CA . ARG B 1 386 ? 7.457 -6.855 12.305 1 93.94 386 ARG B CA 1
ATOM 5725 C C . ARG B 1 386 ? 8.344 -6.391 13.461 1 93.94 386 ARG B C 1
ATOM 5727 O O . ARG B 1 386 ? 8.609 -7.156 14.391 1 93.94 386 ARG B O 1
ATOM 5734 N N . ALA B 1 387 ? 8.75 -5.223 13.266 1 90.94 387 ALA B N 1
ATOM 5735 C CA . ALA B 1 387 ? 9.523 -4.57 14.328 1 90.94 387 ALA B CA 1
ATOM 5736 C C . ALA B 1 387 ? 8.695 -3.488 15.016 1 90.94 387 ALA B C 1
ATOM 5738 O O . ALA B 1 387 ? 7.977 -2.732 14.359 1 90.94 387 ALA B O 1
ATOM 5739 N N . GLY B 1 388 ? 8.773 -3.43 16.297 1 84 388 GLY B N 1
ATOM 5740 C CA . GLY B 1 388 ? 8.008 -2.477 17.078 1 84 388 GLY B CA 1
ATOM 5741 C C . GLY B 1 388 ? 8.453 -1.041 16.875 1 84 388 GLY B C 1
ATOM 5742 O O . GLY B 1 388 ? 9.531 -0.792 16.328 1 84 388 GLY B O 1
ATOM 5743 N N . CYS B 1 389 ? 7.547 -0.13 17.312 1 80.75 389 CYS B N 1
ATOM 5744 C CA . CYS B 1 389 ? 7.84 1.297 17.234 1 80.75 389 CYS B CA 1
ATOM 5745 C C . CYS B 1 389 ? 8.727 1.738 18.391 1 80.75 389 CYS B C 1
ATOM 5747 O O . CYS B 1 389 ? 8.617 1.209 19.5 1 80.75 389 CYS B O 1
#

InterPro domains:
  IPR000859 CUB domain [PS01180] (104-239)
  IPR058698 CUB domain, metazoa [PF26080] (248-385)

Sequence (778 aa):
MRIVFVTVVVVVVVVCGVAAGDVDDNDVHSSAREPRTGGIIKSMLPYFNLKIKNPFECRPGTRINGYPVLGTCMSQYDCTALRGRIDGTCASGYGSCCILEAGCGDTVERNRTYIINNGTTSGTCTYTIAPMKIDYKVKNSVSEAVGACQVRLDFETFSLSQPDQGTTTPNNASVCNIDSFEVTGNTNAFGKICGENQGQHIYLPIDSKAGTVATITVVMSGATTTAVNRSWRIRTTYIPCLSNMTAPPGCLQYFTDASGTVNSFNLLPASSTTLSQIGNLKYSICFNNQPNSCGMSFSSTRFLLTGAPNGAATTGPASSCAEDYIATTVVDRTGVASTTSGSFFCGGALTPFTTYAQPTVIFVRTDGQETSPTDKNYGFALSYSRAGCMRIVFVTVVVVVVVVCGVAAGDVDDNDVHSSAREPRTGGIIKSMLPYFNLKIKNPFECRPGTRINGYPVLGTCMSQYDCTALRGRIDGTCASGYGSCCILEAGCGDTVERNRTYIINNGTTSGTCTYTIAPMKIDYKVKNSVSEAVGACQVRLDFETFSLSQPDQGTTTPNNASVCNIDSFEVTGNTNAFGKICGENQGQHIYLPIDSKAGTVATITVVMSGATTTAVNRSWRIRTTYIPCLSNMTAPPGCLQYFTDASGTVNSFNLLPASSTTLSQIGNLKYSICFNNQPNSCGMSFSSTRFLLTGAPNGAATTGPASSCAEDYIATTVVDRTGVASTTSGSFFCGGALTPFTTYAQPTVIFVRTDGQETSPTDKNYGFALSYSRAGC

Foldseek 3Di:
DPPPPPPPPPPLPQLPPDPPDPDDPDPPPDPPPPPPVVVVCVVCLVVDLNANQQWDKDWLPDDDLRHTQIFTWGAPVVLVVQVWDFRDHDPVRSTTGTAAEDEFPEEDAAAFYKDWYPPDQAFKGKYFYFWHDPPHPPPPDPPVPLTFFKKKKAWQFFAFDFADLCVPPLQFGQAQPQKWKFKDADAPTQHTAHGGAHGDMFMFGDDPVDGTRIMIMIHHHPPPPPPGPGITIMTMHGHGPPHPPDDPPQAGEEEEDQKDKDFDGQQDDPPDLTQHHHAFGKGKYWYDDDPQFQKKKKFFPWAAAAQQVVQDKDAAECVRPPAWWKFWFAADPVRHGDRRRHGIIHHGGHDIGMGRDPRTMIITHHHRRNRDSNRSGRGTIMIMHTDGD/DPPPPPPPPPPLPQPPPDPPDPDDPDPPPDPPPPPPVVVVCVVCLVVDQNANQQWDKDWLPDDDLRHTQIFTWGAPVVLVVQVWDFRDHDPVRSTTGTAAEDEFPEEDAAAFYKDKYPPDQAFKGKYFYFWHDPPHPPPPDPPPPLTFFKKKKAWQFFAFDAFDLCPPPLQFGQAQPQKWKWKDADAPTQHTAHGGAHGDMFMFGDDPVDRTRIMIMIHHHPPPPPPGPGITIMTMHRHGPPHPPDDPPQAGEEEEDQKDKDFDGQQDDPPDLGQHHHAFGKGKYWYDDDPQFQKKKKFFPWAAAAQQVPQDKDAAECVRPPAWWKFWFAADPVRHGDRRRHGIIHHGGHDIGMGRDPRTMIITHHHRGNRDSNRSGRGTIMIMHTDGD

Secondary structure (DSSP, 8-state):
-----------------------------------THHHHHHHSGGGS----SS--EE--S-EETTEEP-EEEE-HHHHHHTTPEEEEEEGGGTEEEEEEEE-TT-EE-STTEEEE--S--SEEEEEEEPPP-------SS------EEEEEEEEEEEE-PPPP--SS-GGGTT---SEEEEEEESS----EE-SB-TT-EEEEE--TT-S-SEEEEEEE-TT--S----EEEEEEEEEESS-TTPPPTT-SEEE-SSEEEEE-TT---TT--S--PPSSEEEEEEEPPPTTEEEEEEEEEEEESSS-TT--EEEESGGG-SSSEEE---B-TTSPBPTTT-SEEEESB---EEE--SSEEEEEEE-S----TT----EEEEEEEEEE-/-----------------------------------THHHHHHHSGGGS----SS--EE--S-EETTEEP-EEEE-HHHHHHTTPEEEEEEGGGTEEEEEEEE-TT-EE-STTEEEE--S--SEEEEEEEPPP-------SS------EEEEEEEEEEEE-PPPP--SS-GGGTT---SEEEEEEESS----EE-SB-TT-EEEEE--TT-S-SEEEEEEE-TT--S----EEEEEEEEEESS-TTPPPTT-SEEE-SSEEEEE-TT---TT--S--PPSSEEEEEEEPPPTTEEEEEEEEEEEE-S--TT--EEEESGGG-SSSEEE---B-TTSPBPTTT-SEEEESB---EEE--SSEEEEEEE-S----TT----EEEEEEEEEE-